Protein AF-0000000067969403 (afdb_homodimer)

Organism: Pisum sativum (NCBI:txid3888)

Secondary structure (DSSP, 8-state):
-------SSPPPHHHHHHHHHHHTSSSS--HHHHHHHHTT--HHHHHHHHHHHHHHHSS-HHHHHHHH--HHHHHHHHHHHS-HHHHHHHHHHHHHHSSS--HHHHHHHHHHS-HHHHHHHHHHHHHHHSS-HHHHHHHH--HHHHHHHHHHHH-----S----HHHHHHHHHHHHHHHHTT-TT-HHHHHHHHHS-HHHHHHHHHHHHHHHSS-HHHHS-TT---HHHHHHHHHHHHHH-HHHHHHHHHHHHEETTEE-HHHHHHHHHHHTTTTHHHHHHHHHHHSSS-HHHHHHHH--HHHHHHHHHHTT---/-------SSPPPHHHHHHHHHHHTSSSS--HHHHHHHHTT--HHHHHHHHHHHHHHHSS-HHHHHHHH--HHHHHHHHHHHS-HHHHHHHHHHHHHHSSS--HHHHHHHHHHS-HHHHHHHHHHHHHHHSS-HHHHHHHH--HHHHHHHHHHHH-----S----HHHHHHHHHHHHHHHHTT-TT-HHHHHHHHHS-HHHHHHHHHHHHHHHSS-HHHHS-TT---HHHHHHHHHHHHHH-HHHHHHHHHHHHEETTEE-HHHHHHHHHHHTTTTHHHHHHHHHHHSSS-HHHHHHHH--HHHHHHHHHHTT---

Solvent-accessible surface area (backbone atoms only — not comparable to full-atom values): 32786 Å² total; per-residue (Å²): 75,50,24,54,48,60,60,95,73,73,74,54,38,63,56,52,31,51,52,52,55,51,28,64,48,76,100,49,62,41,61,68,59,49,40,70,47,62,44,32,46,55,58,72,52,38,45,45,22,36,53,42,27,25,71,74,70,73,42,54,50,64,58,55,47,60,72,68,42,60,70,69,38,29,53,41,51,53,51,47,56,36,41,67,32,48,31,48,24,49,54,40,51,54,26,54,67,43,99,64,59,34,63,60,58,47,44,46,52,39,37,61,44,53,47,67,51,44,50,44,13,39,53,38,24,26,74,73,67,71,38,23,55,52,33,48,47,43,69,69,39,58,70,66,50,25,67,45,47,39,42,30,65,22,37,66,48,30,82,59,78,67,63,57,66,70,56,17,48,54,50,19,50,50,46,50,55,34,44,75,67,68,40,74,79,36,67,68,52,45,46,49,71,40,27,46,26,51,47,34,45,48,48,14,49,49,42,28,22,70,76,69,73,42,57,64,70,71,63,46,70,73,84,59,83,47,65,55,59,51,47,51,53,48,40,56,36,28,48,71,42,40,43,59,48,54,24,52,51,42,52,62,18,63,32,99,89,53,62,40,58,66,59,42,40,50,49,51,56,70,22,16,78,51,37,36,42,49,19,37,53,48,29,33,73,75,37,96,52,48,49,69,58,50,45,56,75,68,44,58,69,68,41,30,50,43,54,37,30,30,60,42,53,75,131,76,49,24,55,49,61,60,94,74,72,74,54,38,65,57,53,31,51,52,52,55,51,27,65,48,77,98,54,61,44,61,67,59,47,41,69,46,61,44,32,46,55,58,72,53,37,46,45,22,36,55,42,27,24,71,74,69,73,41,54,50,65,57,54,47,60,71,68,41,60,70,70,38,30,55,43,51,53,50,47,56,38,40,67,33,48,32,48,21,51,54,39,52,58,26,50,65,50,100,66,60,34,65,60,56,46,43,46,51,41,38,62,42,52,47,68,53,43,49,44,13,39,53,37,23,26,73,73,68,71,38,23,55,51,33,48,48,41,68,67,39,58,70,68,51,25,68,46,47,38,42,31,64,21,39,66,47,30,81,60,79,67,63,57,67,70,56,16,49,53,50,20,50,50,44,49,55,33,44,74,68,67,41,75,79,36,66,68,53,46,48,49,71,39,28,47,26,51,47,33,45,47,48,14,50,50,43,29,23,70,75,68,73,43,56,62,68,71,62,49,68,74,85,59,84,47,65,54,59,51,46,51,54,48,40,55,35,27,48,71,41,42,44,59,48,52,23,51,51,42,52,63,17,63,33,97,89,52,63,40,58,67,60,41,39,50,50,49,56,69,23,16,80,50,38,36,44,49,19,38,51,50,29,33,74,76,36,95,54,47,48,69,58,51,47,56,74,70,45,59,70,67,41,32,50,44,54,37,31,30,62,42,52,74,130

Nearest PDB structures (foldseek):
  3brx-assembly1_A  TM=9.870E-01  e=5.869E-34  Gossypium hirsutum
  2zhi-assembly1_A  TM=9.188E-01  e=4.858E-21  Rattus norvegicus
  1yj0-assembly1_A  TM=9.280E-01  e=1.042E-18  Gallus gallus
  1anw-assembly2_B  TM=9.059E-01  e=6.474E-19  Homo sapiens
  1sav-assembly1_A  TM=9.038E-01  e=1.239E-18  Homo sapiens

Foldseek 3Di:
DFQAAADPDQDDLLVLLVQCVVQQDDDAGVLVSLLVRLSRDDQVSLVNNQVNNCVVVVDGSLVSLCVRDDDLLSVLSSLLSDRLLLSLLVQLVVLLPDPNNPLQSLLLLLQQDQLVSLVSNQVSNCVVVVDGSLVSLCVRDDDLSNLQRSLSSVENEDADQDEDLVVLLVLLVVLVVCLVVVVCSDNSNSCCLRHHHLNHLVSNQVNNCVVVVDRVLVSLDPPDPDPSSVSSSLSSCSSHPVLLSLLVQLPVQLDPVHHPSVSLSVSLSNPNGPCVVVSQVSNVVVDVDTSLVSLVVRDDDSSNVSSNNSSNNDD/DFQAAADPDQDDLLVLLVQCVVQQDDDAGVLVSLLVRLSRDDQVSLVNNQVNNCVVVVDGSLVSLCVRDDDLLSVLSSLLSDRLLLSLLVQLVVLLDDPHNPLQSLLLLLQQDQLVSLVSNQVSNCVVPVDGSLVSLCVRDDDLSNLQRSLSSVESEDADQDEDLVVLLVLLVVLVVCLVVVVCSDNSNSCCLRHHHLNHLLSNQVNNCVVVVDRVLVSLDPPDPDPSSVSSSLSSCSSHPVLLSLLVQLDVQLDPVHHPSVSLSSSLSNPNGPCVVSSQVSNVVVDVDTSLVSLVVRDDDSSNVSSNNSSNNDD

pLDDT: mean 94.71, std 7.32, range [49.38, 98.75]

InterPro domains:
  IPR001464 Annexin [PR00196] (25-47)
  IPR001464 Annexin [PR00196] (65-81)
  IPR001464 Annexin [PR00196] (92-113)
  IPR001464 Annexin [PR00196] (254-274)
  IPR001464 Annexin [PR00196] (298-311)
  IPR009118 Annexin D, plant [PR01814] (119-133)
  IPR009118 Annexin D, plant [PR01814] (161-181)
  IPR009118 Annexin D, plant [PR01814] (226-244)
  IPR018252 Annexin repeat, conserved site [PS00223] (258-310)
  IPR018502 Annexin repeat [PF00191] (16-79)
  IPR018502 Annexin repeat [PF00191] (88-152)
  IPR018502 Annexin repeat [PF00191] (171-232)
  IPR018502 Annexin repeat [PF00191] (245-310)
  IPR018502 Annexin repeat [PS51897] (11-82)
  IPR018502 Annexin repeat [PS51897] (83-154)
  IPR018502 Annexin repeat [PS51897] (166-237)
  IPR018502 Annexin repeat [PS51897] (241-312)
  IPR018502 Annexin repeat [SM00335] (28-80)
  IPR018502 Annexin repeat [SM00335] (100-152)
  IPR018502 Annexin repeat [SM00335] (183-231)

Radius of gyration: 28.01 Å; Cα contacts (8 Å, |Δi|>4): 898; chains: 2; bounding box: 57×90×60 Å

Sequence (630 aa):
MATLKIPSHVPHPSEDSEQLRGAFQGWGTNEGLIISILAHRNASQRKAIRETYAQTHGEDLLKDLDKELSSDFEKAVLLWTLDPAERDAFLANQATKMLTSNNAIIMEIASTRSPLELLKAKSAYQSRFKKSLEEDVAYHTSGDIRKLLVPLVGTFRYEGDEVNMTLAKSEAKLLHDKIADKAYNHEDLIRIVTTRSKAQLNATLNHYNNAFGNVIDKDLETGSEDEYLKLLKAAIKCLTYPEKYFEELLRLAINKMGTDELALTRVVTTRAEVDLQRIAEEYQRRNSVPLDRAIDNDTSGDYQKILLALLGREDMATLKIPSHVPHPSEDSEQLRGAFQGWGTNEGLIISILAHRNASQRKAIRETYAQTHGEDLLKDLDKELSSDFEKAVLLWTLDPAERDAFLANQATKMLTSNNAIIMEIASTRSPLELLKAKSAYQSRFKKSLEEDVAYHTSGDIRKLLVPLVGTFRYEGDEVNMTLAKSEAKLLHDKIADKAYNHEDLIRIVTTRSKAQLNATLNHYNNAFGNVIDKDLETGSEDEYLKLLKAAIKCLTYPEKYFEELLRLAINKMGTDELALTRVVTTRAEVDLQRIAEEYQRRNSVPLDRAIDNDTSGDYQKILLALLGRED

Structure (mmCIF, N/CA/C/O backbone):
data_AF-0000000067969403-model_v1
#
loop_
_entity.id
_entity.type
_entity.pdbx_description
1 polymer Annexin
#
loop_
_atom_site.group_PDB
_atom_site.id
_atom_site.type_symbol
_atom_site.label_atom_id
_atom_site.label_alt_id
_atom_site.label_comp_id
_atom_site.label_asym_id
_atom_site.label_entity_id
_atom_site.label_seq_id
_atom_site.pdbx_PDB_ins_code
_atom_site.Cartn_x
_atom_site.Cartn_y
_atom_site.Cartn_z
_atom_site.occupancy
_atom_site.B_iso_or_equiv
_atom_site.auth_seq_id
_atom_site.auth_comp_id
_atom_site.auth_asym_id
_atom_site.auth_atom_id
_atom_site.pdbx_PDB_model_num
ATOM 1 N N . MET A 1 1 ? -8.445 -14.453 -20.469 1 87.69 1 MET A N 1
ATOM 2 C CA . MET A 1 1 ? -9.766 -15.008 -20.219 1 87.69 1 MET A CA 1
ATOM 3 C C . MET A 1 1 ? -9.672 -16.203 -19.266 1 87.69 1 MET A C 1
ATOM 5 O O . MET A 1 1 ? -8.68 -16.938 -19.281 1 87.69 1 MET A O 1
ATOM 9 N N . ALA A 1 2 ? -10.656 -16.359 -18.438 1 87.19 2 ALA A N 1
ATOM 10 C CA . ALA A 1 2 ? -10.734 -17.453 -17.469 1 87.19 2 ALA A CA 1
ATOM 11 C C . ALA A 1 2 ? -11.07 -18.766 -18.156 1 87.19 2 ALA A C 1
ATOM 13 O O . ALA A 1 2 ? -11.641 -18.781 -19.234 1 87.19 2 ALA A O 1
ATOM 14 N N . THR A 1 3 ? -10.625 -19.891 -17.531 1 92.62 3 THR A N 1
ATOM 15 C CA . THR A 1 3 ? -10.922 -21.219 -18.062 1 92.62 3 THR A CA 1
ATOM 16 C C . THR A 1 3 ? -12.047 -21.875 -17.25 1 92.62 3 THR A C 1
ATOM 18 O O . THR A 1 3 ? -12.664 -22.844 -17.703 1 92.62 3 THR A O 1
ATOM 21 N N . LEU A 1 4 ? -12.336 -21.406 -16.094 1 93.25 4 LEU A N 1
ATOM 22 C CA . LEU A 1 4 ? -13.273 -22.016 -15.164 1 93.25 4 LEU A CA 1
ATOM 23 C C . LEU A 1 4 ? -14.672 -22.094 -15.781 1 93.25 4 LEU A C 1
ATOM 25 O O . LEU A 1 4 ? -15.18 -21.094 -16.297 1 93.25 4 LEU A O 1
ATOM 29 N N . LYS A 1 5 ? -15.188 -23.297 -15.727 1 94.12 5 LYS A N 1
ATOM 30 C CA . LYS A 1 5 ? -16.547 -23.5 -16.219 1 94.12 5 LYS A CA 1
ATOM 31 C C . LYS A 1 5 ? -17.531 -23.625 -15.062 1 94.12 5 LYS A C 1
ATOM 33 O O . LYS A 1 5 ? -17.391 -24.5 -14.211 1 94.12 5 LYS A O 1
ATOM 38 N N . ILE A 1 6 ? -18.516 -22.766 -15.078 1 93.75 6 ILE A N 1
ATOM 39 C CA . ILE A 1 6 ? -19.562 -22.766 -14.062 1 93.75 6 ILE A CA 1
ATOM 40 C C . ILE A 1 6 ? -20.859 -23.297 -14.672 1 93.75 6 ILE A C 1
ATOM 42 O O . ILE A 1 6 ? -21.25 -22.891 -15.773 1 93.75 6 ILE A O 1
ATOM 46 N N . PRO A 1 7 ? -21.438 -24.156 -13.984 1 92.19 7 PRO A N 1
ATOM 47 C CA . PRO A 1 7 ? -22.703 -24.672 -14.531 1 92.19 7 PRO A CA 1
ATOM 48 C C . PRO A 1 7 ? -23.75 -23.562 -14.695 1 92.19 7 PRO A C 1
ATOM 50 O O . PRO A 1 7 ? -23.703 -22.562 -13.992 1 92.19 7 PRO A O 1
ATOM 53 N N . SER A 1 8 ? -24.641 -23.812 -15.617 1 92.06 8 SER A N 1
ATOM 54 C CA . SER A 1 8 ? -25.688 -22.828 -15.906 1 92.06 8 SER A CA 1
ATOM 55 C C . SER A 1 8 ? -26.547 -22.578 -14.68 1 92.06 8 SER A C 1
ATOM 57 O O . SER A 1 8 ? -26.969 -21.438 -14.43 1 92.06 8 SER A O 1
ATOM 59 N N . HIS A 1 9 ? -26.75 -23.672 -13.977 1 93.44 9 HIS A N 1
ATOM 60 C CA . HIS A 1 9 ? -27.5 -23.562 -12.719 1 93.44 9 HIS A CA 1
ATOM 61 C C . HIS A 1 9 ? -26.609 -23.891 -11.523 1 93.44 9 HIS A C 1
ATOM 63 O O . HIS A 1 9 ? -26.25 -25.062 -11.32 1 93.44 9 HIS A O 1
ATOM 69 N N . VAL A 1 10 ? -26.328 -22.938 -10.789 1 94.56 10 VAL A N 1
ATOM 70 C CA . VAL A 1 10 ? -25.484 -23.125 -9.609 1 94.56 10 VAL A CA 1
ATOM 71 C C . VAL A 1 10 ? -26.359 -23.438 -8.398 1 94.56 10 VAL A C 1
ATOM 73 O O . VAL A 1 10 ? -27.234 -22.641 -8.023 1 94.56 10 VAL A O 1
ATOM 76 N N . PRO A 1 11 ? -26.203 -24.594 -7.809 1 96.12 11 PRO A N 1
ATOM 77 C CA . PRO A 1 11 ? -26.969 -24.922 -6.605 1 96.12 11 PRO A CA 1
ATOM 78 C C . PRO A 1 11 ? -26.75 -23.906 -5.477 1 96.12 11 PRO A C 1
ATOM 80 O O . PRO A 1 11 ? -25.75 -23.203 -5.457 1 96.12 11 PRO A O 1
ATOM 83 N N . HIS A 1 12 ? -27.781 -23.859 -4.629 1 96.88 12 HIS A N 1
ATOM 84 C CA . HIS A 1 12 ? -27.641 -23.047 -3.434 1 96.88 12 HIS A CA 1
ATOM 85 C C . HIS A 1 12 ? -26.469 -23.516 -2.576 1 96.88 12 HIS A C 1
ATOM 87 O O . HIS A 1 12 ? -26.219 -24.719 -2.477 1 96.88 12 HIS A O 1
ATOM 93 N N . PRO A 1 13 ? -25.812 -22.609 -1.945 1 97.69 13 PRO A N 1
ATOM 94 C CA . PRO A 1 13 ? -24.656 -22.969 -1.122 1 97.69 13 PRO A CA 1
ATOM 95 C C . PRO A 1 13 ? -24.984 -24.016 -0.063 1 97.69 13 PRO A C 1
ATOM 97 O O . PRO A 1 13 ? -24.141 -24.844 0.291 1 97.69 13 PRO A O 1
ATOM 100 N N . SER A 1 14 ? -26.203 -23.984 0.428 1 97.62 14 SER A N 1
ATOM 101 C CA . SER A 1 14 ? -26.609 -24.969 1.422 1 97.62 14 SER A CA 1
ATOM 102 C C . SER A 1 14 ? -26.594 -26.375 0.843 1 97.62 14 SER A C 1
ATOM 104 O O . SER A 1 14 ? -26.203 -27.328 1.529 1 97.62 14 SER A O 1
ATOM 106 N N . GLU A 1 15 ? -27.047 -26.484 -0.362 1 97.56 15 GLU A N 1
ATOM 107 C CA . GLU A 1 15 ? -27.016 -27.781 -1.04 1 97.56 15 GLU A CA 1
ATOM 108 C C . GLU A 1 15 ? -25.578 -28.266 -1.258 1 97.56 15 GLU A C 1
ATOM 110 O O . GLU A 1 15 ? -25.266 -29.422 -0.987 1 97.56 15 GLU A O 1
ATOM 115 N N . ASP A 1 16 ? -24.75 -27.406 -1.77 1 97.81 16 ASP A N 1
ATOM 116 C CA . ASP A 1 16 ? -23.344 -27.734 -1.974 1 97.81 16 ASP A CA 1
ATOM 117 C C . ASP A 1 16 ? -22.672 -28.141 -0.662 1 97.81 16 ASP A C 1
ATOM 119 O O . ASP A 1 16 ? -21.922 -29.109 -0.621 1 97.81 16 ASP A O 1
ATOM 123 N N . SER A 1 17 ? -22.938 -27.359 0.369 1 97.31 17 SER A N 1
ATOM 124 C CA . SER A 1 17 ? -22.375 -27.641 1.687 1 97.31 17 SER A CA 1
ATOM 125 C C . SER A 1 17 ? -22.766 -29.047 2.168 1 97.31 17 SER A C 1
ATOM 127 O O . SER A 1 17 ? -21.922 -29.797 2.658 1 97.31 17 SER A O 1
ATOM 129 N N . GLU A 1 18 ? -24.016 -29.359 1.987 1 96.12 18 GLU A N 1
ATOM 130 C CA . GLU A 1 18 ? -24.516 -30.656 2.406 1 96.12 18 GLU A CA 1
ATOM 131 C C . GLU A 1 18 ? -23.875 -31.781 1.585 1 96.12 18 GLU A C 1
ATOM 133 O O . GLU A 1 18 ? -23.516 -32.844 2.129 1 96.12 18 GLU A O 1
ATOM 138 N N . GLN A 1 19 ? -23.797 -31.594 0.334 1 96.81 19 GLN A N 1
ATOM 139 C CA . GLN A 1 19 ? -23.203 -32.594 -0.541 1 96.81 19 GLN A CA 1
ATOM 140 C C . GLN A 1 19 ? -21.719 -32.812 -0.195 1 96.81 19 GLN A C 1
ATOM 142 O O . GLN A 1 19 ? -21.25 -33.938 -0.17 1 96.81 19 GLN A O 1
ATOM 147 N N . LEU A 1 20 ? -21 -31.766 0.058 1 97.5 20 LEU A N 1
ATOM 148 C CA . LEU A 1 20 ? -19.594 -31.875 0.432 1 97.5 20 LEU A CA 1
ATOM 149 C C . LEU A 1 20 ? -19.438 -32.594 1.761 1 97.5 20 LEU A C 1
ATOM 151 O O . LEU A 1 20 ? -18.562 -33.469 1.901 1 97.5 20 LEU A O 1
ATOM 155 N N . ARG A 1 21 ? -20.281 -32.281 2.727 1 95.75 21 ARG A N 1
ATOM 156 C CA . ARG A 1 21 ? -20.25 -33 4 1 95.75 21 ARG A CA 1
ATOM 157 C C . ARG A 1 21 ? -20.484 -34.5 3.799 1 95.75 21 ARG A C 1
ATOM 159 O O . ARG A 1 21 ? -19.844 -35.312 4.441 1 95.75 21 ARG A O 1
ATOM 166 N N . GLY A 1 22 ? -21.438 -34.719 2.975 1 94.75 22 GLY A N 1
ATOM 167 C CA . GLY A 1 22 ? -21.734 -36.125 2.654 1 94.75 22 GLY A CA 1
ATOM 168 C C . GLY A 1 22 ? -20.578 -36.844 1.987 1 94.75 22 GLY A C 1
ATOM 169 O O . GLY A 1 22 ? -20.422 -38.031 2.139 1 94.75 22 GLY A O 1
ATOM 170 N N . ALA A 1 23 ? -19.766 -36.062 1.239 1 94.81 23 ALA A N 1
ATOM 171 C CA . ALA A 1 23 ? -18.625 -36.656 0.512 1 94.81 23 ALA A CA 1
ATOM 172 C C . ALA A 1 23 ? -17.562 -37.156 1.474 1 94.81 23 ALA A C 1
ATOM 174 O O . ALA A 1 23 ? -16.703 -37.938 1.087 1 94.81 23 ALA A O 1
ATOM 175 N N . PHE A 1 24 ? -17.547 -36.719 2.732 1 91.81 24 PHE A N 1
ATOM 176 C CA . PHE A 1 24 ? -16.531 -37.062 3.723 1 91.81 24 PHE A CA 1
ATOM 177 C C . PHE A 1 24 ? -17.016 -38.219 4.594 1 91.81 24 PHE A C 1
ATOM 179 O O . PHE A 1 24 ? -16.266 -38.719 5.422 1 91.81 24 PHE A O 1
ATOM 186 N N . GLN A 1 25 ? -18.375 -38.469 4.395 1 85.94 25 GLN A N 1
ATOM 187 C CA . GLN A 1 25 ? -18.984 -39.469 5.27 1 85.94 25 GLN A CA 1
ATOM 188 C C . GLN A 1 25 ? -18.984 -40.844 4.613 1 85.94 25 GLN A C 1
ATOM 190 O O . GLN A 1 25 ? -19.062 -40.938 3.387 1 85.94 25 GLN A O 1
ATOM 195 N N . GLY A 1 26 ? -18.766 -41.938 5.445 1 80.12 26 GLY A N 1
ATOM 196 C CA . GLY A 1 26 ? -18.828 -43.281 4.949 1 80.12 26 GLY A CA 1
ATOM 197 C C . GLY A 1 26 ? -17.453 -43.938 4.852 1 80.12 26 GLY A C 1
ATOM 198 O O . GLY A 1 26 ? -16.516 -43.531 5.531 1 80.12 26 GLY A O 1
ATOM 199 N N . TRP A 1 27 ? -17.406 -45.062 3.947 1 79.94 27 TRP A N 1
ATOM 200 C CA . TRP A 1 27 ? -16.172 -45.812 3.779 1 79.94 27 TRP A CA 1
ATOM 201 C C . TRP A 1 27 ? -15.227 -45.125 2.803 1 79.94 27 TRP A C 1
ATOM 203 O O . TRP A 1 27 ? -15.195 -45.438 1.614 1 79.94 27 TRP A O 1
ATOM 213 N N . GLY A 1 28 ? -14.938 -43.906 2.965 1 86.06 28 GLY A N 1
ATOM 214 C CA . GLY A 1 28 ? -13.961 -43.219 2.154 1 86.06 28 GLY A CA 1
ATOM 215 C C . GLY A 1 28 ? -14.438 -41.844 1.699 1 86.06 28 GLY A C 1
ATOM 216 O O . GLY A 1 28 ? -15.617 -41.5 1.84 1 86.06 28 GLY A O 1
ATOM 217 N N . THR A 1 29 ? -13.594 -41.094 1.115 1 93.38 29 THR A N 1
ATOM 218 C CA . THR A 1 29 ? -13.906 -39.75 0.625 1 93.38 29 THR A CA 1
ATOM 219 C C . THR A 1 29 ? -14.297 -39.781 -0.851 1 93.38 29 THR A C 1
ATOM 221 O O . THR A 1 29 ? -13.656 -40.5 -1.646 1 93.38 29 THR A O 1
ATOM 224 N N . ASN A 1 30 ? -15.469 -39.25 -1.224 1 96.06 30 ASN A N 1
ATOM 225 C CA . ASN A 1 30 ? -15.898 -39.094 -2.611 1 96.06 30 ASN A CA 1
ATOM 226 C C . ASN A 1 30 ? -15.219 -37.938 -3.309 1 96.06 30 ASN A C 1
ATOM 228 O O . ASN A 1 30 ? -15.812 -36.875 -3.477 1 96.06 30 ASN A O 1
ATOM 232 N N . GLU A 1 31 ? -14.031 -38.188 -3.854 1 96.62 31 GLU A N 1
ATOM 233 C CA . GLU A 1 31 ? -13.211 -37.125 -4.465 1 96.62 31 GLU A CA 1
ATOM 234 C C . GLU A 1 31 ? -13.852 -36.594 -5.742 1 96.62 31 GLU A C 1
ATOM 236 O O . GLU A 1 31 ? -13.734 -35.406 -6.055 1 96.62 31 GLU A O 1
ATOM 241 N N . GLY A 1 32 ? -14.5 -37.469 -6.469 1 95.88 32 GLY A N 1
ATOM 242 C CA . GLY A 1 32 ? -15.18 -37.062 -7.684 1 95.88 32 GLY A CA 1
ATOM 243 C C . GLY A 1 32 ? -16.25 -36 -7.438 1 95.88 32 GLY A C 1
ATOM 244 O O . GLY A 1 32 ? -16.359 -35.031 -8.203 1 95.88 32 GLY A O 1
ATOM 245 N N . LEU A 1 33 ? -17 -36.188 -6.379 1 96.38 33 LEU A N 1
ATOM 246 C CA . LEU A 1 33 ? -18.047 -35.25 -6.027 1 96.38 33 LEU A CA 1
ATOM 247 C C . LEU A 1 33 ? -17.438 -33.906 -5.617 1 96.38 33 LEU A C 1
ATOM 249 O O . LEU A 1 33 ? -17.969 -32.844 -5.973 1 96.38 33 LEU A O 1
ATOM 253 N N . ILE A 1 34 ? -16.359 -33.938 -4.848 1 97.69 34 ILE A N 1
ATOM 254 C CA . ILE A 1 34 ? -15.672 -32.75 -4.422 1 97.69 34 ILE A CA 1
ATOM 255 C C . ILE A 1 34 ? -15.234 -31.938 -5.648 1 97.69 34 ILE A C 1
ATOM 257 O O . ILE A 1 34 ? -15.477 -30.734 -5.727 1 97.69 34 ILE A O 1
ATOM 261 N N . ILE A 1 35 ? -14.664 -32.625 -6.613 1 97.94 35 ILE A N 1
ATOM 262 C CA . ILE A 1 35 ? -14.188 -31.984 -7.832 1 97.94 35 ILE A CA 1
ATOM 263 C C . ILE A 1 35 ? -15.367 -31.422 -8.617 1 97.94 35 ILE A C 1
ATOM 265 O O . ILE A 1 35 ? -15.32 -30.266 -9.078 1 97.94 35 ILE A O 1
ATOM 269 N N . SER A 1 36 ? -16.484 -32.188 -8.742 1 96.62 36 SER A N 1
ATOM 270 C CA . SER A 1 36 ? -17.625 -31.797 -9.547 1 96.62 36 SER A CA 1
ATOM 271 C C . SER A 1 36 ? -18.297 -30.547 -8.984 1 96.62 36 SER A C 1
ATOM 273 O O . SER A 1 36 ? -18.969 -29.812 -9.711 1 96.62 36 SER A O 1
ATOM 275 N N . ILE A 1 37 ? -18.047 -30.25 -7.695 1 97.62 37 ILE A N 1
ATOM 276 C CA . ILE A 1 37 ? -18.625 -29.078 -7.066 1 97.62 37 ILE A CA 1
ATOM 277 C C . ILE A 1 37 ? -17.609 -27.938 -7.051 1 97.62 37 ILE A C 1
ATOM 279 O O . ILE A 1 37 ? -17.812 -26.906 -7.715 1 97.62 37 ILE A O 1
ATOM 283 N N . LEU A 1 38 ? -16.5 -28.156 -6.379 1 98.12 38 LEU A N 1
ATOM 284 C CA . LEU A 1 38 ? -15.586 -27.062 -6.074 1 98.12 38 LEU A CA 1
ATOM 285 C C . LEU A 1 38 ? -14.883 -26.562 -7.332 1 98.12 38 LEU A C 1
ATOM 287 O O . LEU A 1 38 ? -14.578 -25.375 -7.453 1 98.12 38 LEU A O 1
ATOM 291 N N . ALA A 1 39 ? -14.57 -27.422 -8.297 1 98 39 ALA A N 1
ATOM 292 C CA . ALA A 1 39 ? -13.844 -27.031 -9.5 1 98 39 ALA A CA 1
ATOM 293 C C . ALA A 1 39 ? -14.766 -26.328 -10.5 1 98 39 ALA A C 1
ATOM 295 O O . ALA A 1 39 ? -14.336 -25.938 -11.586 1 98 39 ALA A O 1
ATOM 296 N N . HIS A 1 40 ? -16.094 -26.141 -10.109 1 97.81 40 HIS A N 1
ATOM 297 C CA . HIS A 1 40 ? -17.047 -25.484 -10.992 1 97.81 40 HIS A CA 1
ATOM 298 C C . HIS A 1 40 ? -17.797 -24.375 -10.266 1 97.81 40 HIS A C 1
ATOM 300 O O . HIS A 1 40 ? -18.969 -24.125 -10.531 1 97.81 40 HIS A O 1
ATOM 306 N N . ARG A 1 41 ? -17.172 -23.812 -9.289 1 98 41 ARG A N 1
ATOM 307 C CA . ARG A 1 41 ? -17.656 -22.641 -8.547 1 98 41 ARG A CA 1
ATOM 308 C C . ARG A 1 41 ? -16.641 -21.516 -8.594 1 98 41 ARG A C 1
ATOM 310 O O . ARG A 1 41 ? -15.43 -21.75 -8.484 1 98 41 ARG A O 1
ATOM 317 N N . ASN A 1 42 ? -17.141 -20.312 -8.812 1 97.31 42 ASN A N 1
ATOM 318 C CA . ASN A 1 42 ? -16.234 -19.172 -8.781 1 97.31 42 ASN A CA 1
ATOM 319 C C . ASN A 1 42 ? -15.938 -18.734 -7.348 1 97.31 42 ASN A C 1
ATOM 321 O O . ASN A 1 42 ? -16.438 -19.344 -6.395 1 97.31 42 ASN A O 1
ATOM 325 N N . ALA A 1 43 ? -15.125 -17.75 -7.188 1 97.5 43 ALA A N 1
ATOM 326 C CA . ALA A 1 43 ? -14.609 -17.328 -5.887 1 97.5 43 ALA A CA 1
ATOM 327 C C . ALA A 1 43 ? -15.75 -16.969 -4.934 1 97.5 43 ALA A C 1
ATOM 329 O O . ALA A 1 43 ? -15.75 -17.406 -3.775 1 97.5 43 ALA A O 1
ATOM 330 N N . SER A 1 44 ? -16.703 -16.125 -5.371 1 97.12 44 SER A N 1
ATOM 331 C CA . SER A 1 44 ? -17.828 -15.711 -4.531 1 97.12 44 SER A CA 1
ATOM 332 C C . SER A 1 44 ? -18.672 -16.906 -4.098 1 97.12 44 SER A C 1
ATOM 334 O O . SER A 1 44 ? -19.141 -16.953 -2.961 1 97.12 44 SER A O 1
ATOM 336 N N . GLN A 1 45 ? -18.812 -17.828 -5.016 1 97.81 45 GLN A N 1
ATOM 337 C CA . GLN A 1 45 ? -19.609 -19.016 -4.738 1 97.81 45 GLN A CA 1
ATOM 338 C C . GLN A 1 45 ? -18.891 -19.922 -3.738 1 97.81 45 GLN A C 1
ATOM 340 O O . GLN A 1 45 ? -19.516 -20.438 -2.807 1 97.81 45 GLN A O 1
ATOM 345 N N . ARG A 1 46 ? -17.594 -20.203 -3.912 1 98.31 46 ARG A N 1
ATOM 346 C CA . ARG A 1 46 ? -16.828 -21.016 -2.967 1 98.31 46 ARG A CA 1
ATOM 347 C C . ARG A 1 46 ? -16.828 -20.391 -1.579 1 98.31 46 ARG A C 1
ATOM 349 O O . ARG A 1 46 ? -16.922 -21.094 -0.572 1 98.31 46 ARG A O 1
ATOM 356 N N . LYS A 1 47 ? -16.719 -19.047 -1.53 1 97.62 47 LYS A N 1
ATOM 357 C CA . LYS A 1 47 ? -16.797 -18.344 -0.256 1 97.62 47 LYS A CA 1
ATOM 358 C C . LYS A 1 47 ? -18.141 -18.578 0.431 1 97.62 47 LYS A C 1
ATOM 360 O O . LYS A 1 47 ? -18.188 -18.844 1.635 1 97.62 47 LYS A O 1
ATOM 365 N N . ALA A 1 48 ? -19.219 -18.469 -0.333 1 98.06 48 ALA A N 1
ATOM 366 C CA . ALA A 1 48 ? -20.547 -18.688 0.201 1 98.06 48 ALA A CA 1
ATOM 367 C C . ALA A 1 48 ? -20.703 -20.109 0.724 1 98.06 48 ALA A C 1
ATOM 369 O O . ALA A 1 48 ? -21.312 -20.344 1.769 1 98.06 48 ALA A O 1
ATOM 370 N N . ILE A 1 49 ? -20.141 -21.078 0.003 1 98.5 49 ILE A N 1
ATOM 371 C CA . ILE A 1 49 ? -20.188 -22.469 0.417 1 98.5 49 ILE A CA 1
ATOM 372 C C . ILE A 1 49 ? -19.469 -22.641 1.757 1 98.5 49 ILE A C 1
ATOM 374 O O . ILE A 1 49 ? -20 -23.281 2.672 1 98.5 49 ILE A O 1
ATOM 378 N N . ARG A 1 50 ? -18.328 -22.062 1.872 1 98.19 50 ARG A N 1
ATOM 379 C CA . ARG A 1 50 ? -17.547 -22.172 3.102 1 98.19 50 ARG A CA 1
ATOM 380 C C . ARG A 1 50 ? -18.281 -21.531 4.273 1 98.19 50 ARG A C 1
ATOM 382 O O . ARG A 1 50 ? -18.312 -22.094 5.371 1 98.19 50 ARG A O 1
ATOM 389 N N . GLU A 1 51 ? -18.812 -20.344 4.062 1 97.94 51 GLU A N 1
ATOM 390 C CA . GLU A 1 51 ? -19.547 -19.656 5.113 1 97.94 51 GLU A CA 1
ATOM 391 C C . GLU A 1 51 ? -20.75 -20.484 5.566 1 97.94 51 GLU A C 1
ATOM 393 O O . GLU A 1 51 ? -21 -20.625 6.766 1 97.94 51 GLU A O 1
ATOM 398 N N . THR A 1 52 ? -21.484 -20.984 4.617 1 98.25 52 THR A N 1
ATOM 399 C CA . THR A 1 52 ? -22.656 -21.812 4.918 1 98.25 52 THR A CA 1
ATOM 400 C C . THR A 1 52 ? -22.25 -23.094 5.648 1 98.25 52 THR A C 1
ATOM 402 O O . THR A 1 52 ? -22.906 -23.5 6.598 1 98.25 52 THR A O 1
ATOM 405 N N . TYR A 1 53 ? -21.203 -23.734 5.16 1 98.19 53 TYR A N 1
ATOM 406 C CA . TYR A 1 53 ? -20.672 -24.953 5.777 1 98.19 53 TYR A CA 1
ATOM 407 C C . TYR A 1 53 ? -20.328 -24.719 7.242 1 98.19 53 TYR A C 1
ATOM 409 O O . TYR A 1 53 ? -20.672 -25.516 8.109 1 98.19 53 TYR A O 1
ATOM 417 N N . ALA A 1 54 ? -19.641 -23.625 7.531 1 97.44 54 ALA A N 1
ATOM 418 C CA . ALA A 1 54 ? -19.25 -23.281 8.898 1 97.44 54 ALA A CA 1
ATOM 419 C C . ALA A 1 54 ? -20.469 -23.031 9.766 1 97.44 54 ALA A C 1
ATOM 421 O O . ALA A 1 54 ? -20.5 -23.438 10.93 1 97.44 54 ALA A O 1
ATOM 422 N N . GLN A 1 55 ? -21.406 -22.344 9.234 1 97.56 55 GLN A N 1
ATOM 423 C CA . GLN A 1 55 ? -22.625 -22.047 9.969 1 97.56 55 GLN A CA 1
ATOM 424 C C . GLN A 1 55 ? -23.406 -23.312 10.273 1 97.56 55 GLN A C 1
ATOM 426 O O . GLN A 1 55 ? -23.969 -23.453 11.367 1 97.56 55 GLN A O 1
ATOM 431 N N . THR A 1 56 ? -23.453 -24.219 9.359 1 96.94 56 THR A N 1
ATOM 432 C CA . THR A 1 56 ? -24.297 -25.406 9.461 1 96.94 56 THR A CA 1
ATOM 433 C C . THR A 1 56 ? -23.609 -26.484 10.281 1 96.94 56 THR A C 1
ATOM 435 O O . THR A 1 56 ? -24.25 -27.203 11.047 1 96.94 56 THR A O 1
ATOM 438 N N . HIS A 1 57 ? -22.328 -26.625 10.117 1 95 57 HIS A N 1
ATOM 439 C CA . HIS A 1 57 ? -21.641 -27.781 10.695 1 95 57 HIS A CA 1
ATOM 440 C C . HIS A 1 57 ? -20.688 -27.344 11.805 1 95 57 HIS A C 1
ATOM 442 O O . HIS A 1 57 ? -20.094 -28.188 12.484 1 95 57 HIS A O 1
ATOM 448 N N . GLY A 1 58 ? -20.453 -26.047 11.961 1 95.06 58 GLY A N 1
ATOM 449 C CA . GLY A 1 58 ? -19.656 -25.516 13.062 1 95.06 58 GLY A CA 1
ATOM 450 C C . GLY A 1 58 ? -18.172 -25.625 12.828 1 95.06 58 GLY A C 1
ATOM 451 O O . GLY A 1 58 ? -17.375 -25.516 13.773 1 95.06 58 GLY A O 1
ATOM 452 N N . GLU A 1 59 ? -17.812 -26.031 11.617 1 94.38 59 GLU A N 1
ATOM 453 C CA . GLU A 1 59 ? -16.406 -26.156 11.266 1 94.38 59 GLU A CA 1
ATOM 454 C C . GLU A 1 59 ? -16.125 -25.609 9.867 1 94.38 59 GLU A C 1
ATOM 456 O O . GLU A 1 59 ? -17.016 -25.625 9.008 1 94.38 59 GLU A O 1
ATOM 461 N N . ASP A 1 60 ? -14.883 -25.172 9.648 1 95.62 60 ASP A N 1
ATOM 462 C CA . ASP A 1 60 ? -14.492 -24.703 8.328 1 95.62 60 ASP A CA 1
ATOM 463 C C . ASP A 1 60 ? -14.352 -25.875 7.348 1 95.62 60 ASP A C 1
ATOM 465 O O . ASP A 1 60 ? -13.75 -26.891 7.684 1 95.62 60 ASP A O 1
ATOM 469 N N . LEU A 1 61 ? -14.922 -25.688 6.254 1 97.81 61 LEU A N 1
ATOM 470 C CA . LEU A 1 61 ? -14.828 -26.688 5.191 1 97.81 61 LEU A CA 1
ATOM 471 C C . LEU A 1 61 ? -13.375 -27.062 4.93 1 97.81 61 LEU A C 1
ATOM 473 O O . LEU A 1 61 ? -13.07 -28.234 4.684 1 97.81 61 LEU A O 1
ATOM 477 N N . LEU A 1 62 ? -12.414 -26.156 5.012 1 97.81 62 LEU A N 1
ATOM 478 C CA . LEU A 1 62 ? -11 -26.375 4.73 1 97.81 62 LEU A CA 1
ATOM 479 C C . LEU A 1 62 ? -10.414 -27.406 5.699 1 97.81 62 LEU A C 1
ATOM 481 O O . LEU A 1 62 ? -9.531 -28.172 5.328 1 97.81 62 LEU A O 1
ATOM 485 N N . LYS A 1 63 ? -10.852 -27.359 6.906 1 96.62 63 LYS A N 1
ATOM 486 C CA . LYS A 1 63 ? -10.352 -28.312 7.902 1 96.62 63 LYS A CA 1
ATOM 487 C C . LYS A 1 63 ? -10.727 -29.75 7.527 1 96.62 63 LYS A C 1
ATOM 489 O O . LYS A 1 63 ? -9.891 -30.656 7.594 1 96.62 63 LYS A O 1
ATOM 494 N N . ASP A 1 64 ? -11.984 -29.906 7.176 1 95.81 64 ASP A N 1
ATOM 495 C CA . ASP A 1 64 ? -12.438 -31.234 6.777 1 95.81 64 ASP A CA 1
ATOM 496 C C . ASP A 1 64 ? -11.742 -31.703 5.5 1 95.81 64 ASP A C 1
ATOM 498 O O . ASP A 1 64 ? -11.359 -32.875 5.375 1 95.81 64 ASP A O 1
ATOM 502 N N . LEU A 1 65 ? -11.594 -30.812 4.551 1 97.62 65 LEU A N 1
ATOM 503 C CA . LEU A 1 65 ? -10.867 -31.156 3.328 1 97.62 65 LEU A CA 1
ATOM 504 C C . LEU A 1 65 ? -9.438 -31.578 3.643 1 97.62 65 LEU A C 1
ATOM 506 O O . LEU A 1 65 ? -8.938 -32.562 3.076 1 97.62 65 LEU A O 1
ATOM 510 N N . ASP A 1 66 ? -8.805 -30.875 4.527 1 96.38 66 ASP A N 1
ATOM 511 C CA . ASP A 1 66 ? -7.434 -31.156 4.926 1 96.38 66 ASP A CA 1
ATOM 512 C C . ASP A 1 66 ? -7.328 -32.531 5.598 1 96.38 66 ASP A C 1
ATOM 514 O O . ASP A 1 66 ? -6.363 -33.25 5.379 1 96.38 66 ASP A O 1
ATOM 518 N N . LYS A 1 67 ? -8.289 -32.875 6.379 1 95.12 67 LYS A N 1
ATOM 519 C CA . LYS A 1 67 ? -8.32 -34.125 7.117 1 95.12 67 LYS A CA 1
ATOM 520 C C . LYS A 1 67 ? -8.602 -35.312 6.188 1 95.12 67 LYS A C 1
ATOM 522 O O . LYS A 1 67 ? -8.039 -36.406 6.363 1 95.12 67 LYS A O 1
ATOM 527 N N . GLU A 1 68 ? -9.461 -35.031 5.195 1 95.12 68 GLU A N 1
ATOM 528 C CA . GLU A 1 68 ? -10.039 -36.125 4.422 1 95.12 68 GLU A CA 1
ATOM 529 C C . GLU A 1 68 ? -9.234 -36.406 3.154 1 95.12 68 GLU A C 1
ATOM 531 O O . GLU A 1 68 ? -9.359 -37.469 2.539 1 95.12 68 GLU A O 1
ATOM 536 N N . LEU A 1 69 ? -8.492 -35.5 2.688 1 96.25 69 LEU A N 1
ATOM 537 C CA . LEU A 1 69 ? -7.742 -35.625 1.445 1 96.25 69 LEU A CA 1
ATOM 538 C C . LEU A 1 69 ? -6.246 -35.719 1.725 1 96.25 69 LEU A C 1
ATOM 540 O O . LEU A 1 69 ? -5.801 -35.469 2.848 1 96.25 69 LEU A O 1
ATOM 544 N N . SER A 1 70 ? -5.473 -36.188 0.669 1 93.88 70 SER A N 1
ATOM 545 C CA . SER A 1 70 ? -4.031 -36.312 0.867 1 93.88 70 SER A CA 1
ATOM 546 C C . SER A 1 70 ? -3.264 -35.969 -0.405 1 93.88 70 SER A C 1
ATOM 548 O O . SER A 1 70 ? -3.859 -35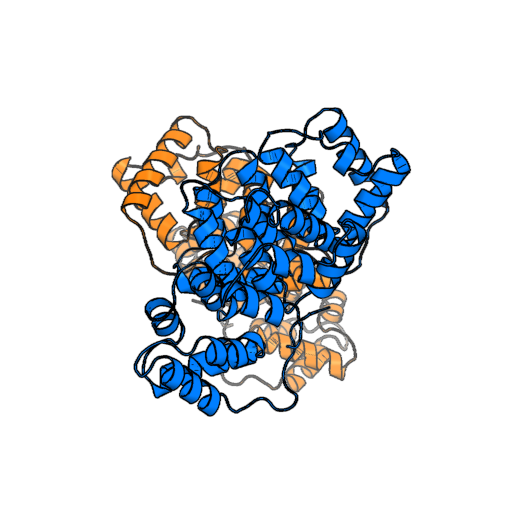.812 -1.473 1 93.88 70 SER A O 1
ATOM 550 N N . SER A 1 71 ? -1.987 -35.688 -0.216 1 94.44 71 SER A N 1
ATOM 551 C CA . SER A 1 71 ? -1.007 -35.562 -1.29 1 94.44 71 SER A CA 1
ATOM 552 C C . SER A 1 71 ? -1.283 -34.344 -2.148 1 94.44 71 SER A C 1
ATOM 554 O O . SER A 1 71 ? -1.692 -33.312 -1.633 1 94.44 71 SER A O 1
ATOM 556 N N . ASP A 1 72 ? -0.938 -34.406 -3.441 1 96.25 72 ASP A N 1
ATOM 557 C CA . ASP A 1 72 ? -1.021 -33.25 -4.336 1 96.25 72 ASP A CA 1
ATOM 558 C C . ASP A 1 72 ? -2.473 -32.844 -4.574 1 96.25 72 ASP A C 1
ATOM 560 O O . ASP A 1 72 ? -2.771 -31.672 -4.746 1 96.25 72 ASP A O 1
ATOM 564 N N . PHE A 1 73 ? -3.363 -33.875 -4.562 1 97.88 73 PHE A N 1
ATOM 565 C CA . PHE A 1 73 ? -4.781 -33.562 -4.73 1 97.88 73 PHE A CA 1
ATOM 566 C C . PHE A 1 73 ? -5.281 -32.688 -3.596 1 97.88 73 PHE A C 1
ATOM 568 O O . PHE A 1 73 ? -5.973 -31.688 -3.836 1 97.88 73 PHE A O 1
ATOM 575 N N . GLU A 1 74 ? -4.926 -32.969 -2.389 1 98.06 74 GLU A N 1
ATOM 576 C CA . GLU A 1 74 ? -5.289 -32.188 -1.213 1 98.06 74 GLU A CA 1
ATOM 577 C C . GLU A 1 74 ? -4.828 -30.75 -1.354 1 98.06 74 GLU A C 1
ATOM 579 O O . GLU A 1 74 ? -5.613 -29.812 -1.154 1 98.06 74 GLU A O 1
ATOM 584 N N . LYS A 1 75 ? -3.568 -30.547 -1.762 1 97.56 75 LYS A N 1
ATOM 585 C CA . LYS A 1 75 ? -2.994 -29.203 -1.896 1 97.56 75 LYS A CA 1
ATOM 586 C C . LYS A 1 75 ? -3.75 -28.391 -2.938 1 97.56 75 LYS A C 1
ATOM 588 O O . LYS A 1 75 ? -4.027 -27.203 -2.723 1 97.56 75 LYS A O 1
ATOM 593 N N . ALA A 1 76 ? -4.094 -29.016 -4.008 1 98.44 76 ALA A N 1
ATOM 594 C CA . ALA A 1 76 ? -4.812 -28.344 -5.082 1 98.44 76 ALA A CA 1
ATOM 595 C C . ALA A 1 76 ? -6.207 -27.906 -4.621 1 98.44 76 ALA A C 1
ATOM 597 O O . ALA A 1 76 ? -6.625 -26.781 -4.863 1 98.44 76 ALA A O 1
ATOM 598 N N . VAL A 1 77 ? -6.891 -28.812 -3.91 1 98.56 77 VAL A N 1
ATOM 599 C CA . VAL A 1 77 ? -8.25 -28.547 -3.465 1 98.56 77 VAL A CA 1
ATOM 600 C C . VAL A 1 77 ? -8.242 -27.438 -2.416 1 98.56 77 VAL A C 1
ATOM 602 O O . VAL A 1 77 ? -9.062 -26.516 -2.461 1 98.56 77 VAL A O 1
ATOM 605 N N . LEU A 1 78 ? -7.301 -27.531 -1.496 1 98.31 78 LEU A N 1
ATOM 606 C CA . LEU A 1 78 ? -7.215 -26.531 -0.436 1 98.31 78 LEU A CA 1
ATOM 607 C C . LEU A 1 78 ? -6.914 -25.141 -1.012 1 98.31 78 LEU A C 1
ATOM 609 O O . LEU A 1 78 ? -7.598 -24.172 -0.69 1 98.31 78 LEU A O 1
ATOM 613 N N . LEU A 1 79 ? -5.98 -25.016 -1.928 1 98.25 79 LEU A N 1
ATOM 614 C CA . LEU A 1 79 ? -5.625 -23.734 -2.539 1 98.25 79 LEU A CA 1
ATOM 615 C C . LEU A 1 79 ? -6.781 -23.188 -3.365 1 98.25 79 LEU A C 1
ATOM 617 O O . LEU A 1 79 ? -7.074 -22 -3.312 1 98.25 79 LEU A O 1
ATOM 621 N N . TRP A 1 80 ? -7.457 -24.062 -4.039 1 98.56 80 TRP A N 1
ATOM 622 C CA . TRP A 1 80 ? -8.539 -23.625 -4.914 1 98.56 80 TRP A CA 1
ATOM 623 C C . TRP A 1 80 ? -9.734 -23.141 -4.098 1 98.56 80 TRP A C 1
ATOM 625 O O . TRP A 1 80 ? -10.406 -22.172 -4.484 1 98.56 80 TRP A O 1
ATOM 635 N N . THR A 1 81 ? -10 -23.797 -2.99 1 98.5 81 THR A N 1
ATOM 636 C CA . THR A 1 81 ? -11.188 -23.5 -2.195 1 98.5 81 THR A CA 1
ATOM 637 C C . THR A 1 81 ? -11.047 -22.156 -1.496 1 98.5 81 THR A C 1
ATOM 639 O O . THR A 1 81 ? -12.047 -21.469 -1.242 1 98.5 81 THR A O 1
ATOM 642 N N . LEU A 1 82 ? -9.859 -21.703 -1.306 1 98.06 82 LEU A N 1
ATOM 643 C CA . LEU A 1 82 ? -9.609 -20.422 -0.669 1 98.06 82 LEU A CA 1
ATOM 644 C C . LEU A 1 82 ? -10.055 -19.266 -1.567 1 98.06 82 LEU A C 1
ATOM 646 O O . LEU A 1 82 ? -9.875 -19.312 -2.785 1 98.06 82 LEU A O 1
ATOM 650 N N . ASP A 1 83 ? -10.586 -18.25 -0.891 1 96.56 83 ASP A N 1
ATOM 651 C CA . ASP A 1 83 ? -10.781 -16.984 -1.59 1 96.56 83 ASP A CA 1
ATOM 652 C C . ASP A 1 83 ? -9.461 -16.469 -2.152 1 96.56 83 ASP A C 1
ATOM 654 O O . ASP A 1 83 ? -8.406 -16.625 -1.531 1 96.56 83 ASP A O 1
ATOM 658 N N . PRO A 1 84 ? -9.539 -15.82 -3.363 1 98.12 84 PRO A N 1
ATOM 659 C CA . PRO A 1 84 ? -8.297 -15.391 -4.012 1 98.12 84 PRO A CA 1
ATOM 660 C C . PRO A 1 84 ? -7.387 -14.586 -3.078 1 98.12 84 PRO A C 1
ATOM 662 O O . PRO A 1 84 ? -6.176 -14.805 -3.051 1 98.12 84 PRO A O 1
ATOM 665 N N . ALA A 1 85 ? -7.941 -13.648 -2.305 1 98.44 85 ALA A N 1
ATOM 666 C CA . ALA A 1 85 ? -7.145 -12.844 -1.387 1 98.44 85 ALA A CA 1
ATOM 667 C C . ALA A 1 85 ? -6.508 -13.703 -0.303 1 98.44 85 ALA A C 1
ATOM 669 O O . ALA A 1 85 ? -5.32 -13.562 0 1 98.44 85 ALA A O 1
ATOM 670 N N . GLU A 1 86 ? -7.301 -14.625 0.236 1 98.25 86 GLU A N 1
ATOM 671 C CA . GLU A 1 86 ? -6.805 -15.539 1.255 1 98.25 86 GLU A CA 1
ATOM 672 C C . GLU A 1 86 ? -5.754 -16.484 0.679 1 98.25 86 GLU A C 1
ATOM 674 O O . GLU A 1 86 ? -4.777 -16.828 1.353 1 98.25 86 GLU A O 1
ATOM 679 N N . ARG A 1 87 ? -6.016 -16.953 -0.505 1 98.38 87 ARG A N 1
ATOM 680 C CA . ARG A 1 87 ? -5.082 -17.844 -1.189 1 98.38 87 ARG A CA 1
ATOM 681 C C . ARG A 1 87 ? -3.73 -17.172 -1.394 1 98.38 87 ARG A C 1
ATOM 683 O O . ARG A 1 87 ? -2.688 -17.766 -1.105 1 98.38 87 ARG A O 1
ATOM 690 N N . ASP A 1 88 ? -3.725 -15.922 -1.896 1 98.38 88 ASP A N 1
ATOM 691 C CA . ASP A 1 88 ? -2.486 -15.172 -2.096 1 98.38 88 ASP A CA 1
ATOM 692 C C . ASP A 1 88 ? -1.767 -14.938 -0.771 1 98.38 88 ASP A C 1
ATOM 694 O O . ASP A 1 88 ? -0.54 -15.031 -0.697 1 98.38 88 ASP A O 1
ATOM 698 N N . ALA A 1 89 ? -2.553 -14.602 0.26 1 98.19 89 ALA A N 1
ATOM 699 C CA . ALA A 1 89 ? -1.962 -14.422 1.585 1 98.19 89 ALA A CA 1
ATOM 700 C C . ALA A 1 89 ? -1.284 -15.703 2.059 1 98.19 89 ALA A C 1
ATOM 702 O O . ALA A 1 89 ? -0.165 -15.672 2.574 1 98.19 89 ALA A O 1
ATOM 703 N N . PHE A 1 90 ? -1.966 -16.828 1.873 1 96.81 90 PHE A N 1
ATOM 704 C CA . PHE A 1 90 ? -1.438 -18.141 2.271 1 96.81 90 PHE A CA 1
ATOM 705 C C . PHE A 1 90 ? -0.158 -18.453 1.51 1 96.81 90 PHE A C 1
ATOM 707 O O . PHE A 1 90 ? 0.854 -18.812 2.111 1 96.81 90 PHE A O 1
ATOM 714 N N . LEU A 1 91 ? -0.202 -18.297 0.193 1 96.5 91 LEU A N 1
ATOM 715 C CA . LEU A 1 91 ? 0.955 -18.562 -0.653 1 96.5 91 LEU A CA 1
ATOM 716 C C . LEU A 1 91 ? 2.127 -17.672 -0.281 1 96.5 91 LEU A C 1
ATOM 718 O O . LEU A 1 91 ? 3.27 -18.125 -0.206 1 96.5 91 LEU A O 1
ATOM 722 N N . ALA A 1 92 ? 1.863 -16.391 -0.029 1 96.62 92 ALA A N 1
ATOM 723 C CA . ALA A 1 92 ? 2.908 -15.453 0.354 1 96.62 92 ALA A CA 1
ATOM 724 C C . ALA A 1 92 ? 3.537 -15.836 1.688 1 96.62 92 ALA A C 1
ATOM 726 O O . ALA A 1 92 ? 4.762 -15.781 1.845 1 96.62 92 ALA A O 1
ATOM 727 N N . ASN A 1 93 ? 2.695 -16.203 2.631 1 95.81 93 ASN A N 1
ATOM 728 C CA . ASN A 1 93 ? 3.213 -16.594 3.938 1 95.81 93 ASN A CA 1
ATOM 729 C C . ASN 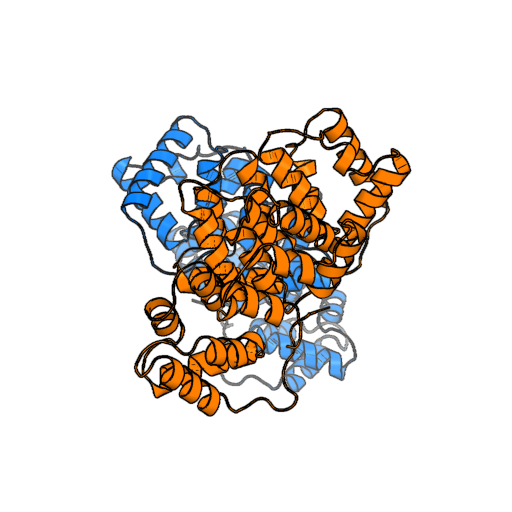A 1 93 ? 4.102 -17.828 3.842 1 95.81 93 ASN A C 1
ATOM 731 O O . ASN A 1 93 ? 5.184 -17.875 4.43 1 95.81 93 ASN A O 1
ATOM 735 N N . GLN A 1 94 ? 3.645 -18.812 3.076 1 93.31 94 GLN A N 1
ATOM 736 C CA . GLN A 1 94 ? 4.457 -20 2.865 1 93.31 94 GLN A CA 1
ATOM 737 C C . GLN A 1 94 ? 5.789 -19.656 2.215 1 93.31 94 GLN A C 1
ATOM 739 O O . GLN A 1 94 ? 6.82 -20.25 2.549 1 93.31 94 GLN A O 1
ATOM 744 N N . ALA A 1 95 ? 5.719 -18.703 1.327 1 94.06 95 ALA A N 1
ATOM 745 C CA . ALA A 1 95 ? 6.906 -18.312 0.577 1 94.06 95 ALA A CA 1
ATOM 746 C C . ALA A 1 95 ? 7.922 -17.625 1.484 1 94.06 95 ALA A C 1
ATOM 748 O O . ALA A 1 95 ? 9.125 -17.688 1.236 1 94.06 95 ALA A O 1
ATOM 749 N N . THR A 1 96 ? 7.453 -16.891 2.59 1 90.56 96 THR A N 1
ATOM 750 C CA . THR A 1 96 ? 8.367 -16.188 3.475 1 90.56 96 THR A CA 1
ATOM 751 C C . THR A 1 96 ? 9.047 -17.156 4.445 1 90.56 96 THR A C 1
ATOM 753 O O . THR A 1 96 ? 10.094 -16.844 5.012 1 90.56 96 THR A O 1
ATOM 756 N N . LYS A 1 97 ? 8.352 -18.188 5.02 1 77.38 97 LYS A N 1
ATOM 757 C CA . LYS A 1 97 ? 8.844 -19.078 6.062 1 77.38 97 LYS A CA 1
ATOM 758 C C . LYS A 1 97 ? 9.977 -19.953 5.539 1 77.38 97 LYS A C 1
ATOM 760 O O . LYS A 1 97 ? 10.828 -20.406 6.309 1 77.38 97 LYS A O 1
ATOM 765 N N . MET A 1 98 ? 9.68 -20.797 4.449 1 55.94 98 MET A N 1
ATOM 766 C CA . MET A 1 98 ? 10.375 -22.031 4.141 1 55.94 98 MET A CA 1
ATOM 767 C C . MET A 1 98 ? 11.875 -21.812 4.02 1 55.94 98 MET A C 1
ATOM 769 O O . MET A 1 98 ? 12.312 -20.703 3.703 1 55.94 98 MET A O 1
ATOM 773 N N . LEU A 1 99 ? 12.75 -22.703 4.57 1 49.81 99 LEU A N 1
ATOM 774 C CA . LEU A 1 99 ? 14.164 -22.953 4.281 1 49.81 99 LEU A CA 1
ATOM 775 C C . LEU A 1 99 ? 14.508 -22.516 2.861 1 49.81 99 LEU A C 1
ATOM 777 O O . LEU A 1 99 ? 15.648 -22.141 2.586 1 49.81 99 LEU A O 1
ATOM 781 N N . THR A 1 100 ? 13.5 -22.625 1.971 1 50.09 100 THR A N 1
ATOM 782 C CA . THR A 1 100 ? 13.734 -22.266 0.576 1 50.09 100 THR A CA 1
ATOM 783 C C . THR A 1 100 ? 12.906 -21.047 0.18 1 50.09 100 THR A C 1
ATOM 785 O O . THR A 1 100 ? 11.805 -21.188 -0.347 1 50.09 100 THR A O 1
ATOM 788 N N . SER A 1 101 ? 13.109 -19.953 0.911 1 58.97 101 SER A N 1
ATOM 789 C CA . SER A 1 101 ? 12.523 -18.703 0.479 1 58.97 101 SER A CA 1
ATOM 790 C C . SER A 1 101 ? 12.336 -18.672 -1.034 1 58.97 101 SER A C 1
ATOM 792 O O . SER A 1 101 ? 13.266 -18.953 -1.788 1 58.97 101 SER A O 1
ATOM 794 N N . ASN A 1 102 ? 10.953 -18.844 -1.363 1 86.19 102 ASN A N 1
ATOM 795 C CA . ASN A 1 102 ? 10.688 -18.672 -2.787 1 86.19 102 ASN A CA 1
ATOM 796 C C . ASN A 1 102 ? 10.258 -17.25 -3.107 1 86.19 102 ASN A C 1
ATOM 798 O O . ASN A 1 102 ? 9.07 -16.969 -3.262 1 86.19 102 ASN A O 1
ATOM 802 N N . ASN A 1 103 ? 11.266 -16.422 -3.16 1 93.88 103 ASN A N 1
ATOM 803 C CA . ASN A 1 103 ? 11.078 -15 -3.465 1 93.88 103 ASN A CA 1
ATOM 804 C C . ASN A 1 103 ? 10.312 -14.805 -4.77 1 93.88 103 ASN A C 1
ATOM 806 O O . ASN A 1 103 ? 9.648 -13.781 -4.953 1 93.88 103 ASN A O 1
ATOM 810 N N . ALA A 1 104 ? 10.305 -15.859 -5.551 1 94.75 104 ALA A N 1
ATOM 811 C CA . ALA A 1 104 ? 9.656 -15.766 -6.855 1 94.75 104 ALA A CA 1
ATOM 812 C C . ALA A 1 104 ? 8.141 -15.711 -6.703 1 94.75 104 ALA A C 1
ATOM 814 O O . ALA A 1 104 ? 7.457 -15.023 -7.473 1 94.75 104 ALA A O 1
ATOM 815 N N . ILE A 1 105 ? 7.633 -16.453 -5.711 1 95.94 105 ILE A N 1
ATOM 816 C CA . ILE A 1 105 ? 6.191 -16.469 -5.5 1 95.94 105 ILE A CA 1
ATOM 817 C C . ILE A 1 105 ? 5.715 -15.109 -5.008 1 95.94 105 ILE A C 1
ATOM 819 O O . ILE A 1 105 ? 4.676 -14.617 -5.441 1 95.94 105 ILE A O 1
ATOM 823 N N . ILE A 1 106 ? 6.5 -14.477 -4.098 1 96.88 106 ILE A N 1
ATOM 824 C CA . ILE A 1 106 ? 6.188 -13.141 -3.611 1 96.88 106 ILE A CA 1
ATOM 825 C C . ILE A 1 106 ? 6.215 -12.148 -4.773 1 96.88 106 ILE A C 1
ATOM 827 O O . ILE A 1 106 ? 5.297 -11.344 -4.934 1 96.88 106 ILE A O 1
ATOM 831 N N . MET A 1 107 ? 7.25 -12.305 -5.562 1 97.19 107 MET A N 1
ATOM 832 C CA . MET A 1 107 ? 7.391 -11.445 -6.734 1 97.19 107 MET A CA 1
ATOM 833 C C . MET A 1 107 ? 6.215 -11.625 -7.691 1 97.19 107 MET A C 1
ATOM 835 O O . MET A 1 107 ? 5.66 -10.648 -8.195 1 97.19 107 MET A O 1
ATOM 839 N N . GLU A 1 108 ? 5.797 -12.828 -7.891 1 97.19 108 GLU A N 1
ATOM 840 C CA . GLU A 1 108 ? 4.68 -13.164 -8.766 1 97.19 108 GLU A CA 1
ATOM 841 C C . GLU A 1 108 ? 3.385 -12.516 -8.289 1 97.19 108 GLU A C 1
ATOM 843 O O . GLU A 1 108 ? 2.684 -11.875 -9.078 1 97.19 108 GLU A O 1
ATOM 8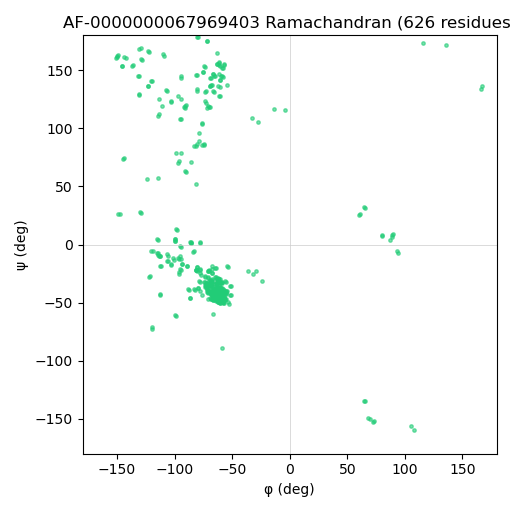48 N N . ILE A 1 109 ? 3.107 -12.672 -7.051 1 97.94 109 ILE A N 1
ATOM 849 C CA . ILE A 1 109 ? 1.892 -12.109 -6.469 1 97.94 109 ILE A CA 1
ATOM 850 C C . ILE A 1 109 ? 1.92 -10.594 -6.578 1 97.94 109 ILE A C 1
ATOM 852 O O . ILE A 1 109 ? 0.938 -9.977 -7 1 97.94 109 ILE A O 1
ATOM 856 N N . ALA A 1 110 ? 3.027 -9.977 -6.34 1 98.19 110 ALA A N 1
ATOM 857 C CA . ALA A 1 110 ? 3.17 -8.523 -6.301 1 98.19 110 ALA A CA 1
ATOM 858 C C . ALA A 1 110 ? 3.061 -7.926 -7.699 1 98.19 110 ALA A C 1
ATOM 860 O O . ALA A 1 110 ? 2.596 -6.793 -7.859 1 98.19 110 ALA A O 1
ATOM 861 N N . SER A 1 111 ? 3.42 -8.664 -8.719 1 98.25 111 SER A N 1
ATOM 862 C CA . SER A 1 111 ? 3.588 -8.062 -10.039 1 98.25 111 SER A CA 1
ATOM 863 C C . SER A 1 111 ? 2.443 -8.445 -10.969 1 98.25 111 SER A C 1
ATOM 865 O O . SER A 1 111 ? 2.242 -7.812 -12.008 1 98.25 111 SER A O 1
ATOM 867 N N . THR A 1 112 ? 1.649 -9.453 -10.578 1 98.06 112 THR A N 1
ATOM 868 C CA . THR A 1 112 ? 0.641 -9.914 -11.531 1 98.06 112 THR A CA 1
ATOM 869 C C . THR A 1 112 ? -0.762 -9.586 -11.031 1 98.06 112 THR A C 1
ATOM 871 O O . THR A 1 112 ? -1.725 -9.617 -11.797 1 98.06 112 THR A O 1
ATOM 874 N N . ARG A 1 113 ? -0.918 -9.32 -9.734 1 98.06 113 ARG A N 1
ATOM 875 C CA . ARG A 1 113 ? -2.207 -8.906 -9.195 1 98.06 113 ARG A CA 1
ATOM 876 C C . ARG A 1 113 ? -2.441 -7.414 -9.414 1 98.06 113 ARG A C 1
ATOM 878 O O . ARG A 1 113 ? -1.491 -6.629 -9.453 1 98.06 113 ARG A O 1
ATOM 885 N N . SER A 1 114 ? -3.732 -7.016 -9.641 1 97.44 114 SER A N 1
ATOM 886 C CA . SER A 1 114 ? -4.047 -5.594 -9.617 1 97.44 114 SER A CA 1
ATOM 887 C C . SER A 1 114 ? -3.752 -4.984 -8.25 1 97.44 114 SER A C 1
ATOM 889 O O . SER A 1 114 ? -3.707 -5.699 -7.246 1 97.44 114 SER A O 1
ATOM 891 N N . PRO A 1 115 ? -3.525 -3.682 -8.234 1 97.56 115 PRO A N 1
ATOM 892 C CA . PRO A 1 115 ? -3.25 -3.047 -6.941 1 97.56 115 PRO A CA 1
ATOM 893 C C . PRO A 1 115 ? -4.34 -3.32 -5.91 1 97.56 115 PRO A C 1
ATOM 895 O O . PRO A 1 115 ? -4.039 -3.527 -4.73 1 97.56 115 PRO A O 1
ATOM 898 N N . LEU A 1 116 ? -5.574 -3.312 -6.305 1 97.75 116 LEU A N 1
ATOM 899 C CA . LEU A 1 116 ? -6.672 -3.592 -5.383 1 97.75 116 LEU A CA 1
ATOM 900 C C . LEU A 1 116 ? -6.629 -5.043 -4.914 1 97.75 116 LEU A C 1
ATOM 902 O O . LEU A 1 116 ? -6.871 -5.324 -3.738 1 97.75 116 LEU A O 1
ATOM 906 N N . GLU A 1 117 ? -6.332 -5.98 -5.844 1 98.12 117 GLU A N 1
ATOM 907 C CA . GLU A 1 117 ? -6.195 -7.383 -5.469 1 98.12 117 GLU A CA 1
ATOM 908 C C . GLU A 1 117 ? -5.047 -7.582 -4.48 1 98.12 117 GLU A C 1
ATOM 910 O O . GLU A 1 117 ? -5.168 -8.359 -3.533 1 98.12 117 GLU A O 1
ATOM 915 N N . LEU A 1 118 ? -3.918 -6.949 -4.754 1 98.62 118 LEU A N 1
ATOM 916 C CA . LEU A 1 118 ? -2.773 -7.039 -3.854 1 98.62 118 LEU A CA 1
ATOM 917 C C . LEU A 1 118 ? -3.123 -6.496 -2.473 1 98.62 118 LEU A C 1
ATOM 919 O O . LEU A 1 118 ? -2.725 -7.07 -1.456 1 98.62 118 LEU A O 1
ATOM 923 N N . LEU A 1 119 ? -3.883 -5.422 -2.449 1 98.56 119 LEU A N 1
ATOM 924 C CA . LEU A 1 119 ? -4.316 -4.848 -1.181 1 98.56 119 LEU A CA 1
ATOM 925 C C . LEU A 1 119 ? -5.195 -5.832 -0.414 1 98.56 119 LEU A C 1
ATOM 927 O O . LEU A 1 119 ? -5.062 -5.973 0.804 1 98.56 119 LEU A O 1
ATOM 931 N N . LYS A 1 120 ? -6.129 -6.465 -1.115 1 98.5 120 LYS A N 1
ATOM 932 C CA . LYS A 1 120 ? -6.984 -7.461 -0.475 1 98.5 120 LYS A CA 1
ATOM 933 C C . LYS A 1 120 ? -6.156 -8.617 0.083 1 98.5 120 LYS A C 1
ATOM 935 O O . LYS A 1 120 ? -6.449 -9.133 1.163 1 98.5 120 LYS A O 1
ATOM 940 N N . ALA A 1 121 ? -5.148 -9.039 -0.673 1 98.69 121 ALA A N 1
ATOM 941 C CA . ALA A 1 121 ? -4.25 -10.086 -0.204 1 98.69 121 ALA A CA 1
ATOM 942 C C . ALA A 1 121 ? -3.508 -9.656 1.058 1 98.69 121 ALA A C 1
ATOM 944 O O . ALA A 1 121 ? -3.369 -10.438 2.002 1 98.69 121 ALA A O 1
ATOM 945 N N . LYS A 1 122 ? -3 -8.445 1.05 1 98.69 122 LYS A N 1
ATOM 946 C CA . LYS A 1 122 ? -2.291 -7.914 2.209 1 98.69 122 LYS A CA 1
ATOM 947 C C . LYS A 1 122 ? -3.211 -7.828 3.424 1 98.69 122 LYS A C 1
ATOM 949 O O . LYS A 1 122 ? -2.791 -8.117 4.547 1 98.69 122 LYS A O 1
ATOM 954 N N . SER A 1 123 ? -4.477 -7.371 3.219 1 98.56 123 SER A N 1
ATOM 955 C CA . SER A 1 123 ? -5.453 -7.328 4.297 1 98.56 123 SER A CA 1
ATOM 956 C C . SER A 1 123 ? -5.723 -8.719 4.855 1 98.56 123 SER A C 1
ATOM 958 O O . SER A 1 123 ? -5.797 -8.906 6.074 1 98.56 123 SER A O 1
ATOM 960 N N . ALA A 1 124 ? -5.902 -9.688 3.928 1 98.56 124 ALA A N 1
ATOM 961 C CA . ALA A 1 124 ? -6.105 -11.07 4.352 1 98.56 124 ALA A CA 1
ATOM 962 C C . ALA A 1 124 ? -4.902 -11.586 5.133 1 98.56 124 ALA A C 1
ATOM 964 O O . ALA A 1 124 ? -5.055 -12.344 6.094 1 98.56 124 ALA A O 1
ATOM 965 N N . TYR A 1 125 ? -3.715 -11.234 4.727 1 98.5 125 TYR A N 1
ATOM 966 C CA . TYR A 1 125 ? -2.475 -11.609 5.395 1 98.5 125 TYR A CA 1
ATOM 967 C C . TYR A 1 125 ? -2.467 -11.133 6.84 1 98.5 125 TYR A C 1
ATOM 969 O O . TYR A 1 125 ? -2.148 -11.898 7.754 1 98.5 125 TYR A O 1
ATOM 977 N N . GLN A 1 126 ? -2.818 -9.898 7.031 1 98.5 126 GLN A N 1
ATOM 978 C CA . GLN A 1 126 ? -2.836 -9.312 8.367 1 98.5 126 GLN A CA 1
ATOM 979 C C . GLN A 1 126 ? -3.883 -9.984 9.25 1 98.5 126 GLN A C 1
ATOM 981 O O . GLN A 1 126 ? -3.641 -10.227 10.438 1 98.5 126 GLN A O 1
ATOM 986 N N . SER A 1 127 ? -5.055 -10.203 8.656 1 97.69 127 SER A N 1
ATOM 987 C CA . SER A 1 127 ? -6.133 -10.844 9.406 1 97.69 127 SER A CA 1
ATOM 988 C C . SER A 1 127 ? -5.719 -12.234 9.883 1 97.69 127 SER A C 1
ATOM 990 O O . SER A 1 127 ? -6.027 -12.625 11.008 1 97.69 127 SER A O 1
ATOM 992 N N . ARG A 1 128 ? -4.988 -12.945 9.055 1 96.94 128 ARG A N 1
ATOM 993 C CA . ARG A 1 128 ? -4.684 -14.344 9.328 1 96.94 128 ARG A CA 1
ATOM 994 C C . ARG A 1 128 ? -3.416 -14.477 10.172 1 96.94 128 ARG A C 1
ATOM 996 O O . ARG A 1 128 ? -3.348 -15.305 11.078 1 96.94 128 ARG A O 1
ATOM 1003 N N . PHE A 1 129 ? -2.447 -13.656 9.898 1 96.88 129 PHE A N 1
ATOM 1004 C CA . PHE A 1 129 ? -1.132 -13.922 10.469 1 96.88 129 PHE A CA 1
ATOM 1005 C C . PHE A 1 129 ? -0.737 -12.82 11.453 1 96.88 129 PHE A C 1
ATOM 1007 O O . PHE A 1 129 ? 0.317 -12.898 12.086 1 96.88 129 PHE A O 1
ATOM 1014 N N . LYS A 1 130 ? -1.484 -11.742 11.57 1 97.5 130 LYS A N 1
ATOM 1015 C CA . LYS A 1 130 ? -1.339 -10.664 12.547 1 97.5 130 LYS A CA 1
ATOM 1016 C C . LYS A 1 130 ? -0.023 -9.914 12.344 1 97.5 130 LYS A C 1
ATOM 1018 O O . LYS A 1 130 ? 0.649 -9.562 13.32 1 97.5 130 LYS A O 1
ATOM 1023 N N . LYS A 1 131 ? 0.442 -9.828 11.047 1 96.44 131 LYS A N 1
ATOM 1024 C CA . LYS A 1 131 ? 1.59 -9.07 10.547 1 96.44 131 LYS A CA 1
ATOM 1025 C C . LYS A 1 131 ? 1.332 -8.539 9.141 1 96.44 131 LYS A C 1
ATOM 1027 O O . LYS A 1 131 ? 0.515 -9.094 8.406 1 96.44 131 LYS A O 1
ATOM 1032 N N . SER A 1 132 ? 1.995 -7.453 8.812 1 98.06 132 SER A N 1
ATOM 1033 C CA . SER A 1 132 ? 1.904 -7.039 7.418 1 98.06 132 SER A CA 1
ATOM 1034 C C . SER A 1 132 ? 2.768 -7.922 6.523 1 98.06 132 SER A C 1
ATOM 1036 O O . SER A 1 132 ? 3.779 -8.469 6.969 1 98.06 132 SER A O 1
ATOM 1038 N N . LEU A 1 133 ? 2.352 -8.117 5.293 1 98 133 LEU A N 1
ATOM 1039 C CA . LEU A 1 133 ? 3.143 -8.844 4.309 1 98 133 LEU A CA 1
ATOM 1040 C C . LEU A 1 133 ? 4.512 -8.195 4.121 1 98 133 LEU A C 1
ATOM 1042 O O . LEU A 1 133 ? 5.531 -8.891 4.07 1 98 133 LEU A O 1
ATOM 1046 N N . GLU A 1 134 ? 4.562 -6.797 4.07 1 98.19 134 GLU A N 1
ATOM 1047 C CA . GLU A 1 134 ? 5.801 -6.047 3.881 1 98.19 134 GLU A CA 1
ATOM 1048 C C . GLU A 1 134 ? 6.801 -6.34 4.996 1 98.19 134 GLU A C 1
ATOM 1050 O O . GLU A 1 134 ? 8 -6.477 4.742 1 98.19 134 GLU A O 1
ATOM 1055 N N . GLU A 1 135 ? 6.289 -6.453 6.219 1 96.94 135 GLU A N 1
ATOM 1056 C CA . GLU A 1 135 ? 7.199 -6.684 7.34 1 96.94 135 GLU A CA 1
ATOM 1057 C C . GLU A 1 135 ? 7.855 -8.055 7.242 1 96.94 135 GLU A C 1
ATOM 1059 O O . GLU A 1 135 ? 9.055 -8.195 7.488 1 96.94 135 GLU A O 1
ATOM 1064 N N . ASP A 1 136 ? 7.09 -9.109 6.863 1 95.94 136 ASP A N 1
ATOM 1065 C CA . ASP A 1 136 ? 7.656 -10.445 6.719 1 95.94 136 ASP A CA 1
ATOM 1066 C C . ASP A 1 136 ? 8.609 -10.508 5.531 1 95.94 136 ASP A C 1
ATOM 1068 O O . ASP A 1 136 ? 9.688 -11.102 5.621 1 95.94 136 ASP A O 1
ATOM 1072 N N . VAL A 1 137 ? 8.242 -9.906 4.414 1 96.56 137 VAL A N 1
ATOM 1073 C CA . VAL A 1 137 ? 9.133 -9.883 3.258 1 96.56 137 VAL A CA 1
ATOM 1074 C C . VAL A 1 137 ? 10.438 -9.188 3.623 1 96.56 137 VAL A C 1
ATOM 1076 O O . VAL A 1 137 ? 11.523 -9.703 3.348 1 96.56 137 VAL A O 1
ATOM 1079 N N . ALA A 1 138 ? 10.344 -8.055 4.27 1 96 138 ALA A N 1
ATOM 1080 C CA . ALA A 1 138 ? 11.531 -7.281 4.648 1 96 138 ALA A CA 1
ATOM 1081 C C . ALA A 1 138 ? 12.391 -8.055 5.641 1 96 138 ALA A C 1
ATOM 1083 O O . ALA A 1 138 ? 13.625 -8.023 5.555 1 96 138 ALA A O 1
ATOM 1084 N N . TYR A 1 139 ? 11.75 -8.695 6.551 1 94.62 139 TYR A N 1
ATOM 1085 C CA . TYR A 1 139 ? 12.461 -9.43 7.594 1 94.62 139 TYR A CA 1
ATOM 1086 C C . TYR A 1 139 ? 13.211 -10.617 7.012 1 94.62 139 TYR A C 1
ATOM 1088 O O . TYR A 1 139 ? 14.352 -10.883 7.391 1 94.62 139 TYR A O 1
ATOM 1096 N N . HIS A 1 140 ? 12.625 -11.328 6.055 1 93.44 140 HIS A N 1
ATOM 1097 C CA . HIS A 1 140 ? 13.164 -12.594 5.578 1 93.44 140 HIS A CA 1
ATOM 1098 C C . HIS A 1 140 ? 14.039 -12.391 4.344 1 93.44 140 HIS A C 1
ATOM 1100 O O . HIS A 1 140 ? 14.539 -13.359 3.77 1 93.44 140 HIS A O 1
ATOM 1106 N N . THR A 1 141 ? 14.164 -11.211 3.875 1 93.75 141 THR A N 1
ATOM 1107 C CA . THR A 1 141 ? 15.047 -10.914 2.752 1 93.75 141 THR A CA 1
ATOM 1108 C C . THR A 1 141 ? 16.078 -9.859 3.139 1 93.75 141 THR A C 1
ATOM 1110 O O . THR A 1 141 ? 15.984 -9.258 4.207 1 93.75 141 THR A O 1
ATOM 1113 N N . SER A 1 142 ? 17.172 -9.68 2.291 1 93.12 142 SER A N 1
ATOM 1114 C CA . SER A 1 142 ? 18.219 -8.695 2.523 1 93.12 142 SER A CA 1
ATOM 1115 C C . SER A 1 142 ? 18.828 -8.211 1.208 1 93.12 142 SER A C 1
ATOM 1117 O O . SER A 1 142 ? 18.562 -8.789 0.15 1 93.12 142 SER A O 1
ATOM 1119 N N . GLY A 1 143 ? 19.484 -7.094 1.27 1 93.94 143 GLY A N 1
ATOM 1120 C CA . GLY A 1 143 ? 20.219 -6.598 0.115 1 93.94 143 GLY A CA 1
ATOM 1121 C C . GLY A 1 143 ? 19.328 -6.25 -1.058 1 93.94 143 GLY A C 1
ATOM 1122 O O . GLY A 1 143 ? 18.281 -5.609 -0.882 1 93.94 143 GLY A O 1
ATOM 1123 N N . ASP A 1 144 ? 19.781 -6.703 -2.199 1 94.94 144 ASP A N 1
ATOM 1124 C CA . ASP A 1 144 ? 19.125 -6.32 -3.441 1 94.94 144 ASP A CA 1
ATOM 1125 C C . ASP A 1 144 ? 17.734 -6.957 -3.545 1 94.94 144 ASP A C 1
ATOM 1127 O O . ASP A 1 144 ? 16.812 -6.363 -4.109 1 94.94 144 ASP A O 1
ATOM 1131 N N . ILE A 1 145 ? 17.609 -8.172 -3 1 95.81 145 ILE A N 1
ATOM 1132 C CA . ILE A 1 145 ? 16.328 -8.867 -3.045 1 95.81 145 ILE A CA 1
ATOM 1133 C C . ILE A 1 145 ? 15.289 -8.078 -2.256 1 95.81 145 ILE A C 1
ATOM 1135 O O . ILE A 1 145 ? 14.172 -7.871 -2.732 1 95.81 145 ILE A O 1
ATOM 1139 N N . ARG A 1 146 ? 15.656 -7.602 -1.076 1 95.5 146 ARG A N 1
ATOM 1140 C CA . ARG A 1 146 ? 14.758 -6.793 -0.256 1 95.5 146 ARG A CA 1
ATOM 1141 C C . ARG A 1 146 ? 14.422 -5.477 -0.948 1 95.5 146 ARG A C 1
ATOM 1143 O O . ARG A 1 146 ? 13.258 -5.066 -0.977 1 95.5 146 ARG A O 1
ATOM 1150 N N . LYS A 1 147 ? 15.43 -4.832 -1.571 1 96.44 147 LYS A N 1
ATOM 1151 C CA . LYS A 1 147 ? 15.266 -3.551 -2.254 1 96.44 147 LYS A CA 1
ATOM 1152 C C . LYS A 1 147 ? 14.266 -3.668 -3.402 1 96.44 147 LYS A C 1
ATOM 1154 O O . LYS A 1 147 ? 13.578 -2.699 -3.736 1 96.44 147 LYS A O 1
ATOM 1159 N N . LEU A 1 148 ? 14.234 -4.867 -3.936 1 97.44 148 LEU A N 1
ATOM 1160 C CA . LEU A 1 148 ? 13.328 -5.109 -5.055 1 97.44 148 LEU A CA 1
ATOM 1161 C C . LEU A 1 148 ? 11.945 -5.508 -4.559 1 97.44 148 LEU A C 1
ATOM 1163 O O . LEU A 1 148 ? 10.938 -4.93 -4.98 1 97.44 148 LEU A O 1
ATOM 1167 N N . LEU A 1 149 ? 11.875 -6.43 -3.586 1 97.25 149 LEU A N 1
ATOM 1168 C CA . LEU A 1 149 ? 10.617 -7.086 -3.244 1 97.25 149 LEU A CA 1
ATOM 1169 C C . LEU A 1 149 ? 9.75 -6.188 -2.367 1 97.25 149 LEU A C 1
ATOM 1171 O O . LEU A 1 149 ? 8.523 -6.176 -2.5 1 97.25 149 LEU A O 1
ATOM 1175 N N . VAL A 1 150 ? 10.312 -5.426 -1.458 1 97.81 150 VAL A N 1
ATOM 1176 C CA . VAL A 1 150 ? 9.516 -4.629 -0.529 1 97.81 150 VAL A CA 1
ATOM 1177 C C . VAL A 1 150 ? 8.742 -3.555 -1.296 1 97.81 150 VAL A C 1
ATOM 1179 O O . VAL A 1 150 ? 7.527 -3.434 -1.15 1 97.81 150 VAL A O 1
ATOM 1182 N N . PRO A 1 151 ? 9.414 -2.818 -2.244 1 97.94 151 PRO A N 1
ATOM 1183 C CA . PRO A 1 151 ? 8.609 -1.865 -3.01 1 97.94 151 PRO A CA 1
ATOM 1184 C C . PRO A 1 151 ? 7.613 -2.551 -3.943 1 97.94 151 PRO A C 1
ATOM 1186 O O . PRO A 1 151 ? 6.523 -2.025 -4.184 1 97.94 151 PRO A O 1
ATOM 1189 N N . LEU A 1 152 ? 7.934 -3.711 -4.457 1 98.25 152 LEU A N 1
ATOM 1190 C CA . LEU A 1 152 ? 7.008 -4.418 -5.332 1 98.25 152 LEU A CA 1
ATOM 1191 C C . LEU A 1 152 ? 5.723 -4.773 -4.594 1 98.25 152 LEU A C 1
ATOM 1193 O O . LEU A 1 152 ? 4.625 -4.602 -5.129 1 98.25 152 LEU A O 1
ATOM 1197 N N . VAL A 1 153 ? 5.871 -5.203 -3.35 1 98.06 153 VAL A N 1
ATOM 1198 C CA . VAL A 1 153 ? 4.707 -5.617 -2.572 1 98.06 153 VAL A CA 1
ATOM 1199 C C . VAL A 1 153 ? 4.008 -4.391 -1.992 1 98.06 153 VAL A C 1
ATOM 1201 O O . VAL A 1 153 ? 2.805 -4.426 -1.721 1 98.06 153 VAL A O 1
ATOM 1204 N N . GLY A 1 154 ? 4.734 -3.283 -1.869 1 97.88 154 GLY A N 1
ATOM 1205 C CA . GLY A 1 154 ? 4.211 -2.145 -1.13 1 97.88 154 GLY A CA 1
ATOM 1206 C C . GLY A 1 154 ? 3.566 -1.102 -2.021 1 97.88 154 GLY A C 1
ATOM 1207 O O . GLY A 1 154 ? 2.701 -0.346 -1.574 1 97.88 154 GLY A O 1
ATOM 1208 N N . THR A 1 155 ? 3.92 -1.019 -3.297 1 97.62 155 THR A N 1
ATOM 1209 C CA . THR A 1 155 ? 3.479 0.045 -4.195 1 97.62 155 THR A CA 1
ATOM 1210 C C . THR A 1 155 ? 2.016 -0.15 -4.586 1 97.62 155 THR A C 1
ATOM 1212 O O . THR A 1 155 ? 1.616 -1.244 -4.984 1 97.62 155 THR A O 1
ATOM 1215 N N . PHE A 1 156 ? 1.16 0.868 -4.336 1 98.5 156 PHE A N 1
ATOM 1216 C CA . PHE A 1 156 ? -0.181 0.924 -4.906 1 98.5 156 PHE A CA 1
ATOM 1217 C C . PHE A 1 156 ? -0.144 1.495 -6.32 1 98.5 156 PHE A C 1
ATOM 1219 O O . PHE A 1 156 ? -0.406 2.682 -6.52 1 98.5 156 PHE A O 1
ATOM 1226 N N . ARG A 1 157 ? 0.11 0.674 -7.238 1 98.25 157 ARG A N 1
ATOM 1227 C CA . ARG A 1 157 ? 0.496 1.031 -8.602 1 98.25 157 ARG A CA 1
ATOM 1228 C C . ARG A 1 157 ? -0.658 1.702 -9.336 1 98.25 157 ARG A C 1
ATOM 1230 O O . ARG A 1 157 ? -1.808 1.273 -9.227 1 98.25 157 ARG A O 1
ATOM 1237 N N . TYR A 1 158 ? -0.328 2.73 -10.039 1 98.44 158 TYR A N 1
ATOM 1238 C CA . TYR A 1 158 ? -1.312 3.371 -10.906 1 98.44 158 TYR A CA 1
ATOM 1239 C C . TYR A 1 158 ? -1.662 2.475 -12.086 1 98.44 158 TYR A C 1
ATOM 1241 O O . TYR A 1 158 ? -0.775 1.892 -12.719 1 98.44 158 TYR A O 1
ATOM 1249 N N . GLU A 1 159 ? -2.951 2.379 -12.422 1 97.56 159 GLU A N 1
ATOM 1250 C CA . GLU A 1 159 ? -3.369 1.437 -13.453 1 97.56 159 GLU A CA 1
ATOM 1251 C C . GLU A 1 159 ? -3.934 2.164 -14.672 1 97.56 159 GLU A C 1
ATOM 1253 O O . GLU A 1 159 ? -4.465 1.534 -15.586 1 97.56 159 GLU A O 1
ATOM 1258 N N . GLY A 1 160 ? -3.885 3.475 -14.68 1 97.12 160 GLY A N 1
ATOM 1259 C CA . GLY A 1 160 ? -4.402 4.223 -15.812 1 97.12 160 GLY A CA 1
ATOM 1260 C C . GLY A 1 160 ? -3.531 4.105 -17.047 1 97.12 160 GLY A C 1
ATOM 1261 O O . GLY A 1 160 ? -2.441 3.535 -17 1 97.12 160 GLY A O 1
ATOM 1262 N N . ASP A 1 161 ? -3.943 4.664 -18.172 1 96.94 161 ASP A N 1
ATOM 1263 C CA . ASP A 1 161 ? -3.297 4.477 -19.469 1 96.94 161 ASP A CA 1
ATOM 1264 C C . ASP A 1 161 ? -2.4 5.664 -19.812 1 96.94 161 ASP A C 1
ATOM 1266 O O . ASP A 1 161 ? -1.791 5.695 -20.875 1 96.94 161 ASP A O 1
ATOM 1270 N N . GLU A 1 162 ? -2.293 6.598 -18.828 1 97.5 162 GLU A N 1
ATOM 1271 C CA . GLU A 1 162 ? -1.481 7.777 -19.125 1 97.5 162 GLU A CA 1
ATOM 1272 C C . GLU A 1 162 ? -0.01 7.406 -19.297 1 97.5 162 GLU A C 1
ATOM 1274 O O . GLU A 1 162 ? 0.531 6.629 -18.5 1 97.5 162 GLU A O 1
ATOM 1279 N N . VAL A 1 163 ? 0.582 7.902 -20.391 1 97.88 163 VAL A N 1
ATOM 1280 C CA . VAL A 1 163 ? 1.991 7.648 -20.672 1 97.88 163 VAL A CA 1
ATOM 1281 C C . VAL A 1 163 ? 2.695 8.961 -21 1 97.88 163 VAL A C 1
ATOM 1283 O O . VAL A 1 163 ? 2.172 9.789 -21.75 1 97.88 163 VAL A O 1
ATOM 1286 N N . ASN A 1 164 ? 3.764 9.219 -20.359 1 98 164 ASN A N 1
ATOM 1287 C CA . ASN A 1 164 ? 4.676 10.305 -20.719 1 98 164 ASN A CA 1
ATOM 1288 C C . ASN A 1 164 ? 5.805 9.812 -21.609 1 98 164 ASN A C 1
ATOM 1290 O O . ASN A 1 164 ? 6.75 9.18 -21.141 1 98 164 ASN A O 1
ATOM 1294 N N . MET A 1 165 ? 5.777 10.172 -22.922 1 97.88 165 MET A N 1
ATOM 1295 C CA . MET A 1 165 ? 6.707 9.641 -23.906 1 97.88 165 MET A CA 1
ATOM 1296 C C . MET A 1 165 ? 8.102 10.211 -23.719 1 97.88 165 MET A C 1
ATOM 1298 O O . MET A 1 165 ? 9.102 9.523 -23.969 1 97.88 165 MET A O 1
ATOM 1302 N N . THR A 1 166 ? 8.172 11.469 -23.266 1 98.25 166 THR A N 1
ATOM 1303 C CA . THR A 1 166 ? 9.477 12.047 -22.953 1 98.25 166 THR A CA 1
ATOM 1304 C C . THR A 1 166 ? 10.148 11.289 -21.828 1 98.25 166 THR A C 1
ATOM 1306 O O . THR A 1 166 ? 11.344 10.984 -21.891 1 98.25 166 THR A O 1
ATOM 1309 N N . LEU A 1 167 ? 9.32 11.008 -20.875 1 97.81 167 LEU A N 1
ATOM 1310 C CA . LEU A 1 167 ? 9.828 10.219 -19.75 1 97.81 167 LEU A CA 1
ATOM 1311 C C . LEU A 1 167 ? 10.219 8.82 -20.203 1 97.81 167 LEU A C 1
ATOM 1313 O O . LEU A 1 167 ? 11.234 8.281 -19.766 1 97.81 167 LEU A O 1
ATOM 1317 N N . ALA A 1 168 ? 9.422 8.164 -21.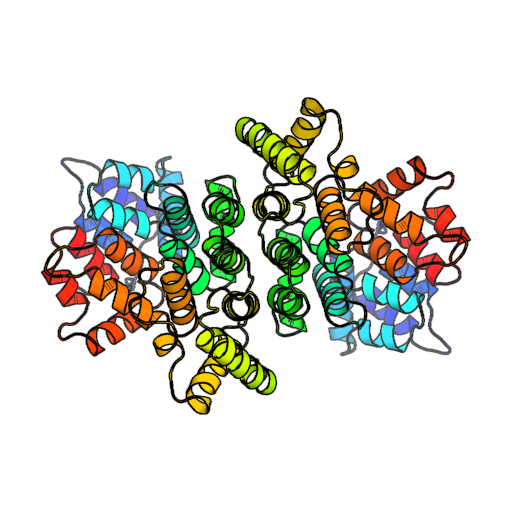062 1 98.5 168 ALA A N 1
ATOM 1318 C CA . ALA A 1 168 ? 9.719 6.832 -21.578 1 98.5 168 ALA A CA 1
ATOM 1319 C C . ALA A 1 168 ? 11.078 6.801 -22.266 1 98.5 168 ALA A C 1
ATOM 1321 O O . ALA A 1 168 ? 11.867 5.871 -22.047 1 98.5 168 ALA A O 1
ATOM 1322 N N . LYS A 1 169 ? 11.391 7.824 -23.031 1 98.25 169 LYS A N 1
ATOM 1323 C CA . LYS A 1 169 ? 12.656 7.91 -23.75 1 98.25 169 LYS A CA 1
ATOM 1324 C C . LYS A 1 169 ? 13.828 8.055 -22.781 1 98.25 169 LYS A C 1
ATOM 1326 O O . LYS A 1 169 ? 14.828 7.344 -22.891 1 98.25 169 LYS A O 1
ATOM 1331 N N . SER A 1 170 ? 13.641 8.984 -21.844 1 98.38 170 SER A N 1
ATOM 1332 C CA . SER A 1 170 ? 14.711 9.25 -20.891 1 98.38 170 SER A CA 1
ATOM 1333 C C . SER A 1 170 ? 14.977 8.031 -20.016 1 98.38 170 SER A C 1
ATOM 1335 O O . SER A 1 170 ? 16.141 7.695 -19.734 1 98.38 170 SER A O 1
ATOM 1337 N N . GLU A 1 171 ? 13.914 7.34 -19.562 1 98.38 171 GLU A N 1
ATOM 1338 C CA . GLU A 1 171 ? 14.086 6.18 -18.703 1 98.38 171 GLU A CA 1
ATOM 1339 C C . GLU A 1 171 ? 14.609 4.98 -19.484 1 98.38 171 GLU A C 1
ATOM 1341 O O . GLU A 1 171 ? 15.359 4.16 -18.953 1 98.38 171 GLU A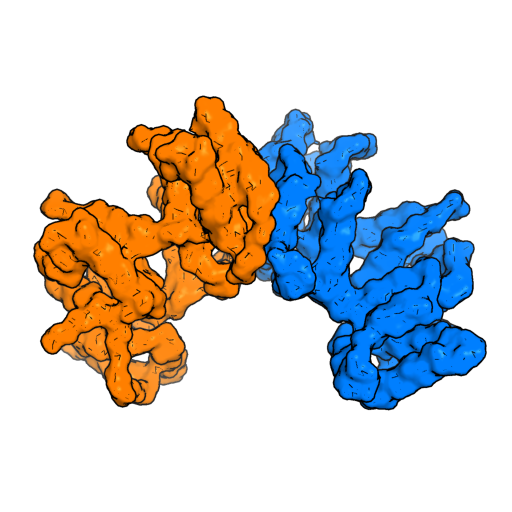 O 1
ATOM 1346 N N . ALA A 1 172 ? 14.234 4.852 -20.766 1 98.56 172 ALA A N 1
ATOM 1347 C CA . ALA A 1 172 ? 14.82 3.812 -21.609 1 98.56 172 ALA A CA 1
ATOM 1348 C C . ALA A 1 172 ? 16.344 3.967 -21.688 1 98.56 172 ALA A C 1
ATOM 1350 O O . ALA A 1 172 ? 17.078 2.988 -21.562 1 98.56 172 ALA A O 1
ATOM 1351 N N . LYS A 1 173 ? 16.766 5.199 -21.922 1 98.38 173 LYS A N 1
ATOM 1352 C CA . LYS A 1 173 ? 18.188 5.48 -21.984 1 98.38 173 LYS A CA 1
ATOM 1353 C C . LYS A 1 173 ? 18.875 5.168 -20.656 1 98.38 173 LYS A C 1
ATOM 1355 O O . LYS A 1 173 ? 19.953 4.559 -20.641 1 98.38 173 LYS A O 1
ATOM 1360 N N . LEU A 1 174 ? 18.25 5.57 -19.594 1 98.38 174 LEU A N 1
ATOM 1361 C CA . LEU A 1 174 ? 18.781 5.316 -18.25 1 98.38 174 LEU A CA 1
ATOM 1362 C C . LEU A 1 174 ? 18.938 3.818 -18.016 1 98.38 174 LEU A C 1
ATOM 1364 O O . LEU A 1 174 ? 19.969 3.367 -17.531 1 98.38 174 LEU A O 1
ATOM 1368 N N . LEU A 1 175 ? 17.891 3.061 -18.328 1 98.38 175 LEU A N 1
ATOM 1369 C CA . LEU A 1 175 ? 17.938 1.611 -18.172 1 98.38 175 LEU A CA 1
ATOM 1370 C C . LEU A 1 175 ? 19.062 1.004 -19 1 98.38 175 LEU A C 1
ATOM 1372 O O . LEU A 1 175 ? 19.828 0.174 -18.5 1 98.38 175 LEU A O 1
ATOM 1376 N N . HIS A 1 176 ? 19.188 1.428 -20.219 1 97.94 176 HIS A N 1
ATOM 1377 C CA . HIS A 1 176 ? 20.219 0.9 -21.094 1 97.94 176 HIS A CA 1
ATOM 1378 C C . HIS A 1 176 ? 21.609 1.158 -20.547 1 97.94 176 HIS A C 1
ATOM 1380 O O . HIS A 1 176 ? 22.453 0.258 -20.516 1 97.94 176 HIS A O 1
ATOM 1386 N N . ASP A 1 177 ? 21.844 2.363 -20.078 1 97.94 177 ASP A N 1
ATOM 1387 C CA . ASP A 1 177 ? 23.141 2.73 -19.531 1 97.94 177 ASP A CA 1
ATOM 1388 C C . ASP A 1 177 ? 23.484 1.864 -18.312 1 97.94 177 ASP A C 1
ATOM 1390 O O . ASP A 1 177 ? 24.609 1.362 -18.203 1 97.94 177 ASP A O 1
ATOM 1394 N N . LYS A 1 178 ? 22.516 1.683 -17.406 1 97.44 178 LYS A N 1
ATOM 1395 C CA . LYS A 1 178 ? 22.766 0.901 -16.203 1 97.44 178 LYS A CA 1
ATOM 1396 C C . LYS A 1 178 ? 23 -0.57 -16.547 1 97.44 178 LYS A C 1
ATOM 1398 O O . LYS A 1 178 ? 23.859 -1.218 -15.953 1 97.44 178 LYS A O 1
ATOM 1403 N N . ILE A 1 179 ? 22.266 -1.084 -17.469 1 96.62 179 ILE A N 1
ATOM 1404 C CA . ILE A 1 179 ? 22.359 -2.486 -17.844 1 96.62 179 ILE A CA 1
ATOM 1405 C C . ILE A 1 179 ? 23.688 -2.729 -18.562 1 96.62 179 ILE A C 1
ATOM 1407 O O . ILE A 1 179 ? 24.359 -3.738 -18.328 1 96.62 179 ILE A O 1
ATOM 1411 N N . ALA A 1 180 ? 24.109 -1.786 -19.422 1 94.69 180 ALA A N 1
ATOM 1412 C CA . ALA A 1 180 ? 25.391 -1.883 -20.109 1 94.69 180 ALA A CA 1
ATOM 1413 C C . ALA A 1 180 ? 26.547 -1.918 -19.109 1 94.69 180 ALA A C 1
ATOM 1415 O O . ALA A 1 180 ? 27.547 -2.607 -19.328 1 94.69 180 ALA A O 1
ATOM 1416 N N . ASP A 1 181 ? 26.391 -1.258 -18.047 1 95.75 181 ASP A N 1
ATOM 1417 C CA . ASP A 1 181 ? 27.406 -1.202 -17 1 95.75 181 ASP A CA 1
ATOM 1418 C C . ASP A 1 181 ? 27.266 -2.379 -16.031 1 95.75 181 ASP A C 1
ATOM 1420 O O . ASP A 1 181 ? 27.953 -2.443 -15.016 1 95.75 181 ASP A O 1
ATOM 1424 N N . LYS A 1 182 ? 26.344 -3.258 -16.25 1 94.5 182 LYS A N 1
ATOM 1425 C CA . LYS A 1 182 ? 26.031 -4.418 -15.414 1 94.5 182 LYS A CA 1
ATOM 1426 C C . LYS A 1 182 ? 25.609 -3.99 -14.016 1 94.5 182 LYS A C 1
ATOM 1428 O O . LYS A 1 182 ? 25.891 -4.684 -13.031 1 94.5 182 LYS A O 1
ATOM 1433 N N . ALA A 1 183 ? 25.062 -2.725 -13.914 1 96 183 ALA A N 1
ATOM 1434 C CA . ALA A 1 183 ? 24.531 -2.199 -12.656 1 96 183 ALA A CA 1
ATOM 1435 C C . ALA A 1 183 ? 23.047 -2.516 -12.516 1 96 183 ALA A C 1
ATOM 1437 O O . ALA A 1 183 ? 22.234 -1.612 -12.328 1 96 183 ALA A O 1
ATOM 1438 N N . TYR A 1 184 ? 22.734 -3.824 -12.461 1 95.94 184 TYR A N 1
ATOM 1439 C CA . TYR A 1 184 ? 21.359 -4.309 -12.484 1 95.94 184 TYR A CA 1
ATOM 1440 C C . TYR A 1 184 ? 20.625 -3.922 -11.211 1 95.94 184 TYR A C 1
ATOM 1442 O O . TYR A 1 184 ? 19.391 -3.898 -11.18 1 95.94 184 TYR A O 1
ATOM 1450 N N . ASN A 1 185 ? 21.406 -3.705 -10.148 1 95.75 185 ASN A N 1
ATOM 1451 C CA . ASN A 1 185 ? 20.812 -3.4 -8.844 1 95.75 185 ASN A CA 1
ATOM 1452 C C . ASN A 1 185 ? 20.812 -1.9 -8.57 1 95.75 185 ASN A C 1
ATOM 1454 O O . ASN A 1 185 ? 20.625 -1.476 -7.43 1 95.75 185 ASN A O 1
ATOM 1458 N N . HIS A 1 186 ? 21.078 -1.082 -9.625 1 96.75 186 HIS A N 1
ATOM 1459 C CA . HIS A 1 186 ? 21.047 0.363 -9.43 1 96.75 186 HIS A CA 1
ATOM 1460 C C . HIS A 1 186 ? 19.672 0.828 -8.977 1 96.75 186 HIS A C 1
ATOM 1462 O O . HIS A 1 186 ? 18.641 0.355 -9.492 1 96.75 186 HIS A O 1
ATOM 1468 N N . GLU A 1 187 ? 19.594 1.786 -8.086 1 96.44 187 GLU A N 1
ATOM 1469 C CA . GLU A 1 187 ? 18.359 2.221 -7.453 1 96.44 187 GLU A CA 1
ATOM 1470 C C . GLU A 1 187 ? 17.375 2.777 -8.484 1 96.44 187 GLU A C 1
ATOM 1472 O O . GLU A 1 187 ? 16.156 2.629 -8.328 1 96.44 187 GLU A O 1
ATOM 1477 N N . ASP A 1 188 ? 17.875 3.402 -9.523 1 97.19 188 ASP A N 1
ATOM 1478 C CA . ASP A 1 188 ? 17 3.975 -10.531 1 97.19 188 ASP A CA 1
ATOM 1479 C C . ASP A 1 188 ? 16.328 2.881 -11.359 1 97.19 188 ASP A C 1
ATOM 1481 O O . ASP A 1 188 ? 15.172 3.025 -11.773 1 97.19 188 ASP A O 1
ATOM 1485 N N . LEU A 1 189 ? 17.125 1.836 -11.672 1 97.75 189 LEU A N 1
ATOM 1486 C CA . LEU A 1 189 ? 16.516 0.703 -12.367 1 97.75 189 LEU A CA 1
ATOM 1487 C C . LEU A 1 189 ? 15.438 0.055 -11.523 1 97.75 189 LEU A C 1
ATOM 1489 O O . LEU A 1 189 ? 14.32 -0.177 -12 1 97.75 189 LEU A O 1
ATOM 1493 N N . ILE A 1 190 ? 15.711 -0.126 -10.242 1 97.88 190 ILE A N 1
ATOM 1494 C CA . ILE A 1 190 ? 14.781 -0.766 -9.312 1 97.88 190 ILE A CA 1
ATOM 1495 C C . ILE A 1 190 ? 13.539 0.104 -9.148 1 97.88 190 ILE A C 1
ATOM 1497 O O . ILE A 1 190 ? 12.414 -0.396 -9.203 1 97.88 190 ILE A O 1
ATOM 1501 N N . ARG A 1 191 ? 13.688 1.459 -8.961 1 97.62 191 ARG A N 1
ATOM 1502 C CA . ARG A 1 191 ? 12.531 2.312 -8.742 1 97.62 191 ARG A CA 1
ATOM 1503 C C . ARG A 1 191 ? 11.617 2.322 -9.961 1 97.62 191 ARG A C 1
ATOM 1505 O O . ARG A 1 191 ? 10.391 2.383 -9.82 1 97.62 191 ARG A O 1
ATOM 1512 N N . ILE A 1 192 ? 12.195 2.309 -11.188 1 98.5 192 ILE A N 1
ATOM 1513 C CA . ILE A 1 192 ? 11.398 2.326 -12.406 1 98.5 192 ILE A CA 1
ATOM 1514 C C . ILE A 1 192 ? 10.539 1.062 -12.484 1 98.5 192 ILE A C 1
ATOM 1516 O O . ILE A 1 192 ? 9.328 1.14 -12.672 1 98.5 192 ILE A O 1
ATOM 1520 N N . VAL A 1 193 ? 11.148 -0.081 -12.242 1 98.38 193 VAL A N 1
ATOM 1521 C CA . VAL A 1 193 ? 10.477 -1.368 -12.375 1 98.38 193 VAL A CA 1
ATOM 1522 C C . VAL A 1 193 ? 9.422 -1.512 -11.273 1 98.38 193 VAL A C 1
ATOM 1524 O O . VAL A 1 193 ? 8.312 -2 -11.531 1 98.38 193 VAL A O 1
ATOM 1527 N N . THR A 1 194 ? 9.641 -1.009 -10.094 1 98.5 194 THR A N 1
ATOM 1528 C CA . THR A 1 194 ? 8.797 -1.341 -8.953 1 98.5 194 THR A CA 1
ATOM 1529 C C . THR A 1 194 ? 7.676 -0.316 -8.797 1 98.5 194 THR A C 1
ATOM 1531 O O . THR A 1 194 ? 6.66 -0.594 -8.156 1 98.5 194 THR A O 1
ATOM 1534 N N . THR A 1 195 ? 7.785 0.888 -9.445 1 98.44 195 THR A N 1
ATOM 1535 C CA . THR A 1 195 ? 6.809 1.91 -9.086 1 98.44 195 THR A CA 1
ATOM 1536 C C . THR A 1 195 ? 6.031 2.375 -10.312 1 98.44 195 THR A C 1
ATOM 1538 O O . THR A 1 195 ? 4.887 2.822 -10.195 1 98.44 195 THR A O 1
ATOM 1541 N N . ARG A 1 196 ? 6.582 2.32 -11.516 1 98.56 196 ARG A N 1
ATOM 1542 C CA . ARG A 1 196 ? 5.922 2.842 -12.711 1 98.56 196 ARG A CA 1
ATOM 1543 C C . ARG A 1 196 ? 4.656 2.053 -13.023 1 98.56 196 ARG A C 1
ATOM 1545 O O . ARG A 1 196 ? 4.59 0.848 -12.773 1 98.56 196 ARG A O 1
ATOM 1552 N N . SER A 1 197 ? 3.637 2.807 -13.555 1 98.12 197 SER A N 1
ATOM 1553 C CA . SER A 1 197 ? 2.465 2.107 -14.078 1 98.12 197 SER A CA 1
ATOM 1554 C C . SER A 1 197 ? 2.852 1.13 -15.18 1 98.12 197 SER A C 1
ATOM 1556 O O . SER A 1 197 ? 3.863 1.318 -15.859 1 98.12 197 SER A O 1
ATOM 1558 N N . LYS A 1 198 ? 2.074 0.074 -15.328 1 97.94 198 LYS A N 1
ATOM 1559 C CA . LYS A 1 198 ? 2.352 -0.898 -16.391 1 97.94 198 LYS A CA 1
ATOM 1560 C C . LYS A 1 198 ? 2.385 -0.228 -17.75 1 97.94 198 LYS A C 1
ATOM 1562 O O . LYS A 1 198 ? 3.236 -0.547 -18.594 1 97.94 198 LYS A O 1
ATOM 1567 N N . ALA A 1 199 ? 1.479 0.738 -18.031 1 98.25 199 ALA A N 1
ATOM 1568 C CA . ALA A 1 199 ? 1.442 1.467 -19.297 1 98.25 199 ALA A CA 1
ATOM 1569 C C . ALA A 1 199 ? 2.742 2.232 -19.516 1 98.25 199 ALA A C 1
ATOM 1571 O O . ALA A 1 199 ? 3.326 2.166 -20.609 1 98.25 199 ALA A O 1
ATOM 1572 N N . GLN A 1 200 ? 3.199 2.971 -18.484 1 98.62 200 GLN A N 1
ATOM 1573 C CA . GLN A 1 200 ? 4.43 3.748 -18.594 1 98.62 200 GLN A CA 1
ATOM 1574 C C . GLN A 1 200 ? 5.641 2.84 -18.781 1 98.62 200 GLN A C 1
ATOM 1576 O O . GLN A 1 200 ? 6.52 3.131 -19.594 1 98.62 200 GLN A O 1
ATOM 1581 N N . LEU A 1 201 ? 5.707 1.729 -18.047 1 98.5 201 LEU A N 1
ATOM 1582 C CA . LEU A 1 201 ? 6.816 0.786 -18.156 1 98.5 201 LEU A CA 1
ATOM 1583 C C . LEU A 1 201 ? 6.879 0.173 -19.547 1 98.5 201 LEU A C 1
ATOM 1585 O O . LEU A 1 201 ? 7.957 0.061 -20.141 1 98.5 201 LEU A O 1
ATOM 1589 N N . ASN A 1 202 ? 5.723 -0.221 -20.078 1 98.19 202 ASN A N 1
ATOM 1590 C CA . ASN A 1 202 ? 5.66 -0.773 -21.422 1 98.19 202 ASN A CA 1
ATOM 1591 C C . ASN A 1 202 ? 6.176 0.221 -22.469 1 98.19 202 ASN A C 1
ATOM 1593 O O . ASN A 1 202 ? 6.91 -0.155 -23.375 1 98.19 202 ASN A O 1
ATOM 1597 N N . ALA A 1 203 ? 5.785 1.463 -22.312 1 98.56 203 ALA A N 1
ATOM 1598 C CA . ALA A 1 203 ? 6.273 2.496 -23.219 1 98.56 203 ALA A CA 1
ATOM 1599 C C . ALA A 1 203 ? 7.789 2.635 -23.141 1 98.56 203 ALA A C 1
ATOM 1601 O O . ALA A 1 203 ? 8.469 2.754 -24.156 1 98.56 203 ALA A O 1
ATOM 1602 N N . THR A 1 204 ? 8.281 2.615 -21.906 1 98.75 204 THR A N 1
ATOM 1603 C CA . THR A 1 204 ? 9.711 2.717 -21.672 1 98.75 204 THR A CA 1
ATOM 1604 C C . THR A 1 204 ? 10.453 1.547 -22.312 1 98.75 204 THR A C 1
ATOM 1606 O O . THR A 1 204 ? 11.445 1.744 -23 1 98.75 204 THR A O 1
ATOM 1609 N N . LEU A 1 205 ? 9.953 0.342 -22.156 1 98.19 205 LEU A N 1
ATOM 1610 C CA . LEU A 1 205 ? 10.617 -0.86 -22.656 1 98.19 205 LEU A CA 1
ATOM 1611 C C . LEU A 1 205 ? 10.508 -0.95 -24.172 1 98.19 205 LEU A C 1
ATOM 1613 O O . LEU A 1 205 ? 11.422 -1.45 -24.828 1 98.19 205 LEU A O 1
ATOM 1617 N N . ASN A 1 206 ? 9.414 -0.503 -24.703 1 97.75 206 ASN A N 1
ATOM 1618 C CA . ASN A 1 206 ? 9.289 -0.428 -26.156 1 97.75 206 ASN A CA 1
ATOM 1619 C C . ASN A 1 206 ? 10.312 0.53 -26.75 1 97.75 206 ASN A C 1
ATOM 1621 O O . ASN A 1 206 ? 10.938 0.217 -27.766 1 97.75 206 ASN A O 1
ATOM 1625 N N . HIS A 1 207 ? 10.445 1.685 -26.141 1 98 207 HIS A N 1
ATOM 1626 C CA . HIS A 1 207 ? 11.461 2.623 -26.609 1 98 207 HIS A CA 1
ATOM 1627 C C . HIS A 1 207 ? 12.859 2.035 -26.469 1 98 207 HIS A C 1
ATOM 1629 O O . HIS A 1 207 ? 13.719 2.244 -27.328 1 98 207 HIS A O 1
ATOM 1635 N N . TYR A 1 208 ? 13.07 1.35 -25.359 1 98.31 208 TYR A N 1
ATOM 1636 C CA . TYR A 1 208 ? 14.328 0.654 -25.141 1 98.31 208 TYR A CA 1
ATOM 1637 C C . TYR A 1 208 ? 14.656 -0.262 -26.328 1 98.31 208 TYR A C 1
ATOM 1639 O O . TYR A 1 208 ? 15.75 -0.195 -26.891 1 98.31 208 TYR A O 1
ATOM 1647 N N . ASN A 1 209 ? 13.703 -1.073 -26.703 1 96.75 209 ASN A N 1
ATOM 1648 C CA . ASN A 1 209 ? 13.859 -2.012 -27.812 1 96.75 209 ASN A CA 1
ATOM 1649 C C . ASN A 1 209 ? 14.109 -1.286 -29.125 1 96.75 209 ASN A C 1
ATOM 1651 O O . ASN A 1 209 ? 15 -1.664 -29.891 1 96.75 209 ASN A O 1
ATOM 1655 N N . ASN A 1 210 ? 13.406 -0.274 -29.406 1 97.44 210 ASN A N 1
ATOM 1656 C CA . ASN A 1 210 ? 13.5 0.47 -30.672 1 97.44 210 ASN A CA 1
ATOM 1657 C C . ASN A 1 210 ? 14.82 1.226 -30.766 1 97.44 210 ASN A C 1
ATOM 1659 O O . ASN A 1 210 ? 15.438 1.255 -31.828 1 97.44 210 ASN A O 1
ATOM 1663 N N . ALA A 1 211 ? 15.188 1.804 -29.688 1 97.38 211 ALA A N 1
ATOM 1664 C CA . ALA A 1 211 ? 16.359 2.682 -29.703 1 97.38 211 ALA A CA 1
ATOM 1665 C C . ALA A 1 211 ? 17.656 1.872 -29.688 1 97.38 211 ALA A C 1
ATOM 1667 O O . ALA A 1 211 ? 18.656 2.281 -30.266 1 97.38 211 ALA A O 1
ATOM 1668 N N . PHE A 1 212 ? 17.562 0.721 -29.016 1 96.69 212 PHE A N 1
ATOM 1669 C CA . PHE A 1 212 ? 18.844 0.051 -28.781 1 96.69 212 PHE A CA 1
ATOM 1670 C C . PHE A 1 212 ? 18.859 -1.329 -29.438 1 96.69 212 PHE A C 1
ATOM 1672 O O . PHE A 1 212 ? 19.859 -2.049 -29.344 1 96.69 212 PHE A O 1
ATOM 1679 N N . GLY A 1 213 ? 17.781 -1.787 -30 1 93.5 213 GLY A N 1
ATOM 1680 C CA . GLY A 1 213 ? 17.75 -2.912 -30.922 1 93.5 213 GLY A CA 1
ATOM 1681 C C . GLY A 1 213 ? 17.453 -4.234 -30.234 1 93.5 213 GLY A C 1
ATOM 1682 O O . GLY A 1 213 ? 17.312 -5.266 -30.891 1 93.5 213 GLY A O 1
ATOM 1683 N N . ASN A 1 214 ? 17.422 -4.195 -28.891 1 91.94 214 ASN A N 1
ATOM 1684 C CA . ASN A 1 214 ? 17.141 -5.426 -28.156 1 91.94 214 ASN A CA 1
ATOM 1685 C C . ASN A 1 214 ? 16.062 -5.215 -27.094 1 91.94 214 ASN A C 1
ATOM 1687 O O . ASN A 1 214 ? 16 -4.148 -26.484 1 91.94 214 ASN A O 1
ATOM 1691 N N . VAL A 1 215 ? 15.266 -6.328 -26.953 1 92.75 215 VAL A N 1
ATOM 1692 C CA . VAL A 1 215 ? 14.383 -6.32 -25.781 1 92.75 215 VAL A CA 1
ATOM 1693 C C . VAL A 1 215 ? 15.211 -6.387 -24.5 1 92.75 215 VAL A C 1
ATOM 1695 O O . VAL A 1 215 ? 16.297 -6.977 -24.484 1 92.75 215 VAL A O 1
ATOM 1698 N N . ILE A 1 216 ? 14.773 -5.785 -23.469 1 94.44 216 ILE A N 1
ATOM 1699 C CA . ILE A 1 216 ? 15.539 -5.602 -22.25 1 94.44 216 ILE A CA 1
ATOM 1700 C C . ILE A 1 216 ? 15.922 -6.961 -21.672 1 94.44 216 ILE A C 1
ATOM 1702 O O . ILE A 1 216 ? 17 -7.113 -21.094 1 94.44 216 ILE A O 1
ATOM 1706 N N . ASP A 1 217 ? 15.094 -7.953 -21.844 1 89.25 217 ASP A N 1
ATOM 1707 C CA . ASP A 1 217 ? 15.328 -9.289 -21.312 1 89.25 217 ASP A CA 1
ATOM 1708 C C . ASP A 1 217 ? 16.625 -9.875 -21.844 1 89.25 217 ASP A C 1
ATOM 1710 O O . ASP A 1 217 ? 17.344 -10.57 -21.125 1 89.25 217 ASP A O 1
ATOM 1714 N N . LYS A 1 218 ? 16.953 -9.633 -23.047 1 90.06 218 LYS A N 1
ATOM 1715 C CA . LYS A 1 218 ? 18.156 -10.148 -23.688 1 90.06 218 LYS A CA 1
ATOM 1716 C C . LYS A 1 218 ? 19.406 -9.477 -23.109 1 90.06 218 LYS A C 1
ATOM 1718 O O . LYS A 1 218 ? 20.469 -10.094 -23.031 1 90.06 218 LYS A O 1
ATOM 1723 N N . ASP A 1 219 ? 19.188 -8.203 -22.766 1 92.81 219 ASP A N 1
ATOM 1724 C CA . ASP A 1 219 ? 20.328 -7.453 -22.266 1 92.81 219 ASP A CA 1
ATOM 1725 C C . ASP A 1 219 ? 20.562 -7.75 -20.781 1 92.81 219 ASP A C 1
ATOM 1727 O O . ASP A 1 219 ? 21.672 -7.531 -20.266 1 92.81 219 ASP A O 1
ATOM 1731 N N . LEU A 1 220 ? 19.469 -8.227 -20.125 1 91.81 220 LEU A N 1
ATOM 1732 C CA . LEU A 1 220 ? 19.656 -8.672 -18.75 1 91.81 220 LEU A CA 1
ATOM 1733 C C . LEU A 1 220 ? 20.281 -10.055 -18.703 1 91.81 220 LEU A C 1
ATOM 1735 O O . LEU A 1 220 ? 19.797 -10.984 -19.359 1 91.81 220 LEU A O 1
ATOM 1739 N N . GLU A 1 221 ? 21.625 -10.016 -18.547 1 76 221 GLU A N 1
ATOM 1740 C CA . GLU A 1 221 ? 22.469 -11.211 -18.625 1 76 221 GLU A CA 1
ATOM 1741 C C . GLU A 1 221 ? 21.625 -12.477 -18.562 1 76 221 GLU A C 1
ATOM 1743 O O . GLU A 1 221 ? 21 -12.773 -17.547 1 76 221 GLU A O 1
ATOM 1748 N N . THR A 1 222 ? 21.719 -13.148 -19.656 1 67.44 222 THR A N 1
ATOM 1749 C CA . THR A 1 222 ? 21.016 -14.422 -19.781 1 67.44 222 THR A CA 1
ATOM 1750 C C . THR A 1 222 ? 21.797 -15.539 -19.094 1 67.44 222 THR A C 1
ATOM 1752 O O . THR A 1 222 ? 23.031 -15.594 -19.188 1 67.44 222 THR A O 1
ATOM 1755 N N . GLY A 1 223 ? 21.016 -16.297 -18.344 1 68.94 223 GLY A N 1
ATOM 1756 C CA . GLY A 1 223 ? 21.609 -17.484 -17.766 1 68.94 223 GLY A CA 1
ATOM 1757 C C . GLY A 1 223 ? 22.297 -17.234 -16.422 1 68.94 223 GLY A C 1
ATOM 1758 O O . GLY A 1 223 ? 23.062 -18.062 -15.945 1 68.94 223 GLY A O 1
ATOM 1759 N N . SER A 1 224 ? 22.188 -16.047 -15.953 1 75.69 224 SER A N 1
ATOM 1760 C CA . SER A 1 224 ? 22.781 -15.742 -14.656 1 75.69 224 SER A CA 1
ATOM 1761 C C . SER A 1 224 ? 22.172 -16.594 -13.547 1 75.69 224 SER A C 1
ATOM 1763 O O . SER A 1 224 ? 20.969 -16.859 -13.562 1 75.69 224 SER A O 1
ATOM 1765 N N . GLU A 1 225 ? 22.984 -17.109 -12.703 1 84.75 225 GLU A N 1
ATOM 1766 C CA . GLU A 1 225 ? 22.516 -17.859 -11.539 1 84.75 225 GLU A CA 1
ATOM 1767 C C . GLU A 1 225 ? 22.219 -16.922 -10.375 1 84.75 225 GLU A C 1
ATOM 1769 O O . GLU A 1 225 ? 21.781 -17.375 -9.312 1 84.75 225 GLU A O 1
ATOM 1774 N N . ASP A 1 226 ? 22.406 -15.68 -10.648 1 90.94 226 ASP A N 1
ATOM 1775 C CA . ASP A 1 226 ? 22.141 -14.68 -9.617 1 90.94 226 ASP A CA 1
ATOM 1776 C C . ASP A 1 226 ? 20.641 -14.586 -9.336 1 90.94 226 ASP A C 1
ATOM 1778 O O . ASP A 1 226 ? 19.844 -14.297 -10.242 1 90.94 226 ASP A O 1
ATOM 1782 N N . GLU A 1 227 ? 20.25 -14.883 -8.109 1 90.75 227 GLU A N 1
ATOM 1783 C CA . GLU A 1 227 ? 18.859 -14.906 -7.707 1 90.75 227 GLU A CA 1
ATOM 1784 C C . GLU A 1 227 ? 18.188 -13.562 -7.941 1 90.75 227 GLU A C 1
ATOM 1786 O O . GLU A 1 227 ? 17.031 -13.5 -8.375 1 90.75 227 GLU A O 1
ATOM 1791 N N . TYR A 1 228 ? 18.938 -12.523 -7.617 1 95.06 228 TYR A N 1
ATOM 1792 C CA . TYR A 1 228 ? 18.391 -11.188 -7.805 1 95.06 228 TYR A CA 1
ATOM 1793 C C . TYR A 1 228 ? 18.062 -10.938 -9.273 1 95.06 228 TYR A C 1
ATOM 1795 O O . TYR A 1 228 ? 16.969 -10.453 -9.594 1 95.06 228 TYR A O 1
ATOM 1803 N N . LEU A 1 229 ? 18.984 -11.203 -10.117 1 94.75 229 LEU A N 1
ATOM 1804 C CA . LEU A 1 229 ? 18.781 -10.961 -11.539 1 94.75 229 LEU A CA 1
ATOM 1805 C C . LEU A 1 229 ? 17.609 -11.766 -12.078 1 94.75 229 LEU A C 1
ATOM 1807 O O . LEU A 1 229 ? 16.828 -11.266 -12.891 1 94.75 229 LEU A O 1
ATOM 1811 N N . LYS A 1 230 ? 17.484 -12.984 -11.617 1 93.31 230 LYS A N 1
ATOM 1812 C CA . LYS A 1 230 ? 16.344 -13.82 -12.008 1 93.31 230 LYS A CA 1
ATOM 1813 C C . LYS A 1 230 ? 15.031 -13.188 -11.578 1 93.31 230 LYS A C 1
ATOM 1815 O O . LYS A 1 230 ? 14.062 -13.172 -12.344 1 93.31 230 LYS A O 1
ATOM 1820 N N . LEU A 1 231 ? 15.016 -12.656 -10.359 1 95.19 231 LEU A N 1
ATOM 1821 C CA . LEU A 1 231 ? 13.82 -12.008 -9.836 1 95.19 231 LEU A CA 1
ATOM 1822 C C . LEU A 1 231 ? 13.5 -10.734 -10.617 1 95.19 231 LEU A C 1
ATOM 1824 O O . LEU A 1 231 ? 12.336 -10.453 -10.906 1 95.19 231 LEU A O 1
ATOM 1828 N N . LEU A 1 232 ? 14.562 -9.977 -10.914 1 96.88 232 LEU A N 1
ATOM 1829 C CA . LEU A 1 232 ? 14.383 -8.742 -11.672 1 96.88 232 LEU A CA 1
ATOM 1830 C C . LEU A 1 232 ? 13.781 -9.023 -13.039 1 96.88 232 LEU A C 1
ATOM 1832 O O . LEU A 1 232 ? 12.812 -8.367 -13.445 1 96.88 232 LEU A O 1
ATOM 1836 N N . LYS A 1 233 ? 14.297 -9.992 -13.734 1 95.81 233 LYS A N 1
ATOM 1837 C CA . LYS A 1 233 ? 13.781 -10.383 -15.047 1 95.81 233 LYS A CA 1
ATOM 1838 C C . LYS A 1 233 ? 12.336 -10.859 -14.953 1 95.81 233 LYS A C 1
ATOM 1840 O O . LYS A 1 233 ? 11.5 -10.492 -15.781 1 95.81 233 LYS A O 1
ATOM 1845 N N . ALA A 1 234 ? 12.094 -11.648 -13.945 1 95.75 234 ALA A N 1
ATOM 1846 C CA . ALA A 1 234 ? 10.75 -12.164 -13.734 1 95.75 234 ALA A CA 1
ATOM 1847 C C . ALA A 1 234 ? 9.766 -11.031 -13.453 1 95.75 234 ALA A C 1
ATOM 1849 O O . ALA A 1 234 ? 8.641 -11.039 -13.953 1 95.75 234 ALA A O 1
ATOM 1850 N N . ALA A 1 235 ? 10.172 -10.07 -12.641 1 97.94 235 ALA A N 1
ATOM 1851 C CA . ALA A 1 235 ? 9.312 -8.93 -12.328 1 97.94 235 ALA A CA 1
ATOM 1852 C C . ALA A 1 235 ? 8.953 -8.148 -13.586 1 97.94 235 ALA A C 1
ATOM 1854 O O . ALA A 1 235 ? 7.785 -7.812 -13.805 1 97.94 235 ALA A O 1
ATOM 1855 N N . ILE A 1 236 ? 9.953 -7.859 -14.383 1 97.94 236 ILE A N 1
ATOM 1856 C CA . ILE A 1 236 ? 9.719 -7.121 -15.617 1 97.94 236 ILE A CA 1
ATOM 1857 C C . ILE A 1 236 ? 8.758 -7.902 -16.516 1 97.94 236 ILE A C 1
ATOM 1859 O O . ILE A 1 236 ? 7.801 -7.336 -17.047 1 97.94 236 ILE A O 1
ATOM 1863 N N . LYS A 1 237 ? 8.977 -9.203 -16.641 1 96.5 237 LYS A N 1
ATOM 1864 C CA . LYS A 1 237 ? 8.125 -10.055 -17.469 1 96.5 237 LYS A CA 1
ATOM 1865 C C . LYS A 1 237 ? 6.695 -10.086 -16.938 1 96.5 237 LYS A C 1
ATOM 1867 O O . LYS A 1 237 ? 5.734 -9.938 -17.688 1 96.5 237 LYS A O 1
ATOM 1872 N N . CYS A 1 238 ? 6.508 -10.25 -15.633 1 97.81 238 CYS A N 1
ATOM 1873 C CA . CYS A 1 238 ? 5.191 -10.328 -15.008 1 97.81 238 CYS A CA 1
ATOM 1874 C C . CYS A 1 238 ? 4.438 -9.008 -15.164 1 97.81 238 CYS A C 1
ATOM 1876 O O . CYS A 1 238 ? 3.215 -9.008 -15.297 1 97.81 238 CYS A O 1
ATOM 1878 N N . LEU A 1 239 ? 5.133 -7.867 -15.148 1 97.94 239 LEU A N 1
ATOM 1879 C CA . LEU A 1 239 ? 4.504 -6.555 -15.242 1 97.94 239 LEU A CA 1
ATOM 1880 C C . LEU A 1 239 ? 4.105 -6.242 -16.688 1 97.94 239 LEU A C 1
ATOM 1882 O O . LEU A 1 239 ? 3.229 -5.41 -16.922 1 97.94 239 LEU A O 1
ATOM 1886 N N . THR A 1 240 ? 4.715 -6.91 -17.641 1 95.5 240 THR A N 1
ATOM 1887 C CA . THR A 1 240 ? 4.492 -6.547 -19.031 1 95.5 240 THR A CA 1
ATOM 1888 C C . THR A 1 240 ? 3.748 -7.656 -19.766 1 95.5 240 THR A C 1
ATOM 1890 O O . THR A 1 240 ? 2.801 -7.387 -20.516 1 95.5 240 THR A O 1
ATOM 1893 N N . TYR A 1 241 ? 4.188 -8.867 -19.5 1 94.75 241 TYR A N 1
ATOM 1894 C CA . TYR A 1 241 ? 3.594 -10.008 -20.188 1 94.75 241 TYR A CA 1
ATOM 1895 C C . TYR A 1 241 ? 3.518 -11.219 -19.266 1 94.75 241 TYR A C 1
ATOM 1897 O O . TYR A 1 241 ? 4.176 -12.234 -19.516 1 94.75 241 TYR A O 1
ATOM 1905 N N . PRO A 1 242 ? 2.559 -11.188 -18.297 1 97 242 PRO A N 1
ATOM 1906 C CA . PRO A 1 242 ? 2.5 -12.242 -17.281 1 97 242 PRO A CA 1
ATOM 1907 C C . PRO A 1 242 ? 2.166 -13.609 -17.891 1 97 242 PRO A C 1
ATOM 1909 O O . PRO A 1 242 ? 2.607 -14.641 -17.359 1 97 242 PRO A O 1
ATOM 1912 N N . GLU A 1 243 ? 1.438 -13.68 -19.016 1 96.56 243 GLU A N 1
ATOM 1913 C CA . GLU A 1 243 ? 1.083 -14.953 -19.641 1 96.56 243 GLU A CA 1
ATOM 1914 C C . GLU A 1 243 ? 2.328 -15.719 -20.062 1 96.56 243 GLU A C 1
ATOM 1916 O O . GLU A 1 243 ? 2.387 -16.953 -19.922 1 96.56 243 GLU A O 1
ATOM 1921 N N . LYS A 1 244 ? 3.281 -14.969 -20.562 1 95.56 244 LYS A N 1
ATOM 1922 C CA . LYS A 1 244 ? 4.531 -15.594 -20.969 1 95.56 244 LYS A CA 1
ATOM 1923 C C . LYS A 1 244 ? 5.301 -16.141 -19.766 1 95.56 244 LYS A C 1
ATOM 1925 O O . LYS A 1 244 ? 5.934 -17.188 -19.859 1 95.56 244 LYS A O 1
ATOM 1930 N N . TYR A 1 245 ? 5.277 -15.461 -18.703 1 96.5 245 TYR A N 1
ATOM 1931 C CA . TYR A 1 245 ? 5.934 -15.914 -17.484 1 96.5 245 TYR A CA 1
ATOM 1932 C C . TYR A 1 245 ? 5.328 -17.219 -16.984 1 96.5 245 TYR A C 1
ATOM 1934 O O . TYR A 1 245 ? 6.051 -18.188 -16.703 1 96.5 245 TYR A O 1
ATOM 1942 N N . PHE A 1 246 ? 4.004 -17.266 -16.891 1 97.75 246 PHE A N 1
ATOM 1943 C CA . PHE A 1 246 ? 3.32 -18.438 -16.344 1 97.75 246 PHE A CA 1
ATOM 1944 C C . PHE A 1 246 ? 3.43 -19.609 -17.312 1 97.75 246 PHE A C 1
ATOM 1946 O O . PHE A 1 246 ? 3.5 -20.766 -16.875 1 97.75 246 PHE A O 1
ATOM 1953 N N . GLU A 1 247 ? 3.412 -19.266 -18.625 1 96.75 247 GLU A N 1
ATOM 1954 C CA . GLU A 1 247 ? 3.65 -20.328 -19.609 1 96.75 247 GLU A CA 1
ATOM 1955 C C . GLU A 1 247 ? 5 -21 -19.375 1 96.75 247 GLU A C 1
ATOM 1957 O O . GLU A 1 247 ? 5.09 -22.219 -19.344 1 96.75 247 GLU A O 1
ATOM 1962 N N . GLU A 1 248 ? 6.039 -20.219 -19.234 1 95 248 GLU A N 1
ATOM 1963 C CA . GLU A 1 248 ? 7.379 -20.75 -19 1 95 248 GLU A CA 1
ATOM 1964 C C . GLU A 1 248 ? 7.441 -21.562 -17.703 1 95 248 GLU A C 1
ATOM 1966 O O . GLU A 1 248 ? 8.086 -22.609 -17.641 1 95 248 GLU A O 1
ATOM 1971 N N . LEU A 1 249 ? 6.789 -21.062 -16.703 1 95.19 249 LEU A N 1
ATOM 1972 C CA . LEU A 1 249 ? 6.754 -21.75 -15.414 1 95.19 249 LEU A CA 1
ATOM 1973 C C . LEU A 1 249 ? 6.082 -23.109 -15.539 1 95.19 249 LEU A C 1
ATOM 1975 O O . LEU A 1 249 ? 6.562 -24.094 -14.977 1 95.19 249 LEU A O 1
ATOM 1979 N N . LEU A 1 250 ? 4.98 -23.156 -16.281 1 96.5 250 LEU A N 1
ATOM 1980 C CA . LEU A 1 250 ? 4.266 -24.406 -16.5 1 96.5 250 LEU A CA 1
ATOM 1981 C C . LEU A 1 250 ? 5.105 -25.391 -17.312 1 96.5 250 LEU A C 1
ATOM 1983 O O . LEU A 1 250 ? 5.148 -26.578 -17.031 1 96.5 250 LEU A O 1
ATOM 1987 N N . ARG A 1 251 ? 5.758 -24.859 -18.312 1 94.69 251 ARG A N 1
ATOM 1988 C CA . ARG A 1 251 ? 6.605 -25.688 -19.156 1 94.69 251 ARG A CA 1
ATOM 1989 C C . ARG A 1 251 ? 7.727 -26.328 -18.344 1 94.69 251 ARG A C 1
ATOM 1991 O O . ARG A 1 251 ? 8.023 -27.516 -18.516 1 94.69 251 ARG A O 1
ATOM 1998 N N . LEU A 1 252 ? 8.281 -25.547 -17.453 1 92.81 252 LEU A N 1
ATOM 1999 C CA . LEU A 1 252 ? 9.352 -26.047 -16.609 1 92.81 252 LEU A CA 1
ATOM 2000 C C . LEU A 1 252 ? 8.812 -27.016 -15.57 1 92.81 252 LEU A C 1
ATOM 2002 O O . LEU A 1 252 ? 9.492 -27.969 -15.18 1 92.81 252 LEU A O 1
ATOM 2006 N N . ALA A 1 253 ? 7.57 -26.766 -15.094 1 94.25 253 ALA A N 1
ATOM 2007 C CA . ALA A 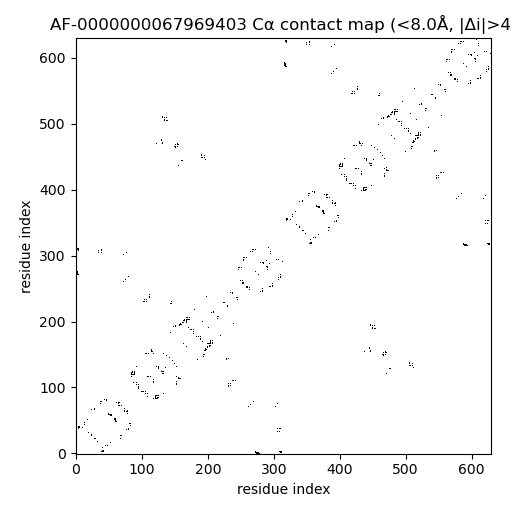1 253 ? 6.957 -27.594 -14.055 1 94.25 253 ALA A CA 1
ATOM 2008 C C . ALA A 1 253 ? 6.543 -28.953 -14.609 1 94.25 253 ALA A C 1
ATOM 2010 O O . ALA A 1 253 ? 6.598 -29.953 -13.898 1 94.25 253 ALA A O 1
ATOM 2011 N N . ILE A 1 254 ? 6.098 -28.922 -15.883 1 93.31 254 ILE A N 1
ATOM 2012 C CA . ILE A 1 254 ? 5.656 -30.125 -16.547 1 93.31 254 ILE A CA 1
ATOM 2013 C C . ILE A 1 254 ? 6.793 -30.688 -17.406 1 93.31 254 ILE A C 1
ATOM 2015 O O . ILE A 1 254 ? 6.902 -30.375 -18.594 1 93.31 254 ILE A O 1
ATOM 2019 N N . ASN A 1 255 ? 7.812 -31.203 -16.641 1 77.5 255 ASN A N 1
ATOM 2020 C CA . ASN A 1 255 ? 8.961 -31.656 -17.406 1 77.5 255 ASN A CA 1
ATOM 2021 C C . ASN A 1 255 ? 9.094 -33.188 -17.359 1 77.5 255 ASN A C 1
ATOM 2023 O O . ASN A 1 255 ? 8.609 -33.812 -16.422 1 77.5 255 ASN A O 1
ATOM 2027 N N . LYS A 1 256 ? 9.062 -34.031 -18.281 1 67.12 256 LYS A N 1
ATOM 2028 C CA . LYS A 1 256 ? 9.125 -35.469 -18.5 1 67.12 256 LYS A CA 1
ATOM 2029 C C . LYS A 1 256 ? 9.961 -36.156 -17.406 1 67.12 256 LYS A C 1
ATOM 2031 O O . LYS A 1 256 ? 9.664 -37.281 -17.016 1 67.12 256 LYS A O 1
ATOM 2036 N N . MET A 1 257 ? 10.891 -35.344 -16.734 1 68.19 257 MET A N 1
ATOM 2037 C CA . MET A 1 257 ? 11.766 -36 -15.766 1 68.19 257 MET A CA 1
ATOM 2038 C C . MET A 1 257 ? 11.203 -35.875 -14.359 1 68.19 257 MET A C 1
ATOM 2040 O O . MET A 1 257 ? 11.539 -36.656 -13.477 1 68.19 257 MET A O 1
ATOM 2044 N N . GLY A 1 258 ? 10.195 -35.031 -14.125 1 78.69 258 GLY A N 1
ATOM 2045 C CA . GLY A 1 258 ? 9.555 -34.812 -12.844 1 78.69 258 GLY A CA 1
ATOM 2046 C C . GLY A 1 258 ? 8.68 -33.562 -12.812 1 78.69 258 GLY A C 1
ATOM 2047 O O . GLY A 1 258 ? 9 -32.562 -13.445 1 78.69 258 GLY A O 1
ATOM 2048 N N . THR A 1 259 ? 7.504 -33.781 -12.266 1 85 259 THR A N 1
ATOM 2049 C CA . THR A 1 259 ? 6.543 -32.688 -12.203 1 85 259 THR A CA 1
ATOM 2050 C C . THR A 1 259 ? 6.711 -31.906 -10.914 1 85 259 THR A C 1
ATOM 2052 O O . THR A 1 259 ? 6.824 -32.5 -9.828 1 85 259 THR A O 1
ATOM 2055 N N . ASP A 1 260 ? 7.004 -30.609 -11.117 1 92.75 260 ASP A N 1
ATOM 2056 C CA . ASP A 1 260 ? 6.871 -29.703 -9.977 1 92.75 260 ASP A CA 1
ATOM 2057 C C . ASP A 1 260 ? 5.402 -29.422 -9.672 1 92.75 260 ASP A C 1
ATOM 2059 O O . ASP A 1 260 ? 4.852 -28.422 -10.125 1 92.75 260 ASP A O 1
ATOM 2063 N N . GLU A 1 261 ? 4.82 -30.344 -8.859 1 94.62 261 GLU A N 1
ATOM 2064 C CA . GLU A 1 261 ? 3.387 -30.297 -8.594 1 94.62 261 GLU A CA 1
ATOM 2065 C C . GLU A 1 261 ? 3.006 -29.016 -7.855 1 94.62 261 GLU A C 1
ATOM 2067 O O . GLU A 1 261 ? 1.911 -28.484 -8.047 1 94.62 261 GLU A O 1
ATOM 2072 N N . LEU A 1 262 ? 3.936 -28.516 -7.082 1 93.5 262 LEU A N 1
ATOM 2073 C CA . LEU A 1 262 ? 3.643 -27.297 -6.324 1 93.5 262 LEU A CA 1
ATOM 2074 C C . LEU A 1 262 ? 3.488 -26.109 -7.25 1 93.5 262 LEU A C 1
ATOM 2076 O O . LEU A 1 262 ? 2.533 -25.328 -7.125 1 93.5 262 LEU A O 1
ATOM 2080 N N . ALA A 1 263 ? 4.398 -25.953 -8.18 1 95 263 ALA A N 1
ATOM 2081 C CA . ALA A 1 263 ? 4.324 -24.859 -9.141 1 95 263 ALA A CA 1
ATOM 2082 C C . ALA A 1 263 ? 3.111 -25.016 -10.055 1 95 263 ALA A C 1
ATOM 2084 O O . ALA A 1 263 ? 2.398 -24.031 -10.32 1 95 263 ALA A O 1
ATOM 2085 N N . LEU A 1 264 ? 2.922 -26.234 -10.523 1 96.94 264 LEU A N 1
ATOM 2086 C CA . LEU A 1 264 ? 1.785 -26.516 -11.398 1 96.94 264 LEU A CA 1
ATOM 2087 C C . LEU A 1 264 ? 0.47 -26.188 -10.703 1 96.94 264 LEU A C 1
ATOM 2089 O O . LEU A 1 264 ? -0.366 -25.469 -11.25 1 96.94 264 LEU A O 1
ATOM 2093 N N . THR A 1 265 ? 0.323 -26.641 -9.461 1 97.62 265 THR A N 1
ATOM 2094 C CA . THR A 1 265 ? -0.878 -26.406 -8.664 1 97.62 265 THR A CA 1
ATOM 2095 C C . THR A 1 265 ? -1.082 -24.906 -8.43 1 97.62 265 THR A C 1
ATOM 2097 O O . THR A 1 265 ? -2.188 -24.391 -8.609 1 97.62 265 THR A O 1
ATOM 2100 N N . ARG A 1 266 ? -0.024 -24.234 -8.094 1 97.12 266 ARG A N 1
ATOM 2101 C CA . ARG A 1 266 ? -0.097 -22.797 -7.797 1 97.12 266 ARG A CA 1
ATOM 2102 C C . ARG A 1 266 ? -0.577 -22.016 -9.016 1 97.12 266 ARG A C 1
ATOM 2104 O O . ARG A 1 266 ? -1.508 -21.219 -8.914 1 97.12 266 ARG A O 1
ATOM 2111 N N . VAL A 1 267 ? 0.003 -22.281 -10.148 1 97.62 267 VAL A N 1
ATOM 2112 C CA . VAL A 1 267 ? -0.338 -21.516 -11.344 1 97.62 267 VAL A CA 1
ATOM 2113 C C . VAL A 1 267 ? -1.781 -21.812 -11.75 1 97.62 267 VAL A C 1
ATOM 2115 O O . VAL A 1 267 ? -2.568 -20.891 -11.977 1 97.62 267 VAL A O 1
ATOM 2118 N N . VAL A 1 268 ? -2.18 -23.047 -11.789 1 98.06 268 VAL A N 1
ATOM 2119 C CA . VAL A 1 268 ? -3.514 -23.406 -12.25 1 98.06 268 VAL A CA 1
ATOM 2120 C C . VAL A 1 268 ? -4.566 -22.844 -11.305 1 98.06 268 VAL A C 1
ATOM 2122 O O . VAL A 1 268 ? -5.535 -22.219 -11.742 1 98.06 268 VAL A O 1
ATOM 2125 N N . THR A 1 269 ? -4.352 -22.969 -10 1 98.19 269 THR A N 1
ATOM 2126 C CA . THR A 1 269 ? -5.367 -22.562 -9.031 1 98.19 269 THR A CA 1
ATOM 2127 C C . THR A 1 269 ? -5.453 -21.047 -8.945 1 98.19 269 THR A C 1
ATOM 2129 O O . THR A 1 269 ? -6.512 -20.484 -8.641 1 98.19 269 THR A O 1
ATOM 2132 N N . THR A 1 270 ? -4.336 -20.328 -9.234 1 98 270 THR A N 1
ATOM 2133 C CA . THR A 1 270 ? -4.344 -18.875 -9.102 1 98 270 THR A CA 1
ATOM 2134 C C . THR A 1 270 ? -4.797 -18.219 -10.406 1 98 270 THR A C 1
ATOM 2136 O O . THR A 1 270 ? -5.27 -17.078 -10.398 1 98 270 THR A O 1
ATOM 2139 N N . ARG A 1 271 ? -4.738 -18.953 -11.523 1 98.12 271 ARG A N 1
ATOM 2140 C CA . ARG A 1 271 ? -4.949 -18.297 -12.812 1 98.12 271 ARG A CA 1
ATOM 2141 C C . ARG A 1 271 ? -6.23 -18.797 -13.477 1 98.12 271 ARG A C 1
ATOM 2143 O O . ARG A 1 271 ? -6.719 -18.188 -14.43 1 98.12 271 ARG A O 1
ATOM 2150 N N . ALA A 1 272 ? -6.875 -19.844 -12.945 1 97.94 272 ALA A N 1
ATOM 2151 C CA . ALA A 1 272 ? -8.039 -20.484 -13.562 1 97.94 272 ALA A CA 1
ATOM 2152 C C . ALA A 1 272 ? -9.172 -19.484 -13.75 1 97.94 272 ALA A C 1
ATOM 2154 O O . ALA A 1 272 ? -9.914 -19.562 -14.734 1 97.94 272 ALA A O 1
ATOM 2155 N N . GLU A 1 273 ? -9.367 -18.5 -12.891 1 96.81 273 GLU A N 1
ATOM 2156 C CA . GLU A 1 273 ? -10.461 -17.531 -12.961 1 96.81 273 GLU A CA 1
ATOM 2157 C C . GLU A 1 273 ? -10 -16.219 -13.578 1 96.81 273 GLU A C 1
ATOM 2159 O O . GLU A 1 273 ? -10.758 -15.242 -13.617 1 96.81 273 GLU A O 1
ATOM 2164 N N . VAL A 1 274 ? -8.812 -16.141 -14 1 96.5 274 VAL A N 1
ATOM 2165 C CA . VAL A 1 274 ? -8.242 -14.859 -14.398 1 96.5 274 VAL A CA 1
ATOM 2166 C C . VAL A 1 274 ? -7.828 -14.906 -15.867 1 96.5 274 VAL A C 1
ATOM 2168 O O . VAL A 1 274 ? -8.578 -14.461 -16.734 1 96.5 274 VAL A O 1
ATOM 2171 N N . ASP A 1 275 ? -6.715 -15.688 -16.156 1 97 275 ASP A N 1
ATOM 2172 C CA . ASP A 1 275 ? -6.223 -15.617 -17.531 1 97 275 ASP A CA 1
ATOM 2173 C C . ASP A 1 275 ? -5.594 -16.953 -17.953 1 97 275 ASP A C 1
ATOM 2175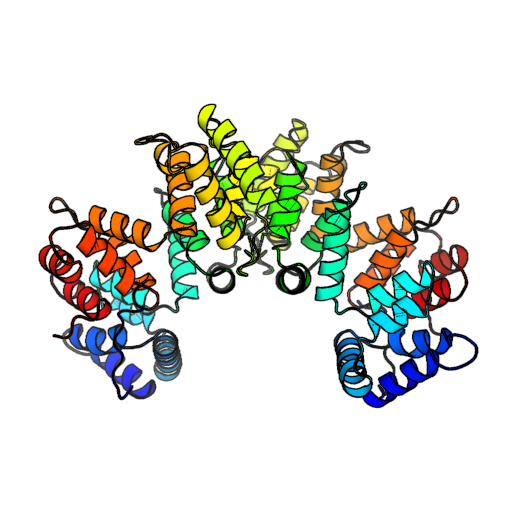 O O . ASP A 1 275 ? -4.676 -16.969 -18.781 1 97 275 ASP A O 1
ATOM 2179 N N . LEU A 1 276 ? -6.027 -18.062 -17.344 1 97.75 276 LEU A N 1
ATOM 2180 C CA . LEU A 1 276 ? -5.441 -19.359 -17.641 1 97.75 276 LEU A CA 1
ATOM 2181 C C . LEU A 1 276 ? -5.66 -19.734 -19.109 1 97.75 276 LEU A C 1
ATOM 2183 O O . LEU A 1 276 ? -4.832 -20.422 -19.703 1 97.75 276 LEU A O 1
ATOM 2187 N N . GLN A 1 277 ? -6.727 -19.25 -19.703 1 97.06 277 GLN A N 1
ATOM 2188 C CA . GLN A 1 277 ? -6.949 -19.516 -21.125 1 97.06 277 GLN A CA 1
ATOM 2189 C C . GLN A 1 277 ? -5.848 -18.891 -21.984 1 97.06 277 GLN A C 1
ATOM 2191 O O . GLN A 1 277 ? -5.328 -19.531 -22.906 1 97.06 277 GLN A O 1
ATOM 2196 N N . ARG A 1 278 ? -5.504 -17.656 -21.672 1 97.38 278 ARG A N 1
ATOM 2197 C CA . ARG A 1 278 ? -4.441 -16.969 -22.406 1 97.38 278 ARG A CA 1
ATOM 2198 C C . ARG A 1 278 ? -3.094 -17.641 -22.172 1 97.38 278 ARG A C 1
ATOM 2200 O O . ARG A 1 278 ? -2.266 -17.719 -23.078 1 97.38 278 ARG A O 1
ATOM 2207 N N . ILE A 1 279 ? -2.857 -18.078 -20.938 1 98.12 279 ILE A N 1
ATOM 2208 C CA . ILE A 1 279 ? -1.633 -18.797 -20.594 1 98.12 279 ILE A CA 1
ATOM 2209 C C . ILE A 1 279 ? -1.559 -20.094 -21.406 1 98.12 279 ILE A C 1
ATOM 2211 O O . ILE A 1 279 ? -0.506 -20.438 -21.953 1 98.12 279 ILE A O 1
ATOM 2215 N N . ALA A 1 280 ? -2.666 -20.828 -21.5 1 97.31 280 ALA A N 1
ATOM 2216 C CA . ALA A 1 280 ? -2.729 -22.062 -22.266 1 97.31 280 ALA A CA 1
ATOM 2217 C C . ALA A 1 280 ? -2.449 -21.812 -23.75 1 97.31 280 ALA A C 1
ATOM 2219 O O . ALA A 1 280 ? -1.794 -22.625 -24.406 1 97.31 280 ALA A O 1
ATOM 2220 N N . GLU A 1 281 ? -2.979 -20.734 -24.234 1 97 281 GLU A N 1
ATOM 2221 C CA . GLU A 1 281 ? -2.715 -20.359 -25.609 1 97 281 GLU A CA 1
ATOM 2222 C C . GLU A 1 281 ? -1.229 -20.094 -25.844 1 97 281 GLU A C 1
ATOM 2224 O O . GLU A 1 281 ? -0.66 -20.531 -26.844 1 97 281 GLU A O 1
ATOM 2229 N N . GLU A 1 282 ? -0.611 -19.328 -24.922 1 96.5 282 GLU A N 1
ATOM 2230 C CA . GLU A 1 282 ? 0.828 -19.094 -25.016 1 96.5 282 GLU A CA 1
ATOM 2231 C C . GLU A 1 282 ? 1.607 -20.406 -24.922 1 96.5 282 GLU A C 1
ATOM 2233 O O . GLU A 1 282 ? 2.619 -20.578 -25.594 1 96.5 282 GLU A O 1
ATOM 2238 N N . TYR A 1 283 ? 1.16 -21.312 -24.062 1 97 283 TYR A N 1
ATOM 2239 C CA . TYR A 1 283 ? 1.794 -22.625 -23.906 1 97 283 TYR A CA 1
ATOM 2240 C C . TYR A 1 283 ? 1.758 -23.406 -25.219 1 97 283 TYR A C 1
ATOM 2242 O O . TYR A 1 283 ? 2.764 -23.984 -25.625 1 97 283 TYR A O 1
ATOM 2250 N N . GLN A 1 284 ? 0.671 -23.438 -25.844 1 95.31 284 GLN A N 1
ATOM 2251 C CA . GLN A 1 284 ? 0.502 -24.141 -27.109 1 95.31 284 GLN A CA 1
ATOM 2252 C C . GLN A 1 284 ? 1.396 -23.547 -28.203 1 95.31 284 GLN A C 1
ATOM 2254 O O . GLN A 1 284 ? 1.921 -24.281 -29.047 1 95.31 284 GLN A O 1
ATOM 2259 N N . ARG A 1 285 ? 1.556 -22.281 -28.188 1 95.81 285 ARG A N 1
ATOM 2260 C CA . ARG A 1 285 ? 2.402 -21.594 -29.156 1 95.81 285 ARG A CA 1
ATOM 2261 C C . ARG A 1 285 ? 3.859 -22.016 -29 1 95.81 285 ARG A C 1
ATOM 2263 O O . ARG A 1 285 ? 4.594 -22.109 -30 1 95.81 285 ARG A O 1
ATOM 2270 N N . ARG A 1 286 ? 4.238 -22.266 -27.859 1 94 286 ARG A N 1
ATOM 2271 C CA . ARG A 1 286 ? 5.652 -22.484 -27.578 1 94 286 ARG A CA 1
ATOM 2272 C C . ARG A 1 286 ? 5.969 -23.969 -27.453 1 94 286 ARG A C 1
ATOM 2274 O O . ARG A 1 286 ? 7.137 -24.359 -27.391 1 94 286 ARG A O 1
ATOM 2281 N N . ASN A 1 287 ? 4.926 -24.719 -27.375 1 90.69 287 ASN A N 1
ATOM 2282 C CA . ASN A 1 287 ? 5.113 -26.156 -27.172 1 90.69 287 ASN A CA 1
ATOM 2283 C C . ASN A 1 287 ? 4.324 -26.969 -28.188 1 90.69 287 ASN A C 1
ATOM 2285 O O . ASN A 1 287 ? 3.352 -26.484 -28.766 1 90.69 287 ASN A O 1
ATOM 2289 N N . SER A 1 288 ? 4.707 -28.188 -28.375 1 90.31 288 SER A N 1
ATOM 2290 C CA . SER A 1 288 ? 4.109 -29.047 -29.391 1 90.31 288 SER A CA 1
ATOM 2291 C C . SER A 1 288 ? 2.793 -29.641 -28.922 1 90.31 288 SER A C 1
ATOM 2293 O O . SER A 1 288 ? 1.992 -30.125 -29.719 1 90.31 288 SER A O 1
ATOM 2295 N N . VAL A 1 289 ? 2.611 -29.641 -27.688 1 92.94 289 VAL A N 1
ATOM 2296 C CA . VAL A 1 289 ? 1.406 -30.25 -27.125 1 92.94 289 VAL A CA 1
ATOM 2297 C C . VAL A 1 289 ? 0.617 -29.188 -26.344 1 92.94 289 VAL A C 1
ATOM 2299 O O . VAL A 1 289 ? 1.202 -28.344 -25.672 1 92.94 289 VAL A O 1
ATOM 2302 N N . PRO A 1 290 ? -0.746 -29.25 -26.484 1 95.38 290 PRO A N 1
ATOM 2303 C CA . PRO A 1 290 ? -1.549 -28.328 -25.672 1 95.38 290 PRO A CA 1
ATOM 2304 C C . PRO A 1 290 ? -1.396 -28.562 -24.172 1 95.38 290 PRO A C 1
ATOM 2306 O O . PRO A 1 290 ? -1.07 -29.672 -23.75 1 95.38 290 PRO A O 1
ATOM 2309 N N . LEU A 1 291 ? -1.661 -27.484 -23.406 1 96.38 291 LEU A N 1
ATOM 2310 C CA . LEU A 1 291 ? -1.432 -27.516 -21.953 1 96.38 291 LEU A CA 1
ATOM 2311 C C . LEU A 1 291 ? -2.244 -28.625 -21.297 1 96.38 291 LEU A C 1
ATOM 2313 O O . LEU A 1 291 ? -1.741 -29.328 -20.422 1 96.38 291 LEU A O 1
ATOM 2317 N N . ASP A 1 292 ? -3.574 -28.797 -21.672 1 95.69 292 ASP A N 1
ATOM 2318 C CA . ASP A 1 292 ? -4.422 -29.812 -21.062 1 95.69 292 ASP A CA 1
ATOM 2319 C C . ASP A 1 292 ? -3.875 -31.219 -21.312 1 95.69 292 ASP A C 1
ATOM 2321 O O . ASP A 1 292 ? -3.895 -32.062 -20.422 1 95.69 292 ASP A O 1
ATOM 2325 N N . ARG A 1 293 ? -3.311 -31.531 -22.484 1 95.12 293 ARG A N 1
ATOM 2326 C CA . ARG A 1 293 ? -2.713 -32.812 -22.812 1 95.12 293 ARG A CA 1
ATOM 2327 C C . ARG A 1 293 ? -1.396 -33.031 -22.062 1 95.12 293 ARG A C 1
ATOM 2329 O O . ARG A 1 293 ? -1.077 -34.125 -21.641 1 95.12 293 ARG A O 1
ATOM 2336 N N . ALA A 1 294 ? -0.631 -31.922 -22.016 1 94.88 294 ALA A N 1
ATOM 2337 C CA . ALA A 1 294 ? 0.619 -32 -21.266 1 94.88 294 ALA A CA 1
ATOM 2338 C C . ALA A 1 294 ? 0.365 -32.375 -19.812 1 94.88 294 ALA A C 1
ATOM 2340 O O . ALA A 1 294 ? 1.062 -33.25 -19.25 1 94.88 294 ALA A O 1
ATOM 2341 N N . ILE A 1 295 ? -0.631 -31.781 -19.188 1 95.88 295 ILE A N 1
ATOM 2342 C CA . ILE A 1 295 ? -0.988 -32.094 -17.812 1 95.88 295 ILE A CA 1
ATOM 2343 C C . ILE A 1 295 ? -1.521 -33.5 -17.703 1 95.88 295 ILE A C 1
ATOM 2345 O O . ILE A 1 295 ? -1.162 -34.25 -16.781 1 95.88 295 ILE A O 1
ATOM 2349 N N . ASP A 1 296 ? -2.328 -33.844 -18.656 1 94.06 296 ASP A N 1
ATOM 2350 C CA . ASP A 1 296 ? -2.895 -35.188 -18.734 1 94.06 296 ASP A CA 1
ATOM 2351 C C . ASP A 1 296 ? -1.796 -36.25 -18.734 1 94.06 296 ASP A C 1
ATOM 2353 O O . ASP A 1 296 ? -1.89 -37.25 -18.031 1 94.06 296 ASP A O 1
ATOM 2357 N N . ASN A 1 297 ? -0.729 -36.062 -19.422 1 93.25 297 ASN A N 1
ATOM 2358 C CA . ASN A 1 297 ? 0.371 -37 -19.594 1 93.25 297 ASN A CA 1
ATOM 2359 C C . ASN A 1 297 ? 1.273 -37.031 -18.375 1 93.25 297 ASN A C 1
ATOM 2361 O O . ASN A 1 297 ? 1.911 -38.062 -18.094 1 93.25 297 ASN A O 1
ATOM 2365 N N . ASP A 1 298 ? 1.279 -35.906 -17.594 1 94.19 298 ASP A N 1
ATOM 2366 C CA . ASP A 1 298 ? 2.303 -35.75 -16.562 1 94.19 298 ASP A CA 1
ATOM 2367 C C . ASP A 1 298 ? 1.71 -35.969 -15.172 1 94.19 298 ASP A C 1
ATOM 2369 O O . ASP A 1 298 ? 2.432 -35.938 -14.18 1 94.19 298 ASP A O 1
ATOM 2373 N N . THR A 1 299 ? 0.443 -36.062 -15.055 1 94.62 299 THR A N 1
ATOM 2374 C CA . THR A 1 299 ? -0.225 -36.219 -13.766 1 94.62 299 THR A CA 1
ATOM 2375 C C . THR A 1 299 ? -1.225 -37.375 -13.82 1 94.62 299 THR A C 1
ATOM 2377 O O . THR A 1 299 ? -1.493 -37.938 -14.891 1 94.62 299 THR A O 1
ATOM 2380 N N . SER A 1 300 ? -1.75 -37.812 -12.641 1 94.56 300 SER A N 1
ATOM 2381 C CA . SER A 1 300 ? -2.672 -38.938 -12.586 1 94.56 300 SER A CA 1
ATOM 2382 C C . SER A 1 300 ? -3.656 -38.781 -11.43 1 94.56 300 SER A C 1
ATOM 2384 O O . SER A 1 300 ? -3.5 -37.906 -10.586 1 94.56 300 SER A O 1
ATOM 2386 N N . GLY A 1 301 ? -4.75 -39.562 -11.508 1 96.19 301 GLY A N 1
ATOM 2387 C CA . GLY A 1 301 ? -5.691 -39.656 -10.398 1 96.19 301 GLY A CA 1
ATOM 2388 C C . GLY A 1 301 ? -6.539 -38.406 -10.219 1 96.19 301 GLY A C 1
ATOM 2389 O O . GLY A 1 301 ? -6.891 -37.75 -11.195 1 96.19 301 GLY A O 1
ATOM 2390 N N . ASP A 1 302 ? -6.965 -38.188 -9.008 1 96.94 302 ASP A N 1
ATOM 2391 C CA . ASP A 1 302 ? -7.848 -37.094 -8.688 1 96.94 302 ASP A CA 1
ATOM 2392 C C . ASP A 1 302 ? -7.133 -35.75 -8.875 1 96.94 302 ASP A C 1
ATOM 2394 O O . ASP A 1 302 ? -7.754 -34.75 -9.25 1 96.94 302 ASP A O 1
ATOM 2398 N N . TYR A 1 303 ? -5.801 -35.781 -8.664 1 97.62 303 TYR A N 1
ATOM 2399 C CA . TYR A 1 303 ? -5.004 -34.594 -8.906 1 97.62 303 TYR A CA 1
ATOM 2400 C C . TYR A 1 303 ? -5.109 -34.156 -10.367 1 97.62 303 TYR A C 1
ATOM 2402 O O . TYR A 1 303 ? -5.375 -32.969 -10.656 1 97.62 303 TYR A O 1
ATOM 2410 N N . GLN A 1 304 ? -4.949 -35.125 -11.266 1 97.06 304 GLN A N 1
ATOM 2411 C CA . GLN A 1 304 ? -5.109 -34.875 -12.695 1 97.06 304 GLN A CA 1
ATOM 2412 C C . GLN A 1 304 ? -6.504 -34.344 -13.008 1 97.06 304 GLN A C 1
ATOM 2414 O O . GLN A 1 304 ? -6.656 -33.375 -13.75 1 97.06 304 GLN A O 1
ATOM 2419 N N . LYS A 1 305 ? -7.516 -34.938 -12.445 1 97.62 305 LYS A N 1
ATOM 2420 C CA . LYS A 1 305 ? -8.906 -34.594 -12.742 1 97.62 305 LYS A CA 1
ATOM 2421 C C . LYS A 1 305 ? -9.234 -33.156 -12.352 1 97.62 305 LYS A C 1
ATOM 2423 O O . LYS A 1 305 ? -9.906 -32.438 -13.094 1 97.62 305 LYS A O 1
ATOM 2428 N N . ILE A 1 306 ? -8.773 -32.719 -11.172 1 98.19 306 ILE A N 1
ATOM 2429 C CA . ILE A 1 306 ? -9.141 -31.391 -10.734 1 98.19 306 ILE A CA 1
ATOM 2430 C C . ILE A 1 306 ? -8.406 -30.359 -11.578 1 98.19 306 ILE A C 1
ATOM 2432 O O . ILE A 1 306 ? -8.969 -29.297 -11.906 1 98.19 306 ILE A O 1
ATOM 2436 N N . LEU A 1 307 ? -7.141 -30.625 -11.914 1 98.19 307 LEU A N 1
ATOM 2437 C CA . LEU A 1 307 ? -6.402 -29.688 -12.758 1 98.19 307 LEU A CA 1
ATOM 2438 C C . LEU A 1 307 ? -7.078 -29.531 -14.117 1 98.19 307 LEU A C 1
ATOM 2440 O O . LEU A 1 307 ? -7.234 -28.406 -14.602 1 98.19 307 LEU A O 1
ATOM 2444 N N . LEU A 1 308 ? -7.461 -30.641 -14.695 1 97.88 308 LEU A N 1
ATOM 2445 C CA . LEU A 1 308 ? -8.094 -30.594 -16 1 97.88 308 LEU A CA 1
ATOM 2446 C C . LEU A 1 308 ? -9.461 -29.922 -15.93 1 97.88 308 LEU A C 1
ATOM 2448 O O . LEU A 1 308 ? -9.852 -29.203 -16.859 1 97.88 308 LEU A O 1
ATOM 2452 N N . ALA A 1 309 ? -10.188 -30.141 -14.82 1 97.62 309 ALA A N 1
ATOM 2453 C CA . ALA A 1 309 ? -11.453 -29.438 -14.617 1 97.62 309 ALA A CA 1
ATOM 2454 C C . ALA A 1 309 ? -11.25 -27.938 -14.57 1 97.62 309 ALA A C 1
ATOM 2456 O O . ALA A 1 309 ? -12 -27.172 -15.18 1 97.62 309 ALA A O 1
ATOM 2457 N N . LEU A 1 310 ? -10.227 -27.484 -13.891 1 98 310 LEU A N 1
ATOM 2458 C CA . LEU A 1 310 ? -9.93 -26.062 -13.742 1 98 310 LEU A CA 1
ATOM 2459 C C . LEU A 1 310 ? -9.453 -25.469 -15.062 1 98 310 LEU A C 1
ATOM 2461 O O . LEU A 1 310 ? -9.555 -24.266 -15.281 1 98 310 LEU A O 1
ATOM 2465 N N . LEU A 1 311 ? -8.945 -26.344 -15.906 1 97.38 311 LEU A N 1
ATOM 2466 C CA . LEU A 1 311 ? -8.523 -25.922 -17.234 1 97.38 311 LEU A CA 1
ATOM 2467 C C . LEU A 1 311 ? -9.711 -25.875 -18.188 1 97.38 311 LEU A C 1
ATOM 2469 O O . LEU A 1 311 ? -9.57 -25.453 -19.344 1 97.38 311 LEU A O 1
ATOM 2473 N N . GLY A 1 312 ? -10.859 -26.312 -17.719 1 94.5 312 GLY A N 1
ATOM 2474 C CA . GLY A 1 312 ? -12.078 -26.234 -18.516 1 94.5 312 GLY A CA 1
ATOM 2475 C C . GLY A 1 312 ? -12.305 -27.453 -19.391 1 94.5 312 GLY A C 1
ATOM 2476 O O . GLY A 1 312 ? -13.117 -27.406 -20.328 1 94.5 312 GLY A O 1
ATOM 2477 N N . ARG A 1 313 ? -11.484 -28.422 -19.156 1 89.19 313 ARG A N 1
ATOM 2478 C CA . ARG A 1 313 ? -11.68 -29.625 -19.953 1 89.19 313 ARG A CA 1
ATOM 2479 C C . ARG A 1 313 ? -12.867 -30.438 -19.453 1 89.19 313 ARG A C 1
ATOM 2481 O O . ARG A 1 313 ? -13 -30.672 -18.25 1 89.19 313 ARG A O 1
ATOM 2488 N N . GLU A 1 314 ? -14.016 -30.391 -20.141 1 66.44 314 GLU A N 1
ATOM 2489 C CA . GLU A 1 314 ? -15.211 -31.156 -19.797 1 66.44 314 GLU A CA 1
ATOM 2490 C C . GLU A 1 314 ? -15.008 -32.656 -20.078 1 66.44 314 GLU A C 1
ATOM 2492 O O . GLU A 1 314 ? -14.289 -33 -21 1 66.44 314 GLU A O 1
ATOM 2497 N N . ASP A 1 315 ? -15.109 -33.5 -18.969 1 54.25 315 ASP A N 1
ATOM 2498 C CA . ASP A 1 315 ? -15.148 -34.938 -19.25 1 54.25 315 ASP A CA 1
ATOM 2499 C C . ASP A 1 315 ? -16.141 -35.25 -20.375 1 54.25 315 ASP A C 1
ATOM 2501 O O . ASP A 1 315 ? -17.141 -34.531 -20.547 1 54.25 315 ASP A O 1
ATOM 2505 N N . MET B 1 1 ? -7.848 13.461 20.703 1 87.56 1 MET B N 1
ATOM 2506 C CA . MET B 1 1 ? -9.219 13.938 20.531 1 87.56 1 MET B CA 1
ATOM 2507 C C . MET B 1 1 ? -9.266 15.133 19.594 1 87.56 1 MET B C 1
ATOM 2509 O O . MET B 1 1 ? -8.328 15.93 19.547 1 87.56 1 MET B O 1
ATOM 2513 N N . ALA B 1 2 ? -10.305 15.25 18.844 1 86.81 2 ALA B N 1
ATOM 2514 C CA . ALA B 1 2 ? -10.516 16.328 17.875 1 86.81 2 ALA B CA 1
ATOM 2515 C C . ALA B 1 2 ? -10.883 17.625 18.594 1 86.81 2 ALA B C 1
ATOM 2517 O O . ALA B 1 2 ? -11.359 17.609 19.719 1 86.81 2 ALA B O 1
ATOM 2518 N N . THR B 1 3 ? -10.57 18.781 17.938 1 92.81 3 THR B N 1
ATOM 2519 C CA . THR B 1 3 ? -10.922 20.094 18.484 1 92.81 3 THR B CA 1
ATOM 2520 C C . THR B 1 3 ? -12.141 20.672 17.766 1 92.81 3 THR B C 1
ATOM 2522 O O . THR B 1 3 ? -12.781 21.594 18.25 1 92.81 3 THR B O 1
ATOM 2525 N N . LEU B 1 4 ? -12.484 20.156 16.641 1 93.31 4 LEU B N 1
ATOM 2526 C CA . LEU B 1 4 ? -13.531 20.703 15.773 1 93.31 4 LEU B CA 1
ATOM 2527 C C . LEU B 1 4 ? -14.875 20.703 16.484 1 93.31 4 LEU B C 1
ATOM 2529 O O . LEU B 1 4 ? -15.289 19.672 17.047 1 93.31 4 LEU B O 1
ATOM 2533 N N . LYS B 1 5 ? -15.469 21.875 16.469 1 94 5 LYS B N 1
ATOM 2534 C CA . LYS B 1 5 ? -16.797 22 17.062 1 94 5 LYS B CA 1
ATOM 2535 C C . LYS B 1 5 ? -17.875 22.047 15.984 1 94 5 LYS B C 1
ATOM 2537 O O . LYS B 1 5 ? -17.859 22.938 15.125 1 94 5 LYS B O 1
ATOM 2542 N N . ILE B 1 6 ? -18.781 21.141 16.062 1 93.75 6 ILE B N 1
ATOM 2543 C CA . ILE B 1 6 ? -19.906 21.062 15.125 1 93.75 6 ILE B CA 1
ATOM 2544 C C . ILE B 1 6 ? -21.188 21.516 15.828 1 93.75 6 ILE B C 1
ATOM 2546 O O . ILE B 1 6 ? -21.469 21.078 16.953 1 93.75 6 ILE B O 1
ATOM 2550 N N . PRO B 1 7 ? -21.875 22.344 15.188 1 92.19 7 PRO B N 1
ATOM 2551 C CA . PRO B 1 7 ? -23.125 22.766 15.82 1 92.19 7 PRO B CA 1
ATOM 2552 C C . PRO B 1 7 ? -24.094 21.594 16.062 1 92.19 7 PRO B C 1
ATOM 2554 O O . PRO B 1 7 ? -24.031 20.594 15.344 1 92.19 7 PRO B O 1
ATOM 2557 N N . SER B 1 8 ? -24.922 21.781 17.047 1 92.12 8 SER B N 1
ATOM 2558 C CA . SER B 1 8 ? -25.891 20.734 17.406 1 92.12 8 SER B CA 1
ATOM 2559 C C . SER B 1 8 ? -26.812 20.422 16.234 1 92.12 8 SER B C 1
ATOM 2561 O O . SER B 1 8 ? -27.172 19.266 16.016 1 92.12 8 SER B O 1
ATOM 2563 N N . HIS B 1 9 ? -27.156 21.5 15.562 1 93.44 9 HIS B N 1
ATOM 2564 C CA . HIS B 1 9 ? -27.969 21.328 14.359 1 93.44 9 HIS B CA 1
ATOM 2565 C C . HIS B 1 9 ? -27.188 21.734 13.109 1 93.44 9 HIS B C 1
ATOM 2567 O O . HIS B 1 9 ? -26.922 22.922 12.883 1 93.44 9 HIS B O 1
ATOM 2573 N N . VAL B 1 10 ? -26.906 20.781 12.344 1 94.56 10 VAL B N 1
ATOM 2574 C CA . VAL B 1 10 ? -26.156 21.031 11.109 1 94.56 10 VAL B CA 1
ATOM 2575 C C . VAL B 1 10 ? -27.125 21.281 9.961 1 94.56 10 VAL B C 1
ATOM 2577 O O . VAL B 1 10 ? -27.969 20.438 9.656 1 94.56 10 VAL B O 1
ATOM 2580 N N . PRO B 1 11 ? -27.078 22.453 9.367 1 96.12 11 PRO B N 1
ATOM 2581 C CA . PRO B 1 11 ? -27.953 22.734 8.219 1 96.12 11 PRO B CA 1
ATOM 2582 C C . PRO B 1 11 ? -27.75 21.734 7.078 1 96.12 11 PRO B C 1
ATOM 2584 O O . PRO B 1 11 ? -26.703 21.094 6.988 1 96.12 11 PRO B O 1
ATOM 2587 N N . HIS B 1 12 ? -28.812 21.625 6.312 1 96.88 12 HIS B N 1
ATOM 2588 C CA . HIS B 1 12 ? -28.703 20.797 5.109 1 96.88 12 HIS B CA 1
ATOM 2589 C C . HIS B 1 12 ? -27.641 21.344 4.168 1 96.88 12 HIS B C 1
ATOM 2591 O O . HIS B 1 12 ? -27.469 22.562 4.051 1 96.88 12 HIS B O 1
ATOM 2597 N N . PRO B 1 13 ? -27 20.469 3.496 1 97.62 13 PRO B N 1
ATOM 2598 C CA . PRO B 1 13 ? -25.922 20.906 2.588 1 97.62 13 PRO B CA 1
ATOM 2599 C C . PRO B 1 13 ? -26.406 21.922 1.56 1 97.62 13 PRO B C 1
ATOM 2601 O O . PRO B 1 13 ? -25.641 22.797 1.145 1 97.62 13 PRO B O 1
ATOM 2604 N N . SER B 1 14 ? -27.641 21.812 1.166 1 97.56 14 SER B N 1
ATOM 2605 C CA . SER B 1 14 ? -28.188 22.766 0.209 1 97.56 14 SER B CA 1
ATOM 2606 C C . SER B 1 14 ? -28.219 24.172 0.788 1 97.56 14 SER B C 1
ATOM 2608 O O . SER B 1 14 ? -27.938 25.156 0.078 1 97.56 14 SER B O 1
ATOM 2610 N N . GLU B 1 15 ? -28.578 24.266 2.016 1 97.5 15 GLU B N 1
ATOM 2611 C CA . GLU B 1 15 ? -28.594 25.562 2.695 1 97.5 15 GLU B CA 1
ATOM 2612 C C . GLU B 1 15 ? -27.188 26.141 2.811 1 97.5 15 GLU B C 1
ATOM 2614 O O . GLU B 1 15 ? -26.953 27.312 2.525 1 97.5 15 GLU B O 1
ATOM 2619 N N . ASP B 1 16 ? -26.25 25.328 3.254 1 97.75 16 ASP B N 1
ATOM 2620 C CA . ASP B 1 16 ? -24.859 25.75 3.357 1 97.75 16 ASP B CA 1
ATOM 2621 C C . ASP B 1 16 ? -24.312 26.188 2.002 1 97.75 16 ASP B C 1
ATOM 2623 O O . ASP B 1 16 ? -23.609 27.203 1.91 1 97.75 16 ASP B O 1
ATOM 2627 N N . SER B 1 17 ? -24.609 25.406 0.987 1 97.31 17 SER B N 1
ATOM 2628 C CA . SER B 1 17 ? -24.156 25.719 -0.366 1 97.31 17 SER B CA 1
ATOM 2629 C C . SER B 1 17 ? -24.672 27.078 -0.814 1 97.31 17 SER B C 1
ATOM 2631 O O . SER B 1 17 ? -23.906 27.891 -1.368 1 97.31 17 SER B O 1
ATOM 2633 N N . GLU B 1 18 ? -25.906 27.312 -0.534 1 96.06 18 GLU B N 1
ATOM 2634 C CA . GLU B 1 18 ? -26.516 28.594 -0.913 1 96.06 18 GLU B CA 1
ATOM 2635 C C . GLU B 1 18 ? -25.891 29.75 -0.14 1 96.06 18 GLU B C 1
ATOM 2637 O O . GLU B 1 18 ? -25.641 30.812 -0.707 1 96.06 18 GLU B O 1
ATOM 2642 N N . GLN B 1 19 ? -25.719 29.578 1.1 1 96.75 19 GLN B N 1
ATOM 2643 C CA . GLN B 1 19 ? -25.109 30.609 1.929 1 96.75 19 GLN B CA 1
ATOM 2644 C C . GLN B 1 19 ? -23.688 30.922 1.477 1 96.75 19 GLN B C 1
ATOM 2646 O O . GLN B 1 19 ? -23.281 32.094 1.42 1 96.75 19 GLN B O 1
ATOM 2651 N N . LEU B 1 20 ? -22.922 29.922 1.171 1 97.44 20 LEU B N 1
ATOM 2652 C CA . LEU B 1 20 ? -21.547 30.109 0.696 1 97.44 20 LEU B CA 1
ATOM 2653 C C . LEU B 1 20 ? -21.531 30.859 -0.639 1 97.44 20 LEU B C 1
ATOM 2655 O O . LEU B 1 20 ? -20.734 31.766 -0.84 1 97.44 20 LEU B O 1
ATOM 2659 N N . ARG B 1 21 ? -22.438 30.484 -1.54 1 95.69 21 ARG B N 1
ATOM 2660 C CA . ARG B 1 21 ? -22.531 31.188 -2.811 1 95.69 21 ARG B CA 1
ATOM 2661 C C . ARG B 1 21 ? -22.859 32.656 -2.592 1 95.69 21 ARG B C 1
ATOM 2663 O O . ARG B 1 21 ? -22.312 33.531 -3.279 1 95.69 21 ARG B O 1
ATOM 2670 N N . GLY B 1 22 ? -23.766 32.844 -1.693 1 94.69 22 GLY B N 1
ATOM 2671 C CA . GLY B 1 22 ? -24.125 34.219 -1.35 1 94.69 22 GLY B CA 1
ATOM 2672 C C . GLY B 1 22 ? -22.969 35 -0.766 1 94.69 22 GLY B C 1
ATOM 2673 O O . GLY B 1 22 ? -22.891 36.219 -0.924 1 94.69 22 GLY B O 1
ATOM 2674 N N . ALA B 1 23 ? -22.047 34.312 -0.089 1 94.62 23 ALA B N 1
ATOM 2675 C CA . ALA B 1 23 ? -20.906 34.938 0.554 1 94.62 23 ALA B CA 1
ATOM 2676 C C . ALA B 1 23 ? -19.938 35.531 -0.483 1 94.62 23 ALA B C 1
ATOM 2678 O O . ALA B 1 23 ? -19.109 36.375 -0.162 1 94.62 23 ALA B O 1
ATOM 2679 N N . PHE B 1 24 ? -19.984 35.062 -1.75 1 91.62 24 PHE B N 1
ATOM 2680 C CA . PHE B 1 24 ? -19.078 35.5 -2.809 1 91.62 24 PHE B CA 1
ATOM 2681 C C . PHE B 1 24 ? -19.688 36.594 -3.643 1 91.62 24 PHE B C 1
ATOM 2683 O O . PHE B 1 24 ? -19.031 37.156 -4.52 1 91.62 24 PHE B O 1
ATOM 2690 N N . GLN B 1 25 ? -21.047 36.75 -3.334 1 85.62 25 GLN B N 1
ATOM 2691 C CA . GLN B 1 25 ? -21.781 37.719 -4.156 1 85.62 25 GLN B CA 1
ATOM 2692 C C . GLN B 1 25 ? -21.828 39.094 -3.502 1 85.62 25 GLN B C 1
ATOM 2694 O O . GLN B 1 25 ? -21.812 39.188 -2.273 1 85.62 25 GLN B O 1
ATOM 2699 N N . GLY B 1 26 ? -21.781 40.188 -4.348 1 79.69 26 GLY B N 1
ATOM 2700 C CA . GLY B 1 26 ? -21.891 41.531 -3.844 1 79.69 26 GLY B CA 1
ATOM 2701 C C . GLY B 1 26 ? -20.562 42.281 -3.826 1 79.69 26 GLY B C 1
ATOM 2702 O O . GLY B 1 26 ? -19.641 41.938 -4.566 1 79.69 26 GLY B O 1
ATOM 2703 N N . TRP B 1 27 ? -20.547 43.312 -2.885 1 80.81 27 TRP B N 1
ATOM 2704 C CA . TRP B 1 27 ? -19.344 44.125 -2.754 1 80.81 27 TRP B CA 1
ATOM 2705 C C . TRP B 1 27 ? -18.344 43.469 -1.807 1 80.81 27 TRP B C 1
ATOM 2707 O O . TRP B 1 27 ? -18.375 43.719 -0.598 1 80.81 27 TRP B O 1
ATOM 2717 N N . GLY B 1 28 ? -17.75 42.438 -2.189 1 85.88 28 GLY B N 1
ATOM 2718 C CA . GLY B 1 28 ? -16.672 41.812 -1.435 1 85.88 28 GLY B CA 1
ATOM 2719 C C . GLY B 1 28 ? -17.047 40.406 -0.946 1 85.88 28 GLY B C 1
ATOM 2720 O O . GLY B 1 28 ? -18.203 40.031 -1.023 1 85.88 28 GLY B O 1
ATOM 2721 N N . THR B 1 29 ? -16.188 39.688 -0.391 1 93.06 29 THR B N 1
ATOM 2722 C CA . THR B 1 29 ? -16.391 38.344 0.117 1 93.06 29 THR B CA 1
ATOM 2723 C C . THR B 1 29 ? -16.672 38.375 1.616 1 93.06 29 THR B C 1
ATOM 2725 O O . THR B 1 29 ? -16.031 39.094 2.367 1 93.06 29 THR B O 1
ATOM 2728 N N . ASN B 1 30 ? -17.781 37.719 2.064 1 95.94 30 ASN B N 1
ATOM 2729 C CA . ASN B 1 30 ? -18.109 37.594 3.479 1 95.94 30 ASN B CA 1
ATOM 2730 C C . ASN B 1 30 ? -17.312 36.469 4.121 1 95.94 30 ASN B C 1
ATOM 2732 O O . ASN B 1 30 ? -17.828 35.375 4.332 1 95.94 30 ASN B O 1
ATOM 2736 N N . GLU B 1 31 ? -16.109 36.781 4.582 1 96.56 31 GLU B N 1
ATOM 2737 C CA . GLU B 1 31 ? -15.18 35.781 5.129 1 96.56 31 GLU B CA 1
ATOM 2738 C C . GLU B 1 31 ? -15.695 35.219 6.449 1 96.56 31 GLU B C 1
ATOM 2740 O O . GLU B 1 31 ? -15.484 34.031 6.754 1 96.56 31 GLU B O 1
ATOM 2745 N N . GLY B 1 32 ? -16.344 36.062 7.215 1 95.88 32 GLY B N 1
ATOM 2746 C CA . GLY B 1 32 ? -16.906 35.594 8.477 1 95.88 32 GLY B CA 1
ATOM 2747 C C . GLY B 1 32 ? -17.906 34.469 8.305 1 95.88 32 GLY B C 1
ATOM 2748 O O . GLY B 1 32 ? -17.922 33.5 9.078 1 95.88 32 GLY B O 1
ATOM 2749 N N . LEU B 1 33 ? -18.766 34.594 7.312 1 96.25 33 LEU B N 1
ATOM 2750 C CA . LEU B 1 33 ? -19.766 33.594 7.031 1 96.25 33 LEU B CA 1
ATOM 2751 C C . LEU B 1 33 ? -19.109 32.281 6.578 1 96.25 33 LEU B C 1
ATOM 2753 O O . LEU B 1 33 ? -19.547 31.203 6.965 1 96.25 33 LEU B O 1
ATOM 2757 N N . ILE B 1 34 ? -18.109 32.406 5.73 1 97.62 34 ILE B N 1
ATOM 2758 C CA . ILE B 1 34 ? -17.375 31.234 5.254 1 97.62 34 ILE B CA 1
ATOM 2759 C C . ILE B 1 34 ? -16.797 30.469 6.445 1 97.62 34 ILE B C 1
ATOM 2761 O O . ILE B 1 34 ? -16.953 29.25 6.539 1 97.62 34 ILE B O 1
ATOM 2765 N N . ILE B 1 35 ? -16.188 31.188 7.367 1 97.94 35 ILE B N 1
ATOM 2766 C CA . ILE B 1 35 ? -15.586 30.594 8.555 1 97.94 35 ILE B CA 1
ATOM 2767 C C . ILE B 1 35 ? -16.672 29.953 9.414 1 97.94 35 ILE B C 1
ATOM 2769 O O . ILE B 1 35 ? -16.516 28.812 9.867 1 97.94 35 ILE B O 1
ATOM 2773 N N . SER B 1 36 ? -17.812 30.656 9.625 1 96.62 36 SER B N 1
ATOM 2774 C CA . SER B 1 36 ? -18.875 30.188 10.508 1 96.62 36 SER B CA 1
ATOM 2775 C C . SER B 1 36 ? -19.5 28.891 9.992 1 96.62 36 SER B C 1
ATOM 2777 O O . SER B 1 36 ? -20.078 28.125 10.758 1 96.62 36 SER B O 1
ATOM 2779 N N . ILE B 1 37 ? -19.312 28.609 8.68 1 97.62 37 ILE B N 1
ATOM 2780 C CA . ILE B 1 37 ? -19.875 27.391 8.094 1 97.62 37 ILE B CA 1
ATOM 2781 C C . ILE B 1 37 ? -18.797 26.328 8 1 97.62 37 ILE B C 1
ATOM 2783 O O . ILE B 1 37 ? -18.875 25.297 8.68 1 97.62 37 ILE B O 1
ATOM 2787 N N . LEU B 1 38 ? -17.75 26.609 7.262 1 98.06 38 LEU B N 1
ATOM 2788 C CA . LEU B 1 38 ? -16.797 25.578 6.887 1 98.06 38 LEU B CA 1
ATOM 2789 C C . LEU B 1 38 ? -15.969 25.125 8.094 1 98.06 38 LEU B C 1
ATOM 2791 O O . LEU B 1 38 ? -15.578 23.969 8.18 1 98.06 38 LEU B O 1
ATOM 2795 N N . ALA B 1 39 ? -15.648 26.016 9.039 1 97.94 39 ALA B N 1
ATOM 2796 C CA . ALA B 1 39 ? -14.812 25.672 10.18 1 97.94 39 ALA B CA 1
ATOM 2797 C C . ALA B 1 39 ? -15.617 24.906 11.242 1 97.94 39 ALA B C 1
ATOM 2799 O O . ALA B 1 39 ? -15.086 24.562 12.297 1 97.94 39 ALA B O 1
ATOM 2800 N N . HIS B 1 40 ? -16.953 24.641 10.938 1 97.81 40 HIS B N 1
ATOM 2801 C CA . HIS B 1 40 ? -17.812 23.938 11.891 1 97.81 40 HIS B CA 1
ATOM 2802 C C . HIS B 1 40 ? -18.531 22.766 11.219 1 97.81 40 HIS B C 1
ATOM 2804 O O . HIS B 1 40 ? -19.672 22.453 11.578 1 97.81 40 HIS B O 1
ATOM 2810 N N . ARG B 1 41 ? -17.953 22.234 10.203 1 98 41 ARG B N 1
ATOM 2811 C CA . ARG B 1 41 ? -18.406 21.047 9.492 1 98 41 ARG B CA 1
ATOM 2812 C C . ARG B 1 41 ? -17.328 19.969 9.461 1 98 41 ARG B C 1
ATOM 2814 O O . ARG B 1 41 ? -16.141 20.281 9.266 1 98 41 ARG B O 1
ATOM 2821 N N . ASN B 1 42 ? -17.734 18.75 9.711 1 97.31 42 ASN B N 1
ATOM 2822 C CA . ASN B 1 42 ? -16.766 17.672 9.609 1 97.31 42 ASN B CA 1
ATOM 2823 C C . ASN B 1 42 ? -16.531 17.25 8.156 1 97.31 42 ASN B C 1
ATOM 2825 O O . ASN B 1 42 ? -17.141 17.828 7.242 1 97.31 42 ASN B O 1
ATOM 2829 N N . ALA B 1 43 ? -15.672 16.312 7.934 1 97.44 43 ALA B N 1
ATOM 2830 C CA . ALA B 1 43 ? -15.227 15.93 6.598 1 97.44 43 ALA B CA 1
ATOM 2831 C C . ALA B 1 43 ? -16.406 15.5 5.727 1 97.44 43 ALA B C 1
ATOM 2833 O O . ALA B 1 43 ? -16.516 15.922 4.574 1 97.44 43 ALA B O 1
ATOM 2834 N N . SER B 1 44 ? -17.266 14.602 6.23 1 97.06 44 SER B N 1
ATOM 2835 C CA . SER B 1 44 ? -18.406 14.109 5.469 1 97.06 44 SER B CA 1
ATOM 2836 C C . SER B 1 44 ? -19.344 15.25 5.098 1 97.06 44 SER B C 1
ATOM 2838 O O . SER B 1 44 ? -19.906 15.266 3.996 1 97.06 44 SER B O 1
ATOM 2840 N N . GLN B 1 45 ? -19.5 16.156 6.027 1 97.81 45 GLN B N 1
ATOM 2841 C CA . GLN B 1 45 ? -20.391 17.297 5.809 1 97.81 45 GLN B CA 1
ATOM 2842 C C . GLN B 1 45 ? -19.812 18.25 4.762 1 97.81 45 GLN B C 1
ATOM 2844 O O . GLN B 1 45 ? -20.531 18.719 3.881 1 97.81 45 GLN B O 1
ATOM 2849 N N . ARG B 1 46 ? -18.516 18.594 4.844 1 98.31 46 ARG B N 1
ATOM 2850 C CA . ARG B 1 46 ? -17.875 19.453 3.852 1 98.31 46 ARG B CA 1
ATOM 2851 C C . ARG B 1 46 ? -17.938 18.828 2.463 1 98.31 46 ARG B C 1
ATOM 2853 O O . ARG B 1 46 ? -18.141 19.516 1.467 1 98.31 46 ARG B O 1
ATOM 2860 N N . LYS B 1 47 ? -17.75 17.5 2.408 1 97.56 47 LYS B N 1
ATOM 2861 C CA . LYS B 1 47 ? -17.859 16.797 1.139 1 97.56 47 LYS B CA 1
ATOM 2862 C C . LYS B 1 47 ? -19.266 16.938 0.551 1 97.56 47 LYS B C 1
ATOM 2864 O O . LYS B 1 47 ? -19.406 17.203 -0.646 1 97.56 47 LYS B O 1
ATOM 2869 N N . ALA B 1 48 ? -20.266 16.75 1.394 1 98 48 ALA B N 1
ATOM 2870 C CA . ALA B 1 48 ? -21.656 16.891 0.958 1 98 48 ALA B CA 1
ATOM 2871 C C . ALA B 1 48 ? -21.938 18.312 0.451 1 98 48 ALA B C 1
ATOM 2873 O O . ALA B 1 48 ? -22.641 18.484 -0.542 1 98 48 ALA B O 1
ATOM 2874 N N . ILE B 1 49 ? -21.391 19.297 1.137 1 98.5 49 ILE B N 1
ATOM 2875 C CA . ILE B 1 49 ? -21.562 20.688 0.732 1 98.5 49 ILE B CA 1
ATOM 2876 C C . ILE B 1 49 ? -20.953 20.906 -0.654 1 98.5 49 ILE B C 1
ATOM 2878 O O . ILE B 1 49 ? -21.578 21.5 -1.527 1 98.5 49 ILE B O 1
ATOM 2882 N N . ARG B 1 50 ? -19.781 20.391 -0.852 1 98.12 50 ARG B N 1
ATOM 2883 C CA . ARG B 1 50 ? -19.109 20.562 -2.133 1 98.12 50 ARG B CA 1
ATOM 2884 C C . ARG B 1 50 ? -19.875 19.875 -3.254 1 98.12 50 ARG B C 1
ATOM 2886 O O . ARG B 1 50 ? -20.016 20.422 -4.348 1 98.12 50 ARG B O 1
ATOM 2893 N N . GLU B 1 51 ? -20.297 18.656 -3.008 1 97.88 51 GLU B N 1
ATOM 2894 C CA . GLU B 1 51 ? -21.078 17.922 -4.004 1 97.88 51 GLU B CA 1
ATOM 2895 C C . GLU B 1 51 ? -22.359 18.672 -4.367 1 97.88 51 GLU B C 1
ATOM 2897 O O . GLU B 1 51 ? -22.703 18.797 -5.547 1 97.88 51 GLU B O 1
ATOM 2902 N N . THR B 1 52 ? -23.062 19.125 -3.361 1 98.19 52 THR B N 1
ATOM 2903 C CA . THR B 1 52 ? -24.297 19.875 -3.574 1 98.19 52 THR B CA 1
ATOM 2904 C C . THR B 1 52 ? -24.016 21.172 -4.332 1 98.19 52 THR B C 1
ATOM 2906 O O . THR B 1 52 ? -24.781 21.547 -5.227 1 98.19 52 THR B O 1
ATOM 2909 N N . TYR B 1 53 ? -22.984 21.891 -3.92 1 98.19 53 TYR B N 1
ATOM 2910 C CA . TYR B 1 53 ? -22.578 23.125 -4.57 1 98.19 53 TYR B CA 1
ATOM 2911 C C . TYR B 1 53 ? -22.328 22.906 -6.059 1 98.19 53 TYR B C 1
ATOM 2913 O O . TYR B 1 53 ? -22.797 23.688 -6.895 1 98.19 53 TYR B O 1
ATOM 2921 N N . ALA B 1 54 ? -21.594 21.859 -6.387 1 97.38 54 ALA B N 1
ATOM 2922 C CA . ALA B 1 54 ? -21.281 21.531 -7.777 1 97.38 54 ALA B CA 1
ATOM 2923 C C . ALA B 1 54 ? -22.547 21.203 -8.555 1 97.38 54 ALA B C 1
ATOM 2925 O O . ALA B 1 54 ? -22.703 21.609 -9.711 1 97.38 54 ALA B O 1
ATOM 2926 N N . GLN B 1 55 ? -23.406 20.469 -7.969 1 97.56 55 GLN B N 1
ATOM 2927 C CA . GLN B 1 55 ? -24.656 20.094 -8.609 1 97.56 55 GLN B CA 1
ATOM 2928 C C . GLN B 1 55 ? -25.531 21.312 -8.859 1 97.56 55 GLN B C 1
ATOM 2930 O O . GLN B 1 55 ? -26.188 21.406 -9.898 1 97.56 55 GLN B O 1
ATOM 2935 N N . THR B 1 56 ? -25.578 22.203 -7.941 1 96.94 56 THR B N 1
ATOM 2936 C CA . THR B 1 56 ? -26.5 23.344 -7.973 1 96.94 56 THR B CA 1
ATOM 2937 C C . THR B 1 56 ? -25.938 24.469 -8.844 1 96.94 56 THR B C 1
ATOM 2939 O O . THR B 1 56 ? -26.688 25.141 -9.555 1 96.94 56 THR B O 1
ATOM 2942 N N . HIS B 1 57 ? -24.656 24.688 -8.766 1 94.94 57 HIS B N 1
ATOM 2943 C CA . HIS B 1 57 ? -24.094 25.875 -9.391 1 94.94 57 HIS B CA 1
ATOM 2944 C C . HIS B 1 57 ? -23.203 25.5 -10.57 1 94.94 57 HIS B C 1
ATOM 2946 O O . HIS B 1 57 ? -22.719 26.375 -11.281 1 94.94 57 HIS B O 1
ATOM 2952 N N . GLY B 1 58 ? -22.891 24.203 -10.75 1 95 58 GLY B N 1
ATOM 2953 C CA . GLY B 1 58 ? -22.141 23.719 -11.898 1 95 58 GLY B CA 1
ATOM 2954 C C . GLY B 1 58 ? -20.641 23.938 -11.773 1 95 58 GLY B C 1
ATOM 2955 O O . GLY B 1 58 ? -19.922 23.875 -12.766 1 95 58 GLY B O 1
ATOM 2956 N N . GLU B 1 59 ? -20.234 24.375 -10.586 1 94.25 59 GLU B N 1
ATOM 2957 C CA . GLU B 1 59 ? -18.812 24.609 -10.336 1 94.25 59 GLU B CA 1
ATOM 2958 C C . GLU B 1 59 ? -18.406 24.062 -8.961 1 94.25 59 GLU B C 1
ATOM 2960 O O . GLU B 1 59 ? -19.219 24.016 -8.039 1 94.25 59 GLU B O 1
ATOM 2965 N N . ASP B 1 60 ? -17.125 23.734 -8.852 1 95.56 60 ASP B N 1
ATOM 2966 C CA . ASP B 1 60 ? -16.594 23.297 -7.562 1 95.56 60 ASP B CA 1
ATOM 2967 C C . ASP B 1 60 ? -16.453 24.453 -6.59 1 95.56 60 ASP B C 1
ATOM 2969 O O . ASP B 1 60 ? -15.945 25.516 -6.957 1 95.56 60 ASP B O 1
ATOM 2973 N N . LEU B 1 61 ? -16.938 24.234 -5.461 1 97.75 61 LEU B N 1
ATOM 2974 C CA . LEU B 1 61 ? -16.828 25.234 -4.402 1 97.75 61 LEU B CA 1
ATOM 2975 C C . LEU B 1 61 ? -15.391 25.703 -4.242 1 97.75 61 LEU B C 1
ATOM 2977 O O . LEU B 1 61 ? -15.141 26.891 -4.008 1 97.75 61 LEU B O 1
ATOM 2981 N N . LEU B 1 62 ? -14.391 24.859 -4.406 1 97.75 62 LEU B N 1
ATOM 2982 C CA . LEU B 1 62 ? -12.977 25.172 -4.227 1 97.75 62 LEU B CA 1
ATOM 2983 C C . LEU B 1 62 ? -12.523 26.234 -5.234 1 97.75 62 LEU B C 1
ATOM 2985 O O . LEU B 1 62 ? -11.664 27.062 -4.926 1 97.75 62 LEU B O 1
ATOM 2989 N N . LYS B 1 63 ? -13.039 26.172 -6.41 1 96.5 63 LYS B N 1
ATOM 2990 C CA . LYS B 1 63 ? -12.672 27.141 -7.434 1 96.5 63 LYS B CA 1
ATOM 2991 C C . LYS B 1 63 ? -13.117 28.547 -7.035 1 96.5 63 LYS B C 1
ATOM 2993 O O . LYS B 1 63 ? -12.344 29.5 -7.164 1 96.5 63 LYS B O 1
ATOM 2998 N N . ASP B 1 64 ? -14.344 28.625 -6.586 1 95.75 64 ASP B N 1
ATOM 2999 C CA . ASP B 1 64 ? -14.852 29.922 -6.152 1 95.75 64 ASP B CA 1
ATOM 3000 C C . ASP B 1 64 ? -14.094 30.422 -4.926 1 95.75 64 ASP B C 1
ATOM 3002 O O . ASP B 1 64 ? -13.789 31.625 -4.828 1 95.75 64 ASP B O 1
ATOM 3006 N N . LEU B 1 65 ? -13.828 29.562 -4 1 97.5 65 LEU B N 1
ATOM 3007 C CA . LEU B 1 65 ? -13.039 29.953 -2.834 1 97.5 65 LEU B CA 1
ATOM 3008 C C . LEU B 1 65 ? -11.664 30.469 -3.252 1 97.5 65 LEU B C 1
ATOM 3010 O O . LEU B 1 65 ? -11.188 31.469 -2.723 1 97.5 65 LEU B O 1
ATOM 3014 N N . ASP B 1 66 ? -11.062 29.797 -4.184 1 96.25 66 ASP B N 1
ATOM 3015 C CA . ASP B 1 66 ? -9.742 30.156 -4.68 1 96.25 66 ASP B CA 1
ATOM 3016 C C . ASP B 1 66 ? -9.766 31.531 -5.359 1 96.25 66 ASP B C 1
ATOM 3018 O O . ASP B 1 66 ? -8.828 32.312 -5.215 1 96.25 66 ASP B O 1
ATOM 3022 N N . LYS B 1 67 ? -10.805 31.812 -6.043 1 94.88 67 LYS B N 1
ATOM 3023 C CA . LYS B 1 67 ? -10.969 33.062 -6.777 1 94.88 67 LYS B CA 1
ATOM 3024 C C . LYS B 1 67 ? -11.242 34.219 -5.828 1 94.88 67 LYS B C 1
ATOM 3026 O O . LYS B 1 67 ? -10.773 35.344 -6.047 1 94.88 67 LYS B O 1
ATOM 3031 N N . GLU B 1 68 ? -12 33.906 -4.777 1 94.94 68 GLU B N 1
ATOM 3032 C CA . GLU B 1 68 ? -12.586 35 -3.965 1 94.94 68 GLU B CA 1
ATOM 3033 C C . GLU B 1 68 ? -11.703 35.312 -2.756 1 94.94 68 GLU B C 1
ATOM 3035 O O . GLU B 1 68 ? -11.852 36.344 -2.135 1 94.94 68 GLU B O 1
ATOM 3040 N N . LEU B 1 69 ? -10.883 34.406 -2.357 1 96.06 69 LEU B N 1
ATOM 3041 C CA . LEU B 1 69 ? -10.055 34.594 -1.17 1 96.06 69 LEU B CA 1
ATOM 3042 C C . LEU B 1 69 ? -8.594 34.781 -1.553 1 96.06 69 LEU B C 1
ATOM 3044 O O . LEU B 1 69 ? -8.211 34.562 -2.703 1 96.06 69 LEU B O 1
ATOM 3048 N N . SER B 1 70 ? -7.777 35.344 -0.558 1 93.56 70 SER B N 1
ATOM 3049 C CA . SER B 1 70 ? -6.367 35.562 -0.852 1 93.56 70 SER B CA 1
ATOM 3050 C C . SER B 1 70 ? -5.496 35.281 0.365 1 93.56 70 SER B C 1
ATOM 3052 O O . SER B 1 70 ? -6.004 35.094 1.471 1 93.56 70 SER B O 1
ATOM 3054 N N . SER B 1 71 ? -4.211 35.062 0.099 1 94.19 71 SER B N 1
ATOM 3055 C CA . SER B 1 71 ? -3.158 35 1.106 1 94.19 71 SER B CA 1
ATOM 3056 C C . SER B 1 71 ? -3.293 33.75 1.974 1 94.19 71 SER B C 1
ATOM 3058 O O . SER B 1 71 ? -3.674 32.688 1.484 1 94.19 71 SER B O 1
ATOM 3060 N N . ASP B 1 72 ? -2.854 33.844 3.232 1 96.19 72 ASP B N 1
ATOM 3061 C CA . ASP B 1 72 ? -2.797 32.688 4.125 1 96.19 72 ASP B CA 1
ATOM 3062 C C . ASP B 1 72 ? -4.199 32.188 4.469 1 96.19 72 ASP B C 1
ATOM 3064 O O . ASP B 1 72 ? -4.41 30.984 4.652 1 96.19 72 ASP B O 1
ATOM 3068 N N . PHE B 1 73 ? -5.148 33.156 4.516 1 97.81 73 PHE B N 1
ATOM 3069 C CA . PHE B 1 73 ? -6.527 32.75 4.781 1 97.81 73 PHE B CA 1
ATOM 3070 C C . PHE B 1 73 ? -7.051 31.844 3.688 1 97.81 73 PHE B C 1
ATOM 3072 O O . PHE B 1 73 ? -7.664 30.812 3.977 1 97.81 73 PHE B O 1
ATOM 3079 N N . GLU B 1 74 ? -6.809 32.156 2.459 1 97.94 74 GLU B N 1
ATOM 3080 C CA . GLU B 1 74 ? -7.207 31.344 1.315 1 97.94 74 GLU B CA 1
ATOM 3081 C C . GLU B 1 74 ? -6.648 29.922 1.423 1 97.94 74 GLU B C 1
ATOM 3083 O O . GLU B 1 74 ? -7.387 28.953 1.273 1 97.94 74 GLU B O 1
ATOM 3088 N N . LYS B 1 75 ? -5.355 29.812 1.732 1 97.44 75 LYS B N 1
ATOM 3089 C CA . LYS B 1 75 ? -4.691 28.516 1.825 1 97.44 75 LYS B CA 1
ATOM 3090 C C . LYS B 1 75 ? -5.316 27.641 2.916 1 97.44 75 LYS B C 1
ATOM 3092 O O . LYS B 1 75 ? -5.539 26.453 2.719 1 97.44 75 LYS B O 1
ATOM 3097 N N . ALA B 1 76 ? -5.621 28.266 4.02 1 98.38 76 ALA B N 1
ATOM 3098 C CA . ALA B 1 76 ? -6.219 27.531 5.137 1 98.38 76 ALA B CA 1
ATOM 3099 C C . ALA B 1 76 ? -7.609 27.031 4.773 1 98.38 76 ALA B C 1
ATOM 3101 O O . ALA B 1 76 ? -7.941 25.859 5.043 1 98.38 76 ALA B O 1
ATOM 3102 N N . VAL B 1 77 ? -8.406 27.891 4.121 1 98.56 77 VAL B N 1
ATOM 3103 C CA . VAL B 1 77 ? -9.773 27.516 3.771 1 98.56 77 VAL B CA 1
ATOM 3104 C C . VAL B 1 77 ? -9.766 26.406 2.723 1 98.56 77 VAL B C 1
ATOM 3106 O O . VAL B 1 77 ? -10.531 25.453 2.822 1 98.56 77 VAL B O 1
ATOM 3109 N N . LEU B 1 78 ? -8.906 26.562 1.741 1 98.25 78 LEU B N 1
ATOM 3110 C CA . LEU B 1 78 ? -8.836 25.562 0.676 1 98.25 78 LEU B CA 1
ATOM 3111 C C . LEU B 1 78 ? -8.414 24.203 1.226 1 98.25 78 LEU B C 1
ATOM 3113 O O . LEU B 1 78 ? -9.055 23.188 0.95 1 98.25 78 LEU B O 1
ATOM 3117 N N . LEU B 1 79 ? -7.406 24.125 2.068 1 98.19 79 LEU B N 1
ATOM 3118 C CA . LEU B 1 79 ? -6.926 22.875 2.648 1 98.19 79 LEU B CA 1
ATOM 3119 C C . LEU B 1 79 ? -7.988 22.266 3.553 1 98.19 79 LEU B C 1
ATOM 3121 O O . LEU B 1 79 ? -8.203 21.047 3.518 1 98.19 79 LEU B O 1
ATOM 3125 N N . TRP B 1 80 ? -8.656 23.094 4.27 1 98.56 80 TRP B N 1
ATOM 3126 C CA . TRP B 1 80 ? -9.648 22.594 5.219 1 98.56 80 TRP B CA 1
ATOM 3127 C C . TRP B 1 80 ? -10.867 22.031 4.488 1 98.56 80 TRP B C 1
ATOM 3129 O O . TRP B 1 80 ? -11.453 21.047 4.922 1 98.56 80 TRP B O 1
ATOM 3139 N N . THR B 1 81 ? -11.242 22.672 3.402 1 98.44 81 THR B N 1
ATOM 3140 C CA . THR B 1 81 ? -12.461 22.297 2.691 1 98.44 81 THR B CA 1
ATOM 3141 C C . THR B 1 81 ? -12.297 20.969 1.98 1 98.44 81 THR B C 1
ATOM 3143 O O . THR B 1 81 ? -13.266 20.234 1.791 1 98.44 81 THR B O 1
ATOM 3146 N N . LEU B 1 82 ? -11.102 20.594 1.706 1 98 82 LEU B N 1
ATOM 3147 C CA . LEU B 1 82 ? -10.812 19.328 1.05 1 98 82 LEU B CA 1
ATOM 3148 C C . LEU B 1 82 ? -11.125 18.156 1.975 1 98 82 LEU B C 1
ATOM 3150 O O . LEU B 1 82 ? -10.859 18.219 3.178 1 98 82 LEU B O 1
ATOM 3154 N N . ASP B 1 83 ? -11.625 17.094 1.336 1 96.44 83 ASP B N 1
ATOM 3155 C CA . ASP B 1 83 ? -11.688 15.82 2.043 1 96.44 83 ASP B CA 1
ATOM 3156 C C . ASP B 1 83 ? -10.297 15.383 2.506 1 96.44 83 ASP B C 1
ATOM 3158 O O . ASP B 1 83 ? -9.305 15.609 1.811 1 96.44 83 ASP B O 1
ATOM 3162 N N . PRO B 1 84 ? -10.242 14.727 3.711 1 98.12 84 PRO B N 1
ATOM 3163 C CA . PRO B 1 84 ? -8.938 14.383 4.266 1 98.12 84 PRO B CA 1
ATOM 3164 C C . PRO B 1 84 ? -8.047 13.633 3.268 1 98.12 84 PRO B C 1
ATOM 3166 O O . PRO B 1 84 ? -6.855 13.922 3.16 1 98.12 84 PRO B O 1
ATOM 3169 N N . ALA B 1 85 ? -8.609 12.664 2.533 1 98.44 85 ALA B N 1
ATOM 3170 C CA . ALA B 1 85 ? -7.828 11.906 1.557 1 98.44 85 ALA B CA 1
ATOM 3171 C C . ALA B 1 85 ? -7.328 12.812 0.435 1 98.44 85 ALA B C 1
ATOM 3173 O O . ALA B 1 85 ? -6.16 12.734 0.048 1 98.44 85 ALA B O 1
ATOM 3174 N N . GLU B 1 86 ? -8.219 13.672 -0.037 1 98.19 86 GLU B N 1
ATOM 3175 C CA . GLU B 1 86 ? -7.852 14.617 -1.084 1 98.19 86 GLU B CA 1
ATOM 3176 C C . GLU B 1 86 ? -6.824 15.625 -0.58 1 98.19 86 GLU B C 1
ATOM 3178 O O . GLU B 1 86 ? -5.918 16.016 -1.319 1 98.19 86 GLU B O 1
ATOM 3183 N N . ARG B 1 87 ? -7.023 16.094 0.617 1 98.31 87 ARG B N 1
ATOM 3184 C CA . ARG B 1 87 ? -6.105 17.031 1.236 1 98.31 87 ARG B CA 1
ATOM 3185 C C . ARG B 1 87 ? -4.703 16.453 1.34 1 98.31 87 ARG B C 1
ATOM 3187 O O . ARG B 1 87 ? -3.721 17.109 0.984 1 98.31 87 ARG B O 1
ATOM 3194 N N . ASP B 1 88 ? -4.582 15.195 1.826 1 98.31 88 ASP B N 1
ATOM 3195 C CA . ASP B 1 88 ? -3.287 14.531 1.937 1 98.31 88 ASP B CA 1
ATOM 3196 C C . ASP B 1 88 ? -2.65 14.336 0.562 1 98.31 88 ASP B C 1
ATOM 3198 O O . ASP B 1 88 ? -1.44 14.516 0.404 1 98.31 88 ASP B O 1
ATOM 3202 N N . ALA B 1 89 ? -3.49 13.953 -0.412 1 98.19 89 ALA B N 1
ATOM 3203 C CA . ALA B 1 89 ? -2.984 13.812 -1.774 1 98.19 89 ALA B CA 1
ATOM 3204 C C . ALA B 1 89 ? -2.424 15.133 -2.293 1 98.19 89 ALA B C 1
ATOM 3206 O O . ALA B 1 89 ? -1.344 15.164 -2.887 1 98.19 89 ALA B O 1
ATOM 3207 N N . PHE B 1 90 ? -3.162 16.219 -2.062 1 96.75 90 PHE B N 1
ATOM 3208 C CA . PHE B 1 90 ? -2.748 17.547 -2.494 1 96.75 90 PHE B CA 1
ATOM 3209 C C . PHE B 1 90 ? -1.439 17.953 -1.822 1 96.75 90 PHE B C 1
ATOM 3211 O O . PHE B 1 90 ? -0.497 18.375 -2.492 1 96.75 90 PHE B O 1
ATOM 3218 N N . LEU B 1 91 ? -1.369 17.781 -0.494 1 96.38 91 LEU B N 1
ATOM 3219 C CA . LEU B 1 91 ? -0.176 18.141 0.27 1 96.38 91 LEU B CA 1
ATOM 3220 C C . LEU B 1 91 ? 1.021 17.312 -0.187 1 96.38 91 LEU B C 1
ATOM 3222 O O . LEU B 1 91 ? 2.123 17.844 -0.343 1 96.38 91 LEU B O 1
ATOM 3226 N N . ALA B 1 92 ? 0.812 16.016 -0.422 1 96.56 92 ALA B N 1
ATOM 3227 C CA . ALA B 1 92 ? 1.884 15.141 -0.879 1 96.56 92 ALA B CA 1
ATOM 3228 C C . ALA B 1 92 ? 2.395 15.562 -2.254 1 96.56 92 ALA B C 1
ATOM 3230 O O . ALA B 1 92 ? 3.604 15.578 -2.496 1 96.56 92 ALA B O 1
ATOM 3231 N N . ASN B 1 93 ? 1.457 15.867 -3.125 1 95.81 93 ASN B N 1
ATOM 3232 C CA . ASN B 1 93 ? 1.857 16.281 -4.465 1 95.81 93 ASN B CA 1
ATOM 3233 C C . ASN B 1 93 ? 2.672 17.578 -4.426 1 95.81 93 ASN B C 1
ATOM 3235 O O . ASN B 1 93 ? 3.703 17.688 -5.094 1 95.81 93 ASN B O 1
ATOM 3239 N N . GLN B 1 94 ? 2.217 18.516 -3.635 1 93.25 94 GLN B N 1
ATOM 3240 C CA . GLN B 1 94 ? 2.965 19.766 -3.479 1 93.25 94 GLN B CA 1
ATOM 3241 C C . GLN B 1 94 ? 4.363 19.5 -2.926 1 93.25 94 GLN B C 1
ATOM 3243 O O . GLN B 1 94 ? 5.328 20.156 -3.33 1 93.25 94 GLN B O 1
ATOM 3248 N N . ALA B 1 95 ? 4.406 18.531 -2.043 1 93.94 95 ALA B N 1
ATOM 3249 C CA . ALA B 1 95 ? 5.664 18.219 -1.38 1 93.94 95 ALA B CA 1
ATOM 3250 C C . ALA B 1 95 ? 6.652 17.578 -2.357 1 93.94 95 ALA B C 1
ATOM 3252 O O . ALA B 1 95 ? 7.867 17.703 -2.189 1 93.94 95 ALA B O 1
ATOM 3253 N N . THR B 1 96 ? 6.148 16.781 -3.402 1 90.5 96 THR B N 1
ATOM 3254 C CA . THR B 1 96 ? 7.039 16.125 -4.352 1 90.5 96 THR B CA 1
ATOM 3255 C C . THR B 1 96 ? 7.582 17.125 -5.367 1 90.5 96 THR B C 1
ATOM 3257 O O . THR B 1 96 ? 8.602 16.875 -6.012 1 90.5 96 THR B O 1
ATOM 3260 N N . LYS B 1 97 ? 6.762 18 -5.895 1 77.75 97 LYS B N 1
ATOM 3261 C CA . LYS B 1 97 ? 7.133 18.906 -6.973 1 77.75 97 LYS B CA 1
ATOM 3262 C C . LYS B 1 97 ? 8.312 19.781 -6.57 1 77.75 97 LYS B C 1
ATOM 3264 O O . LYS B 1 97 ? 9.32 19.859 -7.281 1 77.75 97 LYS B O 1
ATOM 3269 N N . MET B 1 98 ? 8.188 20.891 -5.988 1 54.16 98 MET B N 1
ATOM 3270 C CA . MET B 1 98 ? 8.883 22.172 -6.09 1 54.16 98 MET B CA 1
ATOM 3271 C C . MET B 1 98 ? 10.344 22.031 -5.688 1 54.16 98 MET B C 1
ATOM 3273 O O . MET B 1 98 ? 10.734 21.047 -5.07 1 54.16 98 MET B O 1
ATOM 3277 N N . LEU B 1 99 ? 11.188 23.062 -6.027 1 49.38 99 LEU B N 1
ATOM 3278 C CA . LEU B 1 99 ? 12.523 23.531 -5.684 1 49.38 99 LEU B CA 1
ATOM 3279 C C . LEU B 1 99 ? 12.859 23.203 -4.23 1 49.38 99 LEU B C 1
ATOM 3281 O O . LEU B 1 99 ? 14.023 23.031 -3.877 1 49.38 99 LEU B O 1
ATOM 3285 N N . THR B 1 100 ? 11.758 23.062 -3.393 1 49.88 100 THR B N 1
ATOM 3286 C CA . THR B 1 100 ? 12.016 22.844 -1.973 1 49.88 100 THR B CA 1
ATOM 3287 C C . THR B 1 100 ? 11.344 21.562 -1.498 1 49.88 100 THR B C 1
ATOM 3289 O O . THR B 1 100 ? 10.273 21.609 -0.889 1 49.88 100 THR B O 1
ATOM 3292 N N . SER B 1 101 ? 11.656 20.406 -2.16 1 59.59 101 SER B N 1
ATOM 3293 C CA . SER B 1 101 ? 11.195 19.109 -1.668 1 59.59 101 SER B CA 1
ATOM 3294 C C . SER B 1 101 ? 11.125 19.094 -0.145 1 59.59 101 SER B C 1
ATOM 3296 O O . SER B 1 101 ? 12.078 19.484 0.53 1 59.59 101 SER B O 1
ATOM 3298 N N . ASN B 1 102 ? 9.773 19.078 0.296 1 86.19 102 ASN B N 1
ATOM 3299 C CA . ASN B 1 102 ? 9.633 18.891 1.735 1 86.19 102 ASN B CA 1
ATOM 3300 C C . ASN B 1 102 ? 9.32 17.438 2.08 1 86.19 102 ASN B C 1
ATOM 3302 O O . ASN B 1 102 ? 8.164 17.078 2.326 1 86.19 102 ASN B O 1
ATOM 3306 N N . ASN B 1 103 ? 10.375 16.656 2.049 1 93.81 103 ASN B N 1
ATOM 3307 C CA . ASN B 1 103 ? 10.305 15.234 2.359 1 93.81 103 ASN B CA 1
ATOM 3308 C C . ASN B 1 103 ? 9.648 14.992 3.713 1 93.81 103 ASN B C 1
ATOM 3310 O O . ASN B 1 103 ? 9.07 13.922 3.945 1 93.81 103 ASN B O 1
ATOM 3314 N N . ALA B 1 104 ? 9.641 16.047 4.496 1 94.62 104 ALA B N 1
ATOM 3315 C CA . ALA B 1 104 ? 9.086 15.914 5.84 1 94.62 104 ALA B CA 1
ATOM 3316 C C . ALA B 1 104 ? 7.566 15.766 5.797 1 94.62 104 ALA B C 1
ATOM 3318 O O . ALA B 1 104 ? 6.984 15.039 6.609 1 94.62 104 ALA B O 1
ATOM 3319 N N . ILE B 1 105 ? 6.949 16.453 4.848 1 95.88 105 ILE B N 1
ATOM 3320 C CA . ILE B 1 105 ? 5.496 16.391 4.734 1 95.88 105 ILE B CA 1
ATOM 3321 C C . ILE B 1 105 ? 5.074 14.992 4.273 1 95.88 105 ILE B C 1
ATOM 3323 O O . ILE B 1 105 ? 4.102 14.43 4.785 1 95.88 105 ILE B O 1
ATOM 3327 N N . ILE B 1 106 ? 5.828 14.406 3.312 1 96.88 106 ILE B N 1
ATOM 3328 C CA . ILE B 1 106 ? 5.562 13.047 2.848 1 96.88 106 ILE B CA 1
ATOM 3329 C C . ILE B 1 106 ? 5.738 12.062 4.004 1 96.88 106 ILE B C 1
ATOM 3331 O O . ILE B 1 106 ? 4.887 11.203 4.227 1 96.88 106 ILE B O 1
ATOM 3335 N N . MET B 1 107 ? 6.816 12.289 4.719 1 97.06 107 MET B N 1
ATOM 3336 C CA . MET B 1 107 ? 7.098 11.438 5.875 1 97.06 107 MET B CA 1
ATOM 3337 C C . MET B 1 107 ? 5.984 11.547 6.91 1 97.06 107 MET B C 1
ATOM 3339 O O . MET B 1 107 ? 5.527 10.539 7.449 1 97.06 107 MET B O 1
ATOM 3343 N N . GLU B 1 108 ? 5.5 12.719 7.145 1 97.06 108 GLU B N 1
ATOM 3344 C CA . GLU B 1 108 ? 4.426 12.992 8.094 1 97.06 108 GLU B CA 1
ATOM 3345 C C . GLU B 1 108 ? 3.148 12.25 7.711 1 97.06 108 GLU B C 1
ATOM 3347 O O . GLU B 1 108 ? 2.549 11.562 8.539 1 97.06 108 GLU B O 1
ATOM 3352 N N . ILE B 1 109 ? 2.771 12.391 6.488 1 97.94 109 ILE B N 1
ATOM 3353 C CA . ILE B 1 109 ? 1.557 11.75 5.992 1 97.94 109 ILE B CA 1
ATOM 3354 C C . ILE B 1 109 ? 1.689 10.234 6.098 1 97.94 109 ILE B C 1
ATOM 3356 O O . ILE B 1 109 ? 0.783 9.555 6.59 1 97.94 109 ILE B O 1
ATOM 3360 N N . ALA B 1 110 ? 2.816 9.695 5.773 1 98.19 110 ALA B N 1
ATOM 3361 C CA . ALA B 1 110 ? 3.047 8.258 5.719 1 98.19 110 ALA B CA 1
ATOM 3362 C C . ALA B 1 110 ? 3.072 7.648 7.117 1 98.19 110 ALA B C 1
ATOM 3364 O O . ALA B 1 110 ? 2.693 6.492 7.309 1 98.19 110 ALA B O 1
ATOM 3365 N N . SER B 1 111 ? 3.463 8.406 8.109 1 98.25 111 SER B N 1
ATOM 3366 C CA . SER B 1 111 ? 3.76 7.82 9.414 1 98.25 111 SER B CA 1
ATOM 3367 C C . SER B 1 111 ? 2.658 8.133 10.422 1 98.25 111 SER B C 1
ATOM 3369 O O . SER B 1 111 ? 2.568 7.484 11.469 1 98.25 111 SER B O 1
ATOM 3371 N N . THR B 1 112 ? 1.778 9.094 10.109 1 98.06 112 THR B N 1
ATOM 3372 C CA . THR B 1 112 ? 0.81 9.484 11.125 1 98.06 112 THR B CA 1
ATOM 3373 C C . THR B 1 112 ? -0.601 9.07 10.719 1 98.06 112 THR B C 1
ATOM 3375 O O . THR B 1 112 ? -1.509 9.039 11.555 1 98.06 112 THR B O 1
ATOM 3378 N N . ARG B 1 113 ? -0.833 8.797 9.438 1 98.12 113 ARG B N 1
ATOM 3379 C CA . ARG B 1 113 ? -2.127 8.297 8.984 1 98.12 113 ARG B CA 1
ATOM 3380 C C . ARG B 1 113 ? -2.254 6.797 9.227 1 98.12 113 ARG B C 1
ATOM 3382 O O . ARG B 1 113 ? -1.256 6.074 9.203 1 98.12 113 ARG B O 1
ATOM 3389 N N . SER B 1 114 ? -3.486 6.324 9.539 1 97.44 114 SER B N 1
ATOM 3390 C CA . SER B 1 114 ? -3.713 4.883 9.531 1 97.44 114 SER B CA 1
ATOM 3391 C C . SER B 1 114 ? -3.477 4.289 8.148 1 97.44 114 SER B C 1
ATOM 3393 O O . SER B 1 114 ? -3.541 5.004 7.145 1 97.44 114 SER B O 1
ATOM 3395 N N . PRO B 1 115 ? -3.189 2.996 8.109 1 97.56 115 PRO B N 1
ATOM 3396 C CA . PRO B 1 115 ? -2.963 2.379 6.797 1 97.56 115 PRO B CA 1
ATOM 3397 C C . PRO B 1 115 ? -4.137 2.582 5.84 1 97.56 115 PRO B C 1
ATOM 3399 O O . PRO B 1 115 ? -3.93 2.807 4.645 1 97.56 115 PRO B O 1
ATOM 3402 N N . LEU B 1 116 ? -5.336 2.494 6.32 1 97.75 116 LEU B N 1
ATOM 3403 C CA . LEU B 1 116 ? -6.508 2.707 5.48 1 97.75 116 LEU B CA 1
ATOM 3404 C C . LEU B 1 116 ? -6.586 4.156 5.016 1 97.75 116 LEU B C 1
ATOM 3406 O O . LEU B 1 116 ? -6.926 4.426 3.859 1 97.75 116 LEU B O 1
ATOM 3410 N N . GLU B 1 117 ? -6.277 5.117 5.918 1 98.12 117 GLU B N 1
ATOM 3411 C CA . GLU B 1 117 ? -6.25 6.527 5.543 1 98.12 117 GLU B CA 1
ATOM 3412 C C . GLU B 1 117 ? -5.191 6.797 4.48 1 98.12 117 GLU B C 1
ATOM 3414 O O . GLU B 1 117 ? -5.422 7.566 3.543 1 98.12 117 GLU B O 1
ATOM 3419 N N . LEU B 1 118 ? -4.012 6.227 4.668 1 98.62 118 LEU B N 1
ATOM 3420 C CA . LEU B 1 118 ? -2.941 6.387 3.689 1 98.62 118 LEU B CA 1
ATOM 3421 C C . LEU B 1 118 ? -3.354 5.82 2.334 1 98.62 118 LEU B C 1
ATOM 3423 O O . LEU B 1 118 ? -3.064 6.418 1.294 1 98.62 118 LEU B O 1
ATOM 3427 N N . LEU B 1 119 ? -4.043 4.707 2.363 1 98.56 119 LEU B N 1
ATOM 3428 C CA . LEU B 1 119 ? -4.531 4.105 1.127 1 98.56 119 LEU B CA 1
ATOM 3429 C C . LEU B 1 119 ? -5.52 5.031 0.426 1 98.56 119 LEU B C 1
ATOM 3431 O O . LEU B 1 119 ? -5.477 5.18 -0.797 1 98.56 119 LEU B O 1
ATOM 3435 N N . LYS B 1 120 ? -6.441 5.602 1.195 1 98.5 120 LYS B N 1
ATOM 3436 C CA . LYS B 1 120 ? -7.398 6.543 0.623 1 98.5 120 LYS B CA 1
ATOM 3437 C C . LYS B 1 120 ? -6.684 7.75 0.014 1 98.5 120 LYS B C 1
ATOM 3439 O O . LYS B 1 120 ? -7.086 8.242 -1.04 1 98.5 120 LYS B O 1
ATOM 3444 N N . ALA B 1 121 ? -5.652 8.234 0.698 1 98.69 121 ALA B N 1
ATOM 3445 C CA . ALA B 1 121 ? -4.859 9.344 0.171 1 98.69 121 ALA B CA 1
ATOM 3446 C C . ALA B 1 121 ? -4.18 8.953 -1.141 1 98.69 121 ALA B C 1
ATOM 3448 O O . ALA B 1 121 ? -4.152 9.742 -2.09 1 98.69 121 ALA B O 1
ATOM 3449 N N . LYS B 1 122 ? -3.592 7.789 -1.182 1 98.69 122 LYS B N 1
ATOM 3450 C CA . LYS B 1 122 ? -2.934 7.297 -2.389 1 98.69 122 LYS B CA 1
ATOM 3451 C C . LYS B 1 122 ? -3.928 7.152 -3.537 1 98.69 122 LYS B C 1
ATOM 3453 O O . LYS B 1 122 ? -3.607 7.465 -4.688 1 98.69 122 LYS B O 1
ATOM 3458 N N . SER B 1 123 ? -5.145 6.621 -3.248 1 98.56 123 SER B N 1
ATOM 3459 C CA . SER B 1 123 ? -6.191 6.516 -4.258 1 98.56 123 SER B CA 1
ATOM 3460 C C . SER B 1 123 ? -6.586 7.887 -4.789 1 98.56 123 SER B C 1
ATOM 3462 O O . SER B 1 123 ? -6.758 8.062 -6 1 98.56 123 SER B O 1
ATOM 3464 N N . ALA B 1 124 ? -6.77 8.836 -3.844 1 98.56 124 ALA B N 1
ATOM 3465 C CA . ALA B 1 124 ? -7.09 10.203 -4.25 1 98.56 124 ALA B CA 1
ATOM 3466 C C . ALA B 1 124 ? -5.977 10.789 -5.109 1 98.56 124 ALA B C 1
ATOM 3468 O O . ALA B 1 124 ? -6.242 11.539 -6.055 1 98.56 124 ALA B O 1
ATOM 3469 N N . TYR B 1 125 ? -4.746 10.516 -4.777 1 98.5 125 TYR B N 1
ATOM 3470 C CA . TYR B 1 125 ? -3.58 10.969 -5.527 1 98.5 125 TYR B CA 1
ATOM 3471 C C . TYR B 1 125 ? -3.639 10.492 -6.973 1 98.5 125 TYR B C 1
ATOM 3473 O O . TYR B 1 125 ? -3.436 11.273 -7.902 1 98.5 125 TYR B O 1
ATOM 3481 N N . GLN B 1 126 ? -3.938 9.242 -7.152 1 98.44 126 GLN B N 1
ATOM 3482 C CA . GLN B 1 126 ? -4.008 8.656 -8.484 1 98.44 126 GLN B CA 1
ATOM 3483 C C . GLN B 1 126 ? -5.156 9.266 -9.289 1 98.44 126 GLN B C 1
ATOM 3485 O O . GLN B 1 126 ? -5.016 9.516 -10.492 1 98.44 126 GLN B O 1
ATOM 3490 N N . SER B 1 127 ? -6.281 9.406 -8.617 1 97.69 127 SER B N 1
ATOM 3491 C CA . SER B 1 127 ? -7.441 9.984 -9.289 1 97.69 127 SER B CA 1
ATOM 3492 C C . SER B 1 127 ? -7.152 11.391 -9.789 1 97.69 127 SER B C 1
ATOM 3494 O O . SER B 1 127 ? -7.566 11.766 -10.891 1 97.69 127 SER B O 1
ATOM 3496 N N . ARG B 1 128 ? -6.418 12.141 -9.008 1 96.94 128 ARG B N 1
ATOM 3497 C CA . ARG B 1 128 ? -6.223 13.562 -9.289 1 96.94 128 ARG B CA 1
ATOM 3498 C C . ARG B 1 128 ? -5.031 13.766 -10.219 1 96.94 128 ARG B C 1
ATOM 3500 O O . ARG B 1 128 ? -5.078 14.609 -11.117 1 96.94 128 ARG B O 1
ATOM 3507 N N . PHE B 1 129 ? -3.994 13.008 -10.023 1 97 129 PHE B N 1
ATOM 3508 C CA . PHE B 1 129 ? -2.742 13.352 -10.688 1 97 129 PHE B CA 1
ATOM 3509 C C . PHE B 1 129 ? -2.348 12.281 -11.695 1 97 129 PHE B C 1
ATOM 3511 O O . PHE B 1 129 ? -1.349 12.422 -12.398 1 97 129 PHE B O 1
ATOM 3518 N N . LYS B 1 130 ? -3.025 11.148 -11.766 1 97.44 130 LYS B N 1
ATOM 3519 C CA . LYS B 1 130 ? -2.881 10.086 -12.75 1 97.44 130 LYS B CA 1
ATOM 3520 C C . LYS B 1 130 ? -1.513 9.422 -12.648 1 97.44 130 LYS B C 1
ATOM 3522 O O . LYS B 1 130 ? -0.881 9.117 -13.664 1 97.44 130 LYS B O 1
ATOM 3527 N N . LYS B 1 131 ? -0.94 9.367 -11.383 1 96.31 131 LYS B N 1
ATOM 3528 C CA . LYS B 1 131 ? 0.282 8.68 -10.977 1 96.31 131 LYS B CA 1
ATOM 3529 C C . LYS B 1 131 ? 0.157 8.141 -9.555 1 96.31 131 LYS B C 1
ATOM 3531 O O . LYS B 1 131 ? -0.635 8.648 -8.758 1 96.31 131 LYS B O 1
ATOM 3536 N N . SER B 1 132 ? 0.907 7.086 -9.289 1 98 132 SER B N 1
ATOM 3537 C CA . SER B 1 132 ? 0.942 6.668 -7.891 1 98 132 SER B CA 1
ATOM 3538 C C . SER B 1 132 ? 1.808 7.609 -7.055 1 98 132 SER B C 1
ATOM 3540 O O . SER B 1 132 ? 2.746 8.219 -7.57 1 98 132 SER B O 1
ATOM 3542 N N . LEU B 1 133 ? 1.464 7.785 -5.789 1 97.94 133 LEU B N 1
ATOM 3543 C CA . LEU B 1 133 ? 2.273 8.57 -4.859 1 97.94 133 LEU B CA 1
ATOM 3544 C C . LEU B 1 133 ? 3.689 8.008 -4.766 1 97.94 133 LEU B C 1
ATOM 3546 O O . LEU B 1 133 ? 4.664 8.758 -4.789 1 97.94 133 LEU B O 1
ATOM 3550 N N . GLU B 1 134 ? 3.834 6.609 -4.723 1 98.12 134 GLU B N 1
ATOM 3551 C CA . GLU B 1 134 ? 5.125 5.938 -4.621 1 98.12 134 GLU B CA 1
ATOM 3552 C C . GLU B 1 134 ? 6.023 6.285 -5.801 1 98.12 134 GLU B C 1
ATOM 3554 O O . GLU B 1 134 ? 7.227 6.492 -5.637 1 98.12 134 GLU B O 1
ATOM 3559 N N . GLU B 1 135 ? 5.418 6.371 -6.984 1 96.81 135 GLU B N 1
ATOM 3560 C CA . GLU B 1 135 ? 6.223 6.66 -8.164 1 96.81 135 GLU B CA 1
ATOM 3561 C C . GLU B 1 135 ? 6.805 8.07 -8.109 1 96.81 135 GLU B C 1
ATOM 3563 O O . GLU B 1 135 ? 7.977 8.281 -8.438 1 96.81 135 GLU B O 1
ATOM 3568 N N . ASP B 1 136 ? 6.008 9.078 -7.688 1 95.94 136 ASP B N 1
ATOM 3569 C CA . ASP B 1 136 ? 6.5 10.445 -7.582 1 95.94 136 ASP B CA 1
ATOM 3570 C C . ASP B 1 136 ? 7.527 10.57 -6.461 1 95.94 136 ASP B C 1
ATOM 3572 O O . ASP B 1 136 ? 8.555 11.234 -6.625 1 95.94 136 ASP B O 1
ATOM 3576 N N . VAL B 1 137 ? 7.273 9.953 -5.32 1 96.56 137 VAL B N 1
ATOM 3577 C CA . VAL B 1 137 ? 8.242 9.984 -4.23 1 96.56 137 VAL B CA 1
ATOM 3578 C C . VAL B 1 137 ? 9.562 9.367 -4.688 1 96.56 137 VAL B C 1
ATOM 3580 O O . VAL B 1 137 ? 10.625 9.953 -4.484 1 96.56 137 VAL B O 1
ATOM 3583 N N . ALA B 1 138 ? 9.492 8.227 -5.328 1 96 138 ALA B N 1
ATOM 3584 C CA . ALA B 1 138 ? 10.688 7.531 -5.789 1 96 138 ALA B CA 1
ATOM 3585 C C . ALA B 1 138 ? 11.43 8.352 -6.84 1 96 138 ALA B C 1
ATOM 3587 O O . ALA B 1 138 ? 12.664 8.398 -6.844 1 96 138 ALA B O 1
ATOM 3588 N N . TYR B 1 139 ? 10.688 8.945 -7.699 1 94.62 139 TYR B N 1
ATOM 3589 C CA . TYR B 1 139 ? 11.273 9.719 -8.789 1 94.62 139 TYR B CA 1
ATOM 3590 C C . TYR B 1 139 ? 11.992 10.953 -8.258 1 94.62 139 TYR B C 1
ATOM 3592 O O . TYR B 1 139 ? 13.086 11.289 -8.719 1 94.62 139 TYR B O 1
ATOM 3600 N N . HIS B 1 140 ? 11.438 11.625 -7.254 1 93.44 140 HIS B N 1
ATOM 3601 C CA . HIS B 1 140 ? 11.922 12.93 -6.816 1 93.44 140 HIS B CA 1
ATOM 3602 C C . HIS B 1 140 ? 12.891 12.789 -5.648 1 93.44 140 HIS B C 1
ATOM 3604 O O . HIS B 1 140 ? 13.367 13.789 -5.102 1 93.44 140 HIS B O 1
ATOM 3610 N N . THR B 1 141 ? 13.133 11.609 -5.195 1 93.62 141 THR B N 1
ATOM 3611 C CA . THR B 1 141 ? 14.109 11.375 -4.141 1 93.62 141 THR B CA 1
ATOM 3612 C C . THR B 1 141 ? 15.18 10.391 -4.598 1 93.62 141 THR B C 1
ATOM 3614 O O . THR B 1 141 ? 15.055 9.789 -5.664 1 93.62 141 THR B O 1
ATOM 3617 N N . SER B 1 142 ? 16.328 10.281 -3.826 1 93.19 142 SER B N 1
ATOM 3618 C CA . SER B 1 142 ? 17.422 9.367 -4.133 1 93.19 142 SER B CA 1
ATOM 3619 C C . SER B 1 142 ? 18.156 8.93 -2.865 1 93.19 142 SER B C 1
ATOM 3621 O O . SER B 1 142 ? 17.922 9.492 -1.79 1 93.19 142 SER B O 1
ATOM 3623 N N . GLY B 1 143 ? 18.859 7.844 -2.979 1 94.06 143 GLY B N 1
ATOM 3624 C CA . GLY B 1 143 ? 19.703 7.398 -1.88 1 94.06 143 GLY B CA 1
ATOM 3625 C C . GLY B 1 143 ? 18.922 7 -0.648 1 94.06 143 GLY B C 1
ATOM 3626 O O . GLY B 1 143 ? 17.906 6.293 -0.75 1 94.06 143 GLY B O 1
ATOM 3627 N N . ASP B 1 144 ? 19.438 7.484 0.458 1 94.88 144 ASP B N 1
ATOM 3628 C CA . ASP B 1 144 ? 18.891 7.066 1.745 1 94.88 144 ASP B CA 1
ATOM 3629 C C . ASP B 1 144 ? 17.484 7.617 1.947 1 94.88 144 ASP B C 1
ATOM 3631 O O . ASP B 1 144 ? 16.641 6.965 2.572 1 94.88 144 ASP B O 1
ATOM 3635 N N . ILE B 1 145 ? 17.234 8.82 1.416 1 95.88 145 ILE B N 1
ATOM 3636 C CA . ILE B 1 145 ? 15.922 9.43 1.551 1 95.88 145 ILE B CA 1
ATOM 3637 C C . ILE B 1 145 ? 14.875 8.578 0.835 1 95.88 145 ILE B C 1
ATOM 3639 O O . ILE B 1 145 ? 13.812 8.289 1.389 1 95.88 145 ILE B O 1
ATOM 3643 N N . ARG B 1 146 ? 15.188 8.117 -0.364 1 95.62 146 ARG B N 1
ATOM 3644 C CA . ARG B 1 146 ? 14.289 7.25 -1.121 1 95.62 146 ARG B CA 1
ATOM 3645 C C . ARG B 1 146 ? 14.086 5.914 -0.41 1 95.62 146 ARG B C 1
ATOM 3647 O O . ARG B 1 146 ? 12.953 5.43 -0.303 1 95.62 146 ARG B O 1
ATOM 3654 N N . LYS B 1 147 ? 15.172 5.328 0.14 1 96.44 147 LYS B N 1
ATOM 3655 C CA . LYS B 1 147 ? 15.133 4.043 0.831 1 96.44 147 LYS B CA 1
ATOM 3656 C C . LYS B 1 147 ? 14.211 4.098 2.045 1 96.44 147 LYS B C 1
ATOM 3658 O O . LYS B 1 147 ? 13.609 3.09 2.418 1 96.44 147 LYS B O 1
ATOM 3663 N N . LEU B 1 148 ? 14.148 5.297 2.584 1 97.44 148 LEU B N 1
ATOM 3664 C CA . LEU B 1 148 ? 13.312 5.484 3.766 1 97.44 148 LEU B CA 1
ATOM 3665 C C . LEU B 1 148 ? 11.875 5.797 3.369 1 97.44 148 LEU B C 1
ATOM 3667 O O . LEU B 1 148 ? 10.938 5.156 3.855 1 97.44 148 LEU B O 1
ATOM 3671 N N . LEU B 1 149 ? 11.672 6.711 2.4 1 97.25 149 LEU B N 1
ATOM 3672 C CA . LEU B 1 149 ? 10.359 7.289 2.148 1 97.25 149 LEU B CA 1
ATOM 3673 C C . LEU B 1 149 ? 9.492 6.332 1.331 1 97.25 149 LEU B C 1
ATOM 3675 O O . LEU B 1 149 ? 8.281 6.246 1.549 1 97.25 149 LEU B O 1
ATOM 3679 N N . VAL B 1 150 ? 10.023 5.602 0.385 1 97.81 150 VAL B N 1
ATOM 3680 C CA . VAL B 1 150 ? 9.219 4.758 -0.489 1 97.81 150 VAL B CA 1
ATOM 3681 C C . VAL B 1 150 ? 8.57 3.639 0.326 1 97.81 150 VAL B C 1
ATOM 3683 O O . VAL B 1 150 ? 7.355 3.439 0.265 1 97.81 150 VAL B O 1
ATOM 3686 N N . PRO B 1 151 ? 9.352 2.951 1.216 1 97.94 151 PRO B N 1
ATOM 3687 C CA . PRO B 1 151 ? 8.664 1.948 2.031 1 97.94 151 PRO B CA 1
ATOM 3688 C C . PRO B 1 151 ? 7.695 2.568 3.037 1 97.94 151 PRO B C 1
ATOM 3690 O O . PRO B 1 151 ? 6.66 1.975 3.35 1 97.94 151 PRO B O 1
ATOM 3693 N N . LEU B 1 152 ? 7.98 3.746 3.535 1 98.25 152 LEU B N 1
ATOM 3694 C CA . LEU B 1 152 ? 7.074 4.395 4.477 1 98.25 152 LEU B CA 1
ATOM 3695 C C . LEU B 1 152 ? 5.723 4.668 3.826 1 98.25 152 LEU B C 1
ATOM 3697 O O . LEU B 1 152 ? 4.676 4.426 4.434 1 98.25 152 LEU B O 1
ATOM 3701 N N . VAL B 1 153 ? 5.758 5.102 2.586 1 98.06 153 VAL B N 1
ATOM 3702 C CA . VAL B 1 153 ? 4.523 5.445 1.888 1 98.06 153 VAL B CA 1
ATOM 3703 C C . VAL B 1 153 ? 3.859 4.176 1.36 1 98.06 153 VAL B C 1
ATOM 3705 O O . VAL B 1 153 ? 2.639 4.133 1.184 1 98.06 153 VAL B O 1
ATOM 3708 N N . GLY B 1 154 ? 4.629 3.123 1.18 1 97.88 154 GLY B N 1
ATOM 3709 C CA . GLY B 1 154 ? 4.129 1.949 0.482 1 97.88 154 GLY B CA 1
ATOM 3710 C C . GLY B 1 154 ? 3.609 0.875 1.419 1 97.88 154 GLY B C 1
ATOM 3711 O O . GLY B 1 154 ? 2.752 0.073 1.039 1 97.88 154 GLY B O 1
ATOM 3712 N N . THR B 1 155 ? 4.07 0.811 2.643 1 97.62 155 THR B N 1
ATOM 3713 C CA . THR B 1 155 ? 3.76 -0.273 3.568 1 97.62 155 THR B CA 1
ATOM 3714 C C . THR B 1 155 ? 2.318 -0.17 4.059 1 97.62 155 THR B C 1
ATOM 3716 O O . THR B 1 155 ? 1.879 0.898 4.488 1 97.62 155 THR B O 1
ATOM 3719 N N . PHE B 1 156 ? 1.512 -1.232 3.83 1 98.56 156 PHE B N 1
ATOM 3720 C CA . PHE B 1 156 ? 0.22 -1.367 4.492 1 98.56 156 PHE B CA 1
ATOM 3721 C C . PHE B 1 156 ? 0.39 -1.925 5.902 1 98.56 156 PHE B C 1
ATOM 3723 O O . PHE B 1 156 ? 0.215 -3.125 6.125 1 98.56 156 PHE B O 1
ATOM 3730 N N . ARG B 1 157 ? 0.65 -1.09 6.848 1 98.25 157 ARG B N 1
ATOM 3731 C CA . ARG B 1 157 ? 1.153 -1.417 8.18 1 98.25 157 ARG B CA 1
ATOM 3732 C C . ARG B 1 157 ? 0.098 -2.156 9 1 98.25 157 ARG B C 1
ATOM 3734 O O . ARG B 1 157 ? -1.081 -1.796 8.969 1 98.25 157 ARG B O 1
ATOM 3741 N N . TYR B 1 158 ? 0.541 -3.166 9.68 1 98.44 158 TYR B N 1
ATOM 3742 C CA . TYR B 1 158 ? -0.341 -3.867 10.602 1 98.44 158 TYR B CA 1
ATOM 3743 C C . TYR B 1 158 ? -0.67 -2.996 11.812 1 98.44 158 TYR B C 1
ATOM 3745 O O . TYR B 1 158 ? 0.215 -2.352 12.375 1 98.44 158 TYR B O 1
ATOM 3753 N N . GLU B 1 159 ? -1.927 -2.979 12.227 1 97.62 159 GLU B N 1
ATOM 3754 C CA . GLU B 1 159 ? -2.338 -2.064 13.289 1 97.62 159 GLU B CA 1
ATOM 3755 C C . GLU B 1 159 ? -2.762 -2.828 14.539 1 97.62 159 GLU B C 1
ATOM 3757 O O . GLU B 1 159 ? -3.27 -2.232 15.492 1 97.62 159 GLU B O 1
ATOM 3762 N N . GLY B 1 160 ? -2.635 -4.121 14.539 1 97.19 160 GLY B N 1
ATOM 3763 C CA . GLY B 1 160 ? -3.02 -4.895 15.703 1 97.19 160 GLY B CA 1
ATOM 3764 C C . GLY B 1 160 ? -2.072 -4.723 16.875 1 97.19 160 GLY B C 1
ATOM 3765 O O . GLY B 1 160 ? -1.026 -4.082 16.75 1 97.19 160 GLY B O 1
ATOM 3766 N N . ASP B 1 161 ? -2.375 -5.312 18.031 1 97 161 ASP B N 1
ATOM 3767 C CA . ASP B 1 161 ? -1.649 -5.078 19.281 1 97 161 ASP B CA 1
ATOM 3768 C C . ASP B 1 161 ? -0.654 -6.203 19.547 1 97 161 ASP B C 1
ATOM 3770 O O . ASP B 1 161 ? 0.044 -6.191 20.562 1 97 161 ASP B O 1
ATOM 3774 N N . GLU B 1 162 ? -0.552 -7.129 18.578 1 97.56 162 GLU B N 1
ATOM 3775 C CA . GLU B 1 162 ? 0.349 -8.258 18.812 1 97.56 162 GLU B CA 1
ATOM 3776 C C . GLU B 1 162 ? 1.803 -7.797 18.875 1 97.56 162 GLU B C 1
ATOM 3778 O O . GLU B 1 162 ? 2.238 -6.984 18.047 1 97.56 162 GLU B O 1
ATOM 3783 N N . VAL B 1 163 ? 2.508 -8.266 19.922 1 97.88 163 VAL B N 1
ATOM 3784 C CA . VAL B 1 163 ? 3.914 -7.922 20.109 1 97.88 163 VAL B CA 1
ATOM 3785 C C . VAL B 1 163 ? 4.723 -9.188 20.375 1 97.88 163 VAL B C 1
ATOM 3787 O O . VAL B 1 163 ? 4.305 -10.039 21.172 1 97.88 163 VAL B O 1
ATOM 3790 N N . ASN B 1 164 ? 5.758 -9.367 19.672 1 98 164 ASN B N 1
ATOM 3791 C CA . ASN B 1 164 ? 6.762 -10.391 19.969 1 98 164 ASN B CA 1
ATOM 3792 C C . ASN B 1 164 ? 7.918 -9.828 20.781 1 98 164 ASN B C 1
ATOM 3794 O O . ASN B 1 164 ? 8.789 -9.141 20.234 1 98 164 ASN B O 1
ATOM 3798 N N . MET B 1 165 ? 8.008 -10.188 22.078 1 97.81 165 MET B N 1
ATOM 3799 C CA . MET B 1 165 ? 8.969 -9.586 23 1 97.81 165 MET B CA 1
ATOM 3800 C C . MET B 1 165 ? 10.383 -10.07 22.703 1 97.81 165 MET B C 1
ATOM 3802 O O . MET B 1 165 ? 11.352 -9.328 22.875 1 97.81 165 MET B O 1
ATOM 3806 N N . THR B 1 166 ? 10.5 -11.328 22.25 1 98.25 166 THR B N 1
ATOM 3807 C CA . THR B 1 166 ? 11.812 -11.828 21.859 1 98.25 166 THR B CA 1
ATOM 3808 C C . THR B 1 166 ? 12.359 -11.023 20.672 1 98.25 166 THR B C 1
ATOM 3810 O O . THR B 1 166 ? 13.531 -10.648 20.672 1 98.25 166 THR B O 1
ATOM 3813 N N . LEU B 1 167 ? 11.445 -10.797 19.781 1 97.88 167 LEU B N 1
ATOM 3814 C CA . LEU B 1 167 ? 11.82 -9.992 18.641 1 97.88 167 LEU B CA 1
ATOM 3815 C C . LEU B 1 167 ? 12.156 -8.562 19.062 1 97.88 167 LEU B C 1
ATOM 3817 O O . LEU B 1 167 ? 13.102 -7.965 18.547 1 97.88 167 LEU B O 1
ATOM 3821 N N . ALA B 1 168 ? 11.383 -7.957 19.969 1 98.5 168 ALA B N 1
ATOM 3822 C CA . ALA B 1 168 ? 11.625 -6.605 20.469 1 98.5 168 ALA B CA 1
ATOM 3823 C C . ALA B 1 168 ? 13.031 -6.484 21.047 1 98.5 168 ALA B C 1
ATOM 3825 O O . ALA B 1 168 ? 13.734 -5.512 20.781 1 98.5 168 ALA B O 1
ATOM 3826 N N . LYS B 1 169 ? 13.453 -7.484 21.797 1 98.25 169 LYS B N 1
ATOM 3827 C CA . LYS B 1 169 ? 14.773 -7.484 22.422 1 98.25 169 LYS B CA 1
ATOM 3828 C C . LYS B 1 169 ? 15.883 -7.562 21.375 1 98.25 169 LYS B C 1
ATOM 3830 O O . LYS B 1 169 ? 16.828 -6.785 21.406 1 98.25 169 LYS B O 1
ATOM 3835 N N . SER B 1 170 ? 15.688 -8.508 20.453 1 98.38 170 SER B N 1
ATOM 3836 C CA . SER B 1 170 ? 16.703 -8.703 19.438 1 98.38 170 SER B CA 1
ATOM 3837 C C . SER B 1 170 ? 16.828 -7.48 18.531 1 98.38 170 SER B C 1
ATOM 3839 O O . SER B 1 170 ? 17.938 -7.07 18.188 1 98.38 170 SER B O 1
ATOM 3841 N N . GLU B 1 171 ? 15.703 -6.859 18.172 1 98.38 171 GLU B N 1
ATOM 3842 C CA . GLU B 1 171 ? 15.742 -5.691 17.297 1 98.38 171 GLU B CA 1
ATOM 3843 C C . GLU B 1 171 ? 16.234 -4.461 18.047 1 98.38 171 GLU B C 1
ATOM 3845 O O . GLU B 1 171 ? 16.891 -3.596 17.453 1 98.38 171 GLU B O 1
ATOM 3850 N N . ALA B 1 172 ? 15.953 -4.348 19.344 1 98.56 172 ALA B N 1
ATOM 3851 C CA . ALA B 1 172 ? 16.531 -3.271 20.141 1 98.56 172 ALA B CA 1
ATOM 3852 C C . ALA B 1 172 ? 18.062 -3.328 20.125 1 98.56 172 ALA B C 1
ATOM 3854 O O . ALA B 1 172 ? 18.719 -2.305 19.953 1 98.56 172 ALA B O 1
ATOM 3855 N N . LYS B 1 173 ? 18.562 -4.527 20.312 1 98.38 173 LYS B N 1
ATOM 3856 C CA . LYS B 1 173 ? 20.016 -4.719 20.281 1 98.38 173 LYS B CA 1
ATOM 3857 C C . LYS B 1 173 ? 20.578 -4.371 18.906 1 98.38 173 LYS B C 1
ATOM 3859 O O . LYS B 1 173 ? 21.609 -3.695 18.812 1 98.38 173 LYS B O 1
ATOM 3864 N N . LEU B 1 174 ? 19.906 -4.816 17.875 1 98.38 174 LEU B N 1
ATOM 3865 C CA . LEU B 1 174 ? 20.328 -4.531 16.516 1 98.38 174 LEU B CA 1
ATOM 3866 C C . LEU B 1 174 ? 20.359 -3.027 16.25 1 98.38 174 LEU B C 1
ATOM 3868 O O . LEU B 1 174 ? 21.344 -2.514 15.711 1 98.38 174 LEU B O 1
ATOM 3872 N N . LEU B 1 175 ? 19.312 -2.336 16.656 1 98.31 175 LEU B N 1
ATOM 3873 C CA . LEU B 1 175 ? 19.25 -0.889 16.484 1 98.31 175 LEU B CA 1
ATOM 3874 C C . LEU B 1 175 ? 20.391 -0.207 17.234 1 98.31 175 LEU B C 1
ATOM 3876 O O . LEU B 1 175 ? 21.062 0.669 16.688 1 98.31 175 LEU B O 1
ATOM 3880 N N . HIS B 1 176 ? 20.625 -0.617 18.438 1 98 176 HIS B N 1
ATOM 3881 C CA . HIS B 1 176 ? 21.688 -0.019 19.25 1 98 176 HIS B CA 1
ATOM 3882 C C . HIS B 1 176 ? 23.047 -0.189 18.594 1 98 176 HIS B C 1
ATOM 3884 O O . HIS B 1 176 ? 23.828 0.764 18.516 1 98 176 HIS B O 1
ATOM 3890 N N . ASP B 1 177 ? 23.328 -1.38 18.125 1 98 177 ASP B N 1
ATOM 3891 C CA . ASP B 1 177 ? 24.609 -1.665 17.484 1 98 177 ASP B CA 1
ATOM 3892 C C . ASP B 1 177 ? 24.812 -0.788 16.25 1 98 177 ASP B C 1
ATOM 3894 O O . ASP B 1 177 ? 25.891 -0.214 16.047 1 98 177 ASP B O 1
ATOM 3898 N N . LYS B 1 178 ? 23.781 -0.673 15.406 1 97.44 178 LYS B N 1
ATOM 3899 C CA . LYS B 1 178 ? 23.891 0.114 14.18 1 97.44 178 LYS B CA 1
ATOM 3900 C C . LYS B 1 178 ? 24.047 1.599 14.5 1 97.44 178 LYS B C 1
ATOM 3902 O O . LYS B 1 178 ? 24.828 2.297 13.844 1 97.44 178 LYS B O 1
ATOM 3907 N N . ILE B 1 179 ? 23.344 2.078 15.477 1 96.62 179 ILE B N 1
ATOM 3908 C CA . ILE B 1 179 ? 23.375 3.486 15.852 1 96.62 179 ILE B CA 1
ATOM 3909 C C . ILE B 1 179 ? 24.734 3.816 16.469 1 96.62 179 ILE B C 1
ATOM 3911 O O . ILE B 1 179 ? 25.312 4.867 16.188 1 96.62 179 ILE B O 1
ATOM 3915 N N . ALA B 1 180 ? 25.266 2.908 17.297 1 94.62 180 ALA B N 1
ATOM 3916 C CA . ALA B 1 180 ? 26.578 3.092 17.891 1 94.62 180 ALA B CA 1
ATOM 3917 C C . ALA B 1 180 ? 27.656 3.193 16.828 1 94.62 180 ALA B C 1
ATOM 3919 O O . ALA B 1 180 ? 28.625 3.943 16.969 1 94.62 180 ALA B O 1
ATOM 3920 N N . ASP B 1 181 ? 27.469 2.504 15.766 1 95.75 181 ASP B N 1
ATOM 3921 C CA . ASP B 1 181 ? 28.406 2.506 14.648 1 95.75 181 ASP B CA 1
ATOM 3922 C C . ASP B 1 181 ? 28.125 3.666 13.695 1 95.75 181 ASP B C 1
ATOM 3924 O O . ASP B 1 181 ? 28.75 3.768 12.633 1 95.75 181 ASP B O 1
ATOM 3928 N N . LYS B 1 182 ? 27.188 4.492 13.977 1 94.44 182 LYS B N 1
ATOM 3929 C CA . LYS B 1 182 ? 26.75 5.625 13.164 1 94.44 182 LYS B CA 1
ATOM 3930 C C . LYS B 1 182 ? 26.25 5.164 11.797 1 94.44 182 LYS B C 1
ATOM 3932 O O . LYS B 1 182 ? 26.422 5.871 10.805 1 94.44 182 LYS B O 1
ATOM 3937 N N . ALA B 1 183 ? 25.781 3.867 11.742 1 96 183 ALA B N 1
ATOM 3938 C CA . ALA B 1 183 ? 25.188 3.307 10.531 1 96 183 ALA B CA 1
ATOM 3939 C C . ALA B 1 183 ? 23.688 3.527 10.492 1 96 183 ALA B C 1
ATOM 3941 O O . ALA B 1 183 ? 22.906 2.574 10.359 1 96 183 ALA B O 1
ATOM 3942 N N . TYR B 1 184 ? 23.281 4.816 10.461 1 96 184 TYR B N 1
ATOM 3943 C CA . TYR B 1 184 ? 21.891 5.215 10.578 1 96 184 TYR B CA 1
ATOM 3944 C C . TYR B 1 184 ? 21.094 4.773 9.359 1 96 184 TYR B C 1
ATOM 3946 O O . TYR B 1 184 ? 19.859 4.672 9.414 1 96 184 TYR B O 1
ATOM 3954 N N . ASN B 1 185 ? 21.797 4.594 8.25 1 95.75 185 ASN B N 1
ATOM 3955 C CA . ASN B 1 185 ? 21.141 4.25 6.992 1 95.75 185 ASN B CA 1
ATOM 3956 C C . ASN B 1 185 ? 21.203 2.75 6.715 1 95.75 185 ASN B C 1
ATOM 3958 O O . ASN B 1 185 ? 20.953 2.309 5.59 1 95.75 185 ASN B O 1
ATOM 3962 N N . HIS B 1 186 ? 21.594 1.962 7.742 1 96.81 186 HIS B N 1
ATOM 3963 C CA . HIS B 1 186 ? 21.641 0.517 7.555 1 96.81 186 HIS B CA 1
ATOM 3964 C C . HIS B 1 186 ? 20.266 -0.036 7.199 1 96.81 186 HIS B C 1
ATOM 3966 O O . HIS B 1 186 ? 19.266 0.374 7.781 1 96.81 186 HIS B O 1
ATOM 3972 N N . GLU B 1 187 ? 20.203 -1.003 6.32 1 96.5 187 GLU B N 1
ATOM 3973 C CA . GLU B 1 187 ? 18.938 -1.516 5.773 1 96.5 187 GLU B CA 1
ATOM 3974 C C . GLU B 1 187 ? 18.078 -2.133 6.863 1 96.5 187 GLU B C 1
ATOM 3976 O O . GLU B 1 187 ? 16.844 -2.061 6.801 1 96.5 187 GLU B O 1
ATOM 3981 N N . ASP B 1 188 ? 18.688 -2.719 7.863 1 97.19 188 ASP B N 1
ATOM 3982 C CA . ASP B 1 188 ? 17.922 -3.342 8.93 1 97.19 188 ASP B CA 1
ATOM 3983 C C . ASP B 1 188 ? 17.234 -2.287 9.805 1 97.19 188 ASP B C 1
ATOM 3985 O O . ASP B 1 188 ? 16.125 -2.504 10.297 1 97.19 188 ASP B O 1
ATOM 3989 N N . LEU B 1 189 ? 18 -1.195 10.07 1 97.81 189 LEU B N 1
ATOM 3990 C CA . LEU B 1 189 ? 17.375 -0.099 10.805 1 97.81 189 LEU B CA 1
ATOM 3991 C C . LEU B 1 189 ? 16.203 0.475 10.039 1 97.81 189 LEU B C 1
ATOM 3993 O O . LEU B 1 189 ? 15.109 0.638 10.594 1 97.81 189 LEU B O 1
ATOM 3997 N N . ILE B 1 190 ? 16.359 0.664 8.75 1 97.88 190 ILE B N 1
ATOM 3998 C CA . ILE B 1 190 ? 15.328 1.242 7.891 1 97.88 190 ILE B CA 1
ATOM 3999 C C . ILE B 1 190 ? 14.141 0.294 7.809 1 97.88 190 ILE B C 1
ATOM 4001 O O . ILE B 1 190 ? 12.984 0.721 7.945 1 97.88 190 ILE B O 1
ATOM 4005 N N . ARG B 1 191 ? 14.367 -1.046 7.613 1 97.62 191 ARG B N 1
ATOM 4006 C CA . ARG B 1 191 ? 13.242 -1.973 7.469 1 97.62 191 ARG B CA 1
ATOM 4007 C C . ARG B 1 191 ? 12.422 -2.039 8.75 1 97.62 191 ARG B C 1
ATOM 4009 O O . ARG B 1 191 ? 11.195 -2.174 8.703 1 97.62 191 ARG B O 1
ATOM 4016 N N . ILE B 1 192 ? 13.078 -1.979 9.93 1 98.5 192 ILE B N 1
ATOM 4017 C CA . ILE B 1 192 ? 12.375 -2.045 11.203 1 98.5 192 ILE B CA 1
ATOM 4018 C C . ILE B 1 192 ? 11.453 -0.838 11.344 1 98.5 192 ILE B C 1
ATOM 4020 O O . ILE B 1 192 ? 10.258 -0.991 11.617 1 98.5 192 ILE B O 1
ATOM 4024 N N . VAL B 1 193 ? 11.961 0.348 11.062 1 98.38 193 VAL B N 1
ATOM 4025 C CA . VAL B 1 193 ? 11.219 1.591 11.242 1 98.38 193 VAL B CA 1
ATOM 4026 C C . VAL B 1 193 ? 10.086 1.663 10.227 1 98.38 193 VAL B C 1
ATOM 4028 O O . VAL B 1 193 ? 8.969 2.082 10.555 1 98.38 193 VAL B O 1
ATOM 4031 N N . THR B 1 194 ? 10.25 1.165 9.039 1 98.5 194 THR B N 1
ATOM 4032 C CA . THR B 1 194 ? 9.305 1.441 7.961 1 98.5 194 THR B CA 1
ATOM 4033 C C . THR B 1 194 ? 8.242 0.35 7.879 1 98.5 194 THR B C 1
ATOM 4035 O O . THR B 1 194 ? 7.168 0.562 7.309 1 98.5 194 THR B O 1
ATOM 4038 N N . THR B 1 195 ? 8.484 -0.842 8.508 1 98.44 195 THR B N 1
ATOM 4039 C CA . THR B 1 195 ? 7.551 -1.923 8.211 1 98.44 195 THR B CA 1
ATOM 4040 C C . THR B 1 195 ? 6.887 -2.434 9.492 1 98.44 195 THR B C 1
ATOM 4042 O O . THR B 1 195 ? 5.77 -2.947 9.453 1 98.44 195 THR B O 1
ATOM 4045 N N . ARG B 1 196 ? 7.508 -2.336 10.664 1 98.56 196 ARG B N 1
ATOM 4046 C CA . ARG B 1 196 ? 6.969 -2.895 11.898 1 98.56 196 ARG B CA 1
ATOM 4047 C C . ARG B 1 196 ? 5.68 -2.186 12.305 1 98.56 196 ARG B C 1
ATOM 4049 O O . ARG B 1 196 ? 5.52 -0.989 12.055 1 98.56 196 ARG B O 1
ATOM 4056 N N . SER B 1 197 ? 4.746 -3.002 12.898 1 98.19 197 SER B N 1
ATOM 4057 C CA . SER B 1 197 ? 3.574 -2.375 13.5 1 98.19 197 SER B CA 1
ATOM 4058 C C . SER B 1 197 ? 3.975 -1.372 14.57 1 98.19 197 SER B C 1
ATOM 4060 O O . SER B 1 197 ? 5.043 -1.496 15.18 1 98.19 197 SER B O 1
ATOM 4062 N N . LYS B 1 198 ? 3.139 -0.364 14.773 1 98 198 LYS B N 1
ATOM 4063 C CA . LYS B 1 198 ? 3.43 0.626 15.805 1 98 198 LYS B CA 1
ATOM 4064 C C . LYS B 1 198 ? 3.596 -0.036 17.172 1 98 198 LYS B C 1
ATOM 4066 O O . LYS B 1 198 ? 4.48 0.336 17.938 1 98 198 LYS B O 1
ATOM 4071 N N . ALA B 1 199 ? 2.779 -1.059 17.5 1 98.31 199 ALA B N 1
ATOM 4072 C CA . ALA B 1 199 ? 2.877 -1.784 18.766 1 98.31 199 ALA B CA 1
ATOM 4073 C C . ALA B 1 199 ? 4.234 -2.465 18.906 1 98.31 199 ALA B C 1
ATOM 4075 O O . ALA B 1 199 ? 4.887 -2.355 19.938 1 98.31 199 ALA B O 1
ATOM 4076 N N . GLN B 1 200 ? 4.668 -3.176 17.844 1 98.62 200 GLN B N 1
ATOM 4077 C CA . GLN B 1 200 ? 5.949 -3.875 17.859 1 98.62 200 GLN B CA 1
ATOM 4078 C C . GLN B 1 200 ? 7.109 -2.889 17.969 1 98.62 200 GLN B C 1
ATOM 4080 O O . GLN B 1 200 ? 8.062 -3.123 18.719 1 98.62 200 GLN B O 1
ATOM 4085 N N . LEU B 1 201 ? 7.066 -1.783 17.234 1 98.56 201 LEU B N 1
ATOM 4086 C CA . LEU B 1 201 ? 8.117 -0.772 17.266 1 98.56 201 LEU B CA 1
ATOM 4087 C C . LEU B 1 201 ? 8.234 -0.15 18.641 1 98.56 201 LEU B C 1
ATOM 4089 O O . LEU B 1 201 ? 9.344 0.033 19.156 1 98.56 201 LEU B O 1
ATOM 4093 N N . ASN B 1 202 ? 7.094 0.174 19.266 1 98.25 202 ASN B N 1
ATOM 4094 C CA . ASN B 1 202 ? 7.09 0.728 20.609 1 98.25 202 ASN B CA 1
ATOM 4095 C C . ASN B 1 202 ? 7.738 -0.227 21.609 1 98.25 202 ASN B C 1
ATOM 4097 O O . ASN B 1 202 ? 8.508 0.199 22.469 1 98.25 202 ASN B O 1
ATOM 4101 N N . ALA B 1 203 ? 7.414 -1.494 21.5 1 98.56 203 ALA B N 1
ATOM 4102 C CA . ALA B 1 203 ? 8.031 -2.49 22.375 1 98.56 203 ALA B CA 1
ATOM 4103 C C . ALA B 1 203 ? 9.539 -2.533 22.172 1 98.56 203 ALA B C 1
ATOM 4105 O O . ALA B 1 203 ? 10.297 -2.604 23.141 1 98.56 203 ALA B O 1
ATOM 4106 N N . THR B 1 204 ? 9.945 -2.482 20.906 1 98.75 204 THR B N 1
ATOM 4107 C CA . THR B 1 204 ? 11.367 -2.494 20.562 1 98.75 204 THR B CA 1
ATOM 4108 C C . THR B 1 204 ? 12.07 -1.277 21.156 1 98.75 204 THR B C 1
ATOM 4110 O O . THR B 1 204 ? 13.125 -1.408 21.781 1 98.75 204 THR B O 1
ATOM 4113 N N . LEU B 1 205 ? 11.492 -0.109 21.047 1 98.19 205 LEU B N 1
ATOM 4114 C CA . LEU B 1 205 ? 12.109 1.134 21.5 1 98.19 205 LEU B CA 1
ATOM 4115 C C . LEU B 1 205 ? 12.102 1.224 23.016 1 98.19 205 LEU B C 1
ATOM 4117 O O . LEU B 1 205 ? 13.023 1.781 23.625 1 98.19 205 LEU B O 1
ATOM 4121 N N . ASN B 1 206 ? 11.07 0.714 23.625 1 97.75 206 ASN B N 1
ATOM 4122 C CA . ASN B 1 206 ? 11.055 0.636 25.078 1 97.75 206 ASN B CA 1
ATOM 4123 C C . ASN B 1 206 ? 12.172 -0.252 25.609 1 97.75 206 ASN B C 1
ATOM 4125 O O . ASN B 1 206 ? 12.852 0.104 26.578 1 97.75 206 ASN B O 1
ATOM 4129 N N . HIS B 1 207 ? 12.336 -1.403 24.984 1 98 207 HIS B N 1
ATOM 4130 C CA . HIS B 1 207 ? 13.445 -2.273 25.375 1 98 207 HIS B CA 1
ATOM 4131 C C . HIS B 1 207 ? 14.789 -1.6 25.141 1 98 207 HIS B C 1
ATOM 4133 O O . HIS B 1 207 ? 15.719 -1.755 25.938 1 98 207 HIS B O 1
ATOM 4139 N N . TYR B 1 208 ? 14.883 -0.907 24.016 1 98.31 208 TYR B N 1
ATOM 4140 C CA . TYR B 1 208 ? 16.094 -0.135 23.719 1 98.31 208 TYR B CA 1
ATOM 4141 C C . TYR B 1 208 ? 16.438 0.803 24.859 1 98.31 208 TYR B C 1
ATOM 4143 O O . TYR B 1 208 ? 17.562 0.805 25.359 1 98.31 208 TYR B O 1
ATOM 4151 N N . ASN B 1 209 ? 15.461 1.559 25.328 1 96.75 209 ASN B N 1
ATOM 4152 C CA . ASN B 1 209 ? 15.641 2.51 26.422 1 96.75 209 ASN B CA 1
ATOM 4153 C C . ASN B 1 209 ? 16.031 1.805 27.719 1 96.75 209 ASN B C 1
ATOM 4155 O O . ASN B 1 209 ? 16.938 2.242 28.406 1 96.75 209 ASN B O 1
ATOM 4159 N N . ASN B 1 210 ? 15.398 0.749 28.047 1 97.38 210 ASN B N 1
ATOM 4160 C CA . ASN B 1 210 ? 15.633 0.016 29.281 1 97.38 210 ASN B CA 1
ATOM 4161 C C . ASN B 1 210 ? 17 -0.655 29.297 1 97.38 210 ASN B C 1
ATOM 4163 O O . ASN B 1 210 ? 17.688 -0.646 30.312 1 97.38 210 ASN B O 1
ATOM 4167 N N . ALA B 1 211 ? 17.344 -1.216 28.188 1 97.38 211 ALA B N 1
ATOM 4168 C CA . ALA B 1 211 ? 18.562 -2.018 28.109 1 97.38 211 ALA B CA 1
ATOM 4169 C C . ALA B 1 211 ? 19.797 -1.127 28 1 97.38 211 ALA B C 1
ATOM 4171 O O . ALA B 1 211 ? 20.859 -1.47 28.516 1 97.38 211 ALA B O 1
ATOM 4172 N N . PHE B 1 212 ? 19.594 0.017 27.359 1 96.69 212 PHE B N 1
ATOM 4173 C CA . PHE B 1 212 ? 20.812 0.764 27.031 1 96.69 212 PHE B CA 1
ATOM 4174 C C . PHE B 1 212 ? 20.781 2.145 27.672 1 96.69 212 PHE B C 1
ATOM 4176 O O . PHE B 1 212 ? 21.719 2.922 27.531 1 96.69 212 PHE B O 1
ATOM 4183 N N . GLY B 1 213 ? 19.719 2.551 28.312 1 93.5 213 GLY B N 1
ATOM 4184 C CA . GLY B 1 213 ? 19.672 3.678 29.234 1 93.5 213 GLY B CA 1
ATOM 4185 C C . GLY B 1 213 ? 19.266 4.977 28.562 1 93.5 213 GLY B C 1
ATOM 4186 O O . GLY B 1 213 ? 19.094 5.996 29.234 1 93.5 213 GLY B O 1
ATOM 4187 N N . ASN B 1 214 ? 19.125 4.93 27.234 1 91.94 214 ASN B N 1
ATOM 4188 C CA . ASN B 1 214 ? 18.734 6.137 26.516 1 91.94 214 ASN B CA 1
ATOM 4189 C C . ASN B 1 214 ? 17.594 5.855 25.531 1 91.94 214 ASN B C 1
ATOM 4191 O O . ASN B 1 214 ? 17.547 4.781 24.922 1 91.94 214 ASN B O 1
ATOM 4195 N N . VAL B 1 215 ? 16.719 6.918 25.438 1 92.75 215 VAL B N 1
ATOM 4196 C CA . VAL B 1 215 ? 15.758 6.852 24.344 1 92.75 215 VAL B CA 1
ATOM 4197 C C . VAL B 1 215 ? 16.484 6.957 23.016 1 92.75 215 VAL B C 1
ATOM 4199 O O . VAL B 1 215 ? 17.516 7.617 22.906 1 92.75 215 VAL B O 1
ATOM 4202 N N . ILE B 1 216 ? 16.016 6.316 22.016 1 94.44 216 ILE B N 1
ATOM 4203 C CA . ILE B 1 216 ? 16.703 6.172 20.734 1 94.44 216 ILE B CA 1
ATOM 4204 C C . ILE B 1 216 ? 16.953 7.551 20.125 1 94.44 216 ILE B C 1
ATOM 4206 O O . ILE B 1 216 ? 17.984 7.766 19.484 1 94.44 216 ILE B O 1
ATOM 4210 N N . ASP B 1 217 ? 16.062 8.484 20.359 1 89.31 217 ASP B N 1
ATOM 4211 C CA . ASP B 1 217 ? 16.172 9.828 19.812 1 89.31 217 ASP B CA 1
ATOM 4212 C C . ASP B 1 217 ? 17.484 10.5 20.25 1 89.31 217 ASP B C 1
ATOM 4214 O O . ASP B 1 217 ? 18.094 11.242 19.484 1 89.31 217 ASP B O 1
ATOM 4218 N N . LYS B 1 218 ? 17.891 10.289 21.422 1 90.06 218 LYS B N 1
ATOM 4219 C CA . LYS B 1 218 ? 19.109 10.883 21.969 1 90.06 218 LYS B CA 1
ATOM 4220 C C . LYS B 1 218 ? 20.344 10.297 21.312 1 90.06 218 LYS B C 1
ATOM 4222 O O . LYS B 1 218 ? 21.359 10.984 21.156 1 90.06 218 LYS B O 1
ATOM 4227 N N . ASP B 1 219 ? 20.188 9 20.969 1 92.75 219 ASP B N 1
ATOM 4228 C CA . ASP B 1 219 ? 21.328 8.328 20.391 1 92.75 219 ASP B CA 1
ATOM 4229 C C . ASP B 1 219 ? 21.453 8.633 18.891 1 92.75 219 ASP B C 1
ATOM 4231 O O . ASP B 1 219 ? 22.516 8.469 18.297 1 92.75 219 ASP B O 1
ATOM 4235 N N . LEU B 1 220 ? 20.281 9.039 18.312 1 91.69 220 LEU B N 1
ATOM 4236 C CA . LEU B 1 220 ? 20.328 9.469 16.922 1 91.69 220 LEU B CA 1
ATOM 4237 C C . LEU B 1 220 ? 20.859 10.898 16.812 1 91.69 220 LEU B C 1
ATOM 4239 O O . LEU B 1 220 ? 20.234 11.836 17.312 1 91.69 220 LEU B O 1
ATOM 4243 N N . GLU B 1 221 ? 22.203 10.945 16.703 1 76 221 GLU B N 1
ATOM 4244 C CA . GLU B 1 221 ? 22.984 12.188 16.703 1 76 221 GLU B CA 1
ATOM 4245 C C . GLU B 1 221 ? 22.062 13.406 16.734 1 76 221 GLU B C 1
ATOM 4247 O O . GLU B 1 221 ? 21.328 13.672 15.781 1 76 221 GLU B O 1
ATOM 4252 N N . THR B 1 222 ? 22.188 14.086 17.797 1 66.81 222 THR B N 1
ATOM 4253 C CA . THR B 1 222 ? 21.438 15.32 17.984 1 66.81 222 THR B CA 1
ATOM 4254 C C . THR B 1 222 ? 22.109 16.484 17.25 1 66.81 222 THR B C 1
ATOM 4256 O O . THR B 1 222 ? 23.328 16.594 17.266 1 66.81 222 THR B O 1
ATOM 4259 N N . GLY B 1 223 ? 21.266 17.188 16.531 1 68.56 223 GLY B N 1
ATOM 4260 C CA . GLY B 1 223 ? 21.734 18.406 15.906 1 68.56 223 GLY B CA 1
ATOM 4261 C C . GLY B 1 223 ? 22.328 18.188 14.523 1 68.56 223 GLY B C 1
ATOM 4262 O O . GLY B 1 223 ? 23.031 19.047 14 1 68.56 223 GLY B O 1
ATOM 4263 N N . SER B 1 224 ? 22.234 17 14.031 1 75.75 224 SER B N 1
ATOM 4264 C CA . SER B 1 224 ? 22.734 16.734 12.688 1 75.75 224 SER B CA 1
ATOM 4265 C C . SER B 1 224 ? 22 17.547 11.641 1 75.75 224 SER B C 1
ATOM 4267 O O . SER B 1 224 ? 20.781 17.734 11.742 1 75.75 224 SER B O 1
ATOM 4269 N N . GLU B 1 225 ? 22.719 18.094 10.742 1 84.62 225 GLU B N 1
ATOM 4270 C CA . GLU B 1 225 ? 22.125 18.812 9.617 1 84.62 225 GLU B CA 1
ATOM 4271 C C . GLU B 1 225 ? 21.797 17.859 8.469 1 84.62 225 GLU B C 1
ATOM 4273 O O . GLU B 1 225 ? 21.25 18.281 7.438 1 84.62 225 GLU B O 1
ATOM 4278 N N . ASP B 1 226 ? 22.062 16.641 8.727 1 90.88 226 ASP B N 1
ATOM 4279 C CA . ASP B 1 226 ? 21.781 15.625 7.715 1 90.88 226 ASP B CA 1
ATOM 4280 C C . ASP B 1 226 ? 20.281 15.43 7.535 1 90.88 226 ASP B C 1
ATOM 4282 O O . ASP B 1 226 ? 19.578 15.094 8.484 1 90.88 226 ASP B O 1
ATOM 4286 N N . GLU B 1 227 ? 19.812 15.703 6.344 1 90.62 227 GLU B N 1
ATOM 4287 C CA . GLU B 1 227 ? 18.391 15.641 6.035 1 90.62 227 GLU B CA 1
ATOM 4288 C C . GLU B 1 227 ? 17.812 14.25 6.305 1 90.62 227 GLU B C 1
ATOM 4290 O O . GLU B 1 227 ? 16.703 14.117 6.82 1 90.62 227 GLU B O 1
ATOM 4295 N N . TYR B 1 228 ? 18.609 13.266 5.938 1 95 228 TYR B N 1
ATOM 4296 C CA . TYR B 1 228 ? 18.156 11.891 6.156 1 95 228 TYR B CA 1
ATOM 4297 C C . TYR B 1 228 ? 17.953 11.617 7.641 1 95 228 TYR B C 1
ATOM 4299 O O . TYR B 1 228 ? 16.922 11.062 8.039 1 95 228 TYR B O 1
ATOM 4307 N N . LEU B 1 229 ? 18.906 11.961 8.422 1 94.62 229 LEU B N 1
ATOM 4308 C CA . LEU B 1 229 ? 18.828 11.703 9.852 1 94.62 229 LEU B CA 1
ATOM 4309 C C . LEU B 1 229 ? 17.641 12.43 10.477 1 94.62 229 LEU B C 1
ATOM 4311 O O . LEU B 1 229 ? 16.953 11.883 11.336 1 94.62 229 LEU B O 1
ATOM 4315 N N . LYS B 1 230 ? 17.422 13.641 10.031 1 93.25 230 LYS B N 1
ATOM 4316 C CA . LYS B 1 230 ? 16.266 14.398 10.508 1 93.25 230 LYS B CA 1
ATOM 4317 C C . LYS B 1 230 ? 14.961 13.688 10.164 1 93.25 230 LYS B C 1
ATOM 4319 O O . LYS B 1 230 ? 14.047 13.609 10.992 1 93.25 230 LYS B O 1
ATOM 4324 N N . LEU B 1 231 ? 14.898 13.148 8.953 1 95.12 231 LEU B N 1
ATOM 4325 C CA . LEU B 1 231 ? 13.711 12.43 8.508 1 95.12 231 LEU B CA 1
ATOM 4326 C C . LEU B 1 231 ? 13.523 11.141 9.305 1 95.12 231 LEU B C 1
ATOM 4328 O O . LEU B 1 231 ? 12.398 10.789 9.672 1 95.12 231 LEU B O 1
ATOM 4332 N N . LEU B 1 232 ? 14.648 10.453 9.516 1 96.88 232 LEU B N 1
ATOM 4333 C CA . LEU B 1 232 ? 14.602 9.211 10.281 1 96.88 232 LEU B CA 1
ATOM 4334 C C . LEU B 1 232 ? 14.078 9.453 11.688 1 96.88 232 LEU B C 1
ATOM 4336 O O . LEU B 1 232 ? 13.188 8.734 12.156 1 96.88 232 LEU B O 1
ATOM 4340 N N . LYS B 1 233 ? 14.586 10.453 12.352 1 95.75 233 LYS B N 1
ATOM 4341 C CA . LYS B 1 233 ? 14.141 10.805 13.695 1 95.75 233 LYS B CA 1
ATOM 4342 C C . LYS B 1 233 ? 12.664 11.188 13.703 1 95.75 233 LYS B C 1
ATOM 4344 O O . LYS B 1 233 ? 11.914 10.773 14.586 1 95.75 233 LYS B O 1
ATOM 4349 N N . ALA B 1 234 ? 12.297 11.953 12.727 1 95.75 234 ALA B N 1
ATOM 4350 C CA . ALA B 1 234 ? 10.906 12.391 12.609 1 95.75 234 ALA B CA 1
ATOM 4351 C C . ALA B 1 234 ? 9.977 11.195 12.391 1 95.75 234 ALA B C 1
ATOM 4353 O O . ALA B 1 234 ? 8.883 11.141 12.969 1 95.75 234 ALA B O 1
ATOM 4354 N N . ALA B 1 235 ? 10.383 10.258 11.555 1 97.88 235 ALA B N 1
ATOM 4355 C CA . ALA B 1 235 ? 9.578 9.07 11.297 1 97.88 235 ALA B CA 1
ATOM 4356 C C . ALA B 1 235 ? 9.352 8.266 12.578 1 97.88 235 ALA B C 1
ATOM 4358 O O . ALA B 1 235 ? 8.227 7.859 12.867 1 97.88 235 ALA B O 1
ATOM 4359 N N . ILE B 1 236 ? 10.422 8.047 13.289 1 97.94 236 ILE B N 1
ATOM 4360 C CA . ILE B 1 236 ? 10.328 7.297 14.539 1 97.94 236 ILE B CA 1
ATOM 4361 C C . ILE B 1 236 ? 9.383 8.016 15.5 1 97.94 236 ILE B C 1
ATOM 4363 O O . ILE B 1 236 ? 8.508 7.395 16.109 1 97.94 236 ILE B O 1
ATOM 4367 N N . LYS B 1 237 ? 9.523 9.32 15.617 1 96.5 237 LYS B N 1
ATOM 4368 C CA . LYS B 1 237 ? 8.68 10.117 16.5 1 96.5 237 LYS B CA 1
ATOM 4369 C C . LYS B 1 237 ? 7.219 10.07 16.062 1 96.5 237 LYS B C 1
ATOM 4371 O O . LYS B 1 237 ? 6.324 9.859 16.891 1 96.5 237 LYS B O 1
ATOM 4376 N N . CYS B 1 238 ? 6.93 10.219 14.789 1 97.75 238 CYS B N 1
ATOM 4377 C CA . CYS B 1 238 ? 5.57 10.211 14.258 1 97.75 238 CYS B CA 1
ATOM 4378 C C . CYS B 1 238 ? 4.91 8.852 14.461 1 97.75 238 CYS B C 1
ATOM 4380 O O . CYS B 1 238 ? 3.703 8.766 14.68 1 97.75 238 CYS B O 1
ATOM 4382 N N . LEU B 1 239 ? 5.68 7.754 14.406 1 98 239 LEU B N 1
ATOM 4383 C CA . LEU B 1 239 ? 5.145 6.406 14.539 1 98 239 LEU B CA 1
ATOM 4384 C C . LEU B 1 239 ? 4.859 6.07 16 1 98 239 LEU B C 1
ATOM 4386 O O . LEU B 1 239 ? 4.047 5.195 16.297 1 98 239 LEU B O 1
ATOM 4390 N N . THR B 1 240 ? 5.508 6.762 16.906 1 95.56 240 THR B N 1
ATOM 4391 C CA . THR B 1 240 ? 5.406 6.379 18.312 1 95.56 240 THR B CA 1
ATOM 4392 C C . THR B 1 240 ? 4.656 7.441 19.109 1 95.56 240 THR B C 1
ATOM 4394 O O . THR B 1 240 ? 3.791 7.117 19.922 1 95.56 240 THR B O 1
ATOM 4397 N N . TYR B 1 241 ? 4.992 8.68 18.812 1 94.75 241 TYR B N 1
ATOM 4398 C CA . TYR B 1 241 ? 4.383 9.781 19.547 1 94.75 241 TYR B CA 1
ATOM 4399 C C . TYR B 1 241 ? 4.168 10.992 18.641 1 94.75 241 TYR B C 1
ATOM 4401 O O . TYR B 1 241 ? 4.773 12.047 18.844 1 94.75 241 TYR B O 1
ATOM 4409 N N . PRO B 1 242 ? 3.143 10.891 17.734 1 97 242 PRO B N 1
ATOM 4410 C CA . PRO B 1 242 ? 2.947 11.945 16.734 1 97 242 PRO B CA 1
ATOM 4411 C C . PRO B 1 242 ? 2.576 13.289 17.359 1 97 242 PRO B C 1
ATOM 4413 O O . PRO B 1 242 ? 2.916 14.344 16.812 1 97 242 PRO B O 1
ATOM 4416 N N . GLU B 1 243 ? 1.934 13.328 18.531 1 96.5 243 GLU B N 1
ATOM 4417 C CA . GLU B 1 243 ? 1.547 14.57 19.203 1 96.5 243 GLU B CA 1
ATOM 4418 C C . GLU B 1 243 ? 2.77 15.422 19.531 1 96.5 243 GLU B C 1
ATOM 4420 O O . GLU B 1 243 ? 2.74 16.641 19.406 1 96.5 243 GLU B O 1
ATOM 4425 N N . LYS B 1 244 ? 3.799 14.727 19.953 1 95.5 244 LYS B N 1
ATOM 4426 C CA . LYS B 1 244 ? 5.035 15.43 20.266 1 95.5 244 LYS B CA 1
ATOM 4427 C C . LYS B 1 244 ? 5.68 16.016 19.016 1 95.5 2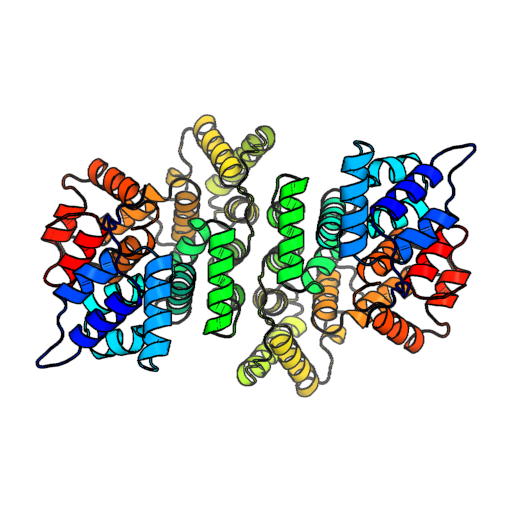44 LYS B C 1
ATOM 4429 O O . LYS B 1 244 ? 6.25 17.109 19.062 1 95.5 244 LYS B O 1
ATOM 4434 N N . TYR B 1 245 ? 5.617 15.344 17.969 1 96.44 245 TYR B N 1
ATOM 4435 C CA . TYR B 1 245 ? 6.152 15.828 16.703 1 96.44 245 TYR B CA 1
ATOM 4436 C C . TYR B 1 245 ? 5.43 17.094 16.25 1 96.44 245 TYR B C 1
ATOM 4438 O O . TYR B 1 245 ? 6.07 18.094 15.922 1 96.44 245 TYR B O 1
ATOM 4446 N N . PHE B 1 246 ? 4.102 17.062 16.25 1 97.69 246 PHE B N 1
ATOM 4447 C CA . PHE B 1 246 ? 3.311 18.188 15.766 1 97.69 246 PHE B CA 1
ATOM 4448 C C . PHE B 1 246 ? 3.414 19.359 16.719 1 97.69 246 PHE B C 1
ATOM 4450 O O . PHE B 1 246 ? 3.383 20.516 16.297 1 97.69 246 PHE B O 1
ATOM 4457 N N . GLU B 1 247 ? 3.506 19.031 18.031 1 96.69 247 GLU B N 1
ATOM 4458 C CA . GLU B 1 247 ? 3.748 20.094 19 1 96.69 247 GLU B CA 1
ATOM 4459 C C . GLU B 1 247 ? 5.031 20.859 18.672 1 96.69 247 GLU B C 1
ATOM 4461 O O . GLU B 1 247 ? 5.039 22.078 18.641 1 96.69 247 GLU B O 1
ATOM 4466 N N . GLU B 1 248 ? 6.105 20.141 18.453 1 95 248 GLU B N 1
ATOM 4467 C CA . GLU B 1 248 ? 7.391 20.766 18.141 1 95 248 GLU B CA 1
ATOM 4468 C C . GLU B 1 248 ? 7.309 21.562 16.844 1 95 248 GLU B C 1
ATOM 4470 O O . GLU B 1 248 ? 7.879 22.656 16.734 1 95 248 GLU B O 1
ATOM 4475 N N . LEU B 1 249 ? 6.621 21.016 15.891 1 95.12 249 LEU B N 1
ATOM 4476 C CA . LEU B 1 249 ? 6.453 21.703 14.609 1 95.12 249 LEU B CA 1
ATOM 4477 C C . LEU B 1 249 ? 5.703 23.016 14.781 1 95.12 249 LEU B C 1
ATOM 4479 O O . LEU B 1 249 ? 6.078 24.031 14.195 1 95.12 249 LEU B O 1
ATOM 4483 N N . LEU B 1 250 ? 4.656 23 15.602 1 96.44 250 LEU B N 1
ATOM 4484 C CA . LEU B 1 250 ? 3.879 24.219 15.859 1 96.44 250 LEU B CA 1
ATOM 4485 C C . LEU B 1 250 ? 4.707 25.234 16.625 1 96.44 250 LEU B C 1
ATOM 4487 O O . LEU B 1 250 ? 4.652 26.438 16.328 1 96.44 250 LEU B O 1
ATOM 4491 N N . ARG B 1 251 ? 5.457 24.75 17.578 1 94.62 251 ARG B N 1
ATOM 4492 C CA . ARG B 1 251 ? 6.309 25.641 18.359 1 94.62 251 ARG B CA 1
ATOM 4493 C C . ARG B 1 251 ? 7.324 26.359 17.469 1 94.62 251 ARG B C 1
ATOM 4495 O O . ARG B 1 251 ? 7.555 27.562 17.625 1 94.62 251 ARG B O 1
ATOM 4502 N N . LEU B 1 252 ? 7.863 25.594 16.547 1 92.75 252 LEU B N 1
ATOM 4503 C CA . LEU B 1 252 ? 8.844 26.172 15.633 1 92.75 252 LEU B CA 1
ATOM 4504 C C . LEU B 1 252 ? 8.164 27.109 14.633 1 92.75 252 LEU B C 1
ATOM 4506 O O . LEU B 1 252 ? 8.758 28.094 14.203 1 92.75 252 LEU B O 1
ATOM 4510 N N . ALA B 1 253 ? 6.918 26.766 14.25 1 94.06 253 ALA B N 1
ATOM 4511 C CA . ALA B 1 253 ? 6.184 27.547 13.258 1 94.06 253 ALA B CA 1
ATOM 4512 C C . ALA B 1 253 ? 5.727 28.875 13.844 1 94.06 253 ALA B C 1
ATOM 4514 O O . ALA B 1 253 ? 5.664 29.891 13.133 1 94.06 253 ALA B O 1
ATOM 4515 N N . ILE B 1 254 ? 5.367 28.797 15.156 1 93.06 254 ILE B N 1
ATOM 4516 C CA . ILE B 1 254 ? 4.902 29.984 15.859 1 93.06 254 ILE B CA 1
ATOM 4517 C C . ILE B 1 254 ? 6.066 30.609 16.625 1 93.06 254 ILE B C 1
ATOM 4519 O O . ILE B 1 254 ? 6.316 30.266 17.781 1 93.06 254 ILE B O 1
ATOM 4523 N N . ASN B 1 255 ? 6.98 31.219 15.781 1 77.38 255 ASN B N 1
ATOM 4524 C CA . ASN B 1 255 ? 8.156 31.75 16.469 1 77.38 255 ASN B CA 1
ATOM 4525 C C . ASN B 1 255 ? 8.195 33.281 16.391 1 77.38 255 ASN B C 1
ATOM 4527 O O . ASN B 1 255 ? 7.617 33.875 15.484 1 77.38 255 ASN B O 1
ATOM 4531 N N . LYS B 1 256 ? 8.273 34.094 17.328 1 66.06 256 LYS B N 1
ATOM 4532 C CA . LYS B 1 256 ? 8.266 35.531 17.516 1 66.06 256 LYS B CA 1
ATOM 4533 C C . LYS B 1 256 ? 8.977 36.25 16.375 1 66.06 256 LYS B C 1
ATOM 4535 O O . LYS B 1 256 ? 8.586 37.344 15.984 1 66.06 256 LYS B O 1
ATOM 4540 N N . MET B 1 257 ? 9.891 35.531 15.648 1 67.62 257 MET B N 1
ATOM 4541 C CA . MET B 1 257 ? 10.648 36.219 14.609 1 67.62 257 MET B CA 1
ATOM 4542 C C . MET B 1 257 ? 9.984 36.062 13.25 1 67.62 257 MET B C 1
ATOM 4544 O O . MET B 1 257 ? 10.195 36.875 12.352 1 67.62 257 MET B O 1
ATOM 4548 N N . GLY B 1 258 ? 9.008 35.156 13.094 1 78.12 258 GLY B N 1
ATOM 4549 C CA . GLY B 1 258 ? 8.273 34.906 11.867 1 78.12 258 GLY B CA 1
ATOM 4550 C C . GLY B 1 258 ? 7.469 33.625 11.906 1 78.12 258 GLY B C 1
ATOM 4551 O O . GLY B 1 258 ? 7.887 32.625 12.516 1 78.12 258 GLY B O 1
ATOM 4552 N N . THR B 1 259 ? 6.238 33.75 11.414 1 84.88 259 THR B N 1
ATOM 4553 C CA . THR B 1 259 ? 5.34 32.625 11.422 1 84.88 259 THR B CA 1
ATOM 4554 C C . THR B 1 259 ? 5.457 31.828 10.125 1 84.88 259 THR B C 1
ATOM 4556 O O . THR B 1 259 ? 5.449 32.406 9.039 1 84.88 259 THR B O 1
ATOM 4559 N N . ASP B 1 260 ? 5.844 30.547 10.312 1 92.56 260 ASP B N 1
ATOM 4560 C CA . ASP B 1 260 ? 5.68 29.641 9.18 1 92.56 260 ASP B CA 1
ATOM 4561 C C . ASP B 1 260 ? 4.215 29.266 8.984 1 92.56 260 ASP B C 1
ATOM 4563 O O . ASP B 1 260 ? 3.762 28.234 9.469 1 92.56 260 ASP B O 1
ATOM 4567 N N . GLU B 1 261 ? 3.514 30.156 8.219 1 94.5 261 GLU B N 1
ATOM 4568 C CA . GLU B 1 261 ? 2.068 30.016 8.055 1 94.5 261 GLU B CA 1
ATOM 4569 C C . GLU B 1 261 ? 1.718 28.703 7.344 1 94.5 261 GLU B C 1
ATOM 4571 O O . GLU B 1 261 ? 0.678 28.109 7.617 1 94.5 261 GLU B O 1
ATOM 4576 N N . LEU B 1 262 ? 2.623 28.266 6.512 1 93.25 262 LEU B N 1
ATOM 4577 C CA . LEU B 1 262 ? 2.354 27.031 5.77 1 93.25 262 LEU B CA 1
ATOM 4578 C C . LEU B 1 262 ? 2.342 25.828 6.703 1 93.25 262 LEU B C 1
ATOM 4580 O O . LEU B 1 262 ? 1.432 25 6.641 1 93.25 262 LEU B O 1
ATOM 4584 N N . ALA B 1 263 ? 3.322 25.734 7.559 1 94.88 263 ALA B N 1
ATOM 4585 C CA . ALA B 1 263 ? 3.385 24.641 8.523 1 94.88 263 ALA B CA 1
ATOM 4586 C C . ALA B 1 263 ? 2.234 24.719 9.516 1 94.88 263 ALA B C 1
ATOM 4588 O O . ALA B 1 263 ? 1.604 23.703 9.828 1 94.88 263 ALA B O 1
ATOM 4589 N N . LEU B 1 264 ? 2.002 25.922 10.016 1 96.88 264 LEU B N 1
ATOM 4590 C CA . LEU B 1 264 ? 0.916 26.125 10.969 1 96.88 264 LEU B CA 1
ATOM 4591 C C . LEU B 1 264 ? -0.423 25.719 10.367 1 96.88 264 LEU B C 1
ATOM 4593 O O . LEU B 1 264 ? -1.171 24.953 10.969 1 96.88 264 LEU B O 1
ATOM 4597 N N . THR B 1 265 ? -0.69 26.172 9.133 1 97.5 265 THR B N 1
ATOM 4598 C CA . THR B 1 265 ? -1.928 25.844 8.43 1 97.5 265 THR B CA 1
ATOM 4599 C C . THR B 1 265 ? -2.053 24.344 8.211 1 97.5 265 THR B C 1
ATOM 4601 O O . THR B 1 265 ? -3.109 23.766 8.461 1 97.5 265 THR B O 1
ATOM 4604 N N . ARG B 1 266 ? -0.986 23.734 7.785 1 96.94 266 ARG B N 1
ATOM 4605 C CA . ARG B 1 266 ? -0.99 22.297 7.488 1 96.94 266 ARG B CA 1
ATOM 4606 C C . ARG B 1 266 ? -1.333 21.484 8.734 1 96.94 266 ARG B C 1
ATOM 4608 O O . ARG B 1 266 ? -2.217 20.625 8.695 1 96.94 266 ARG B O 1
ATOM 4615 N N . VAL B 1 267 ? -0.682 21.781 9.828 1 97.62 267 VAL B N 1
ATOM 4616 C CA . VAL B 1 267 ? -0.887 21 11.047 1 97.62 267 VAL B CA 1
ATOM 4617 C C . VAL B 1 267 ? -2.312 21.203 11.555 1 97.62 267 VAL B C 1
ATOM 4619 O O . VAL B 1 267 ? -3.021 20.234 11.836 1 97.62 267 VAL B O 1
ATOM 4622 N N . VAL B 1 268 ? -2.787 22.422 11.625 1 98.06 268 VAL B N 1
ATOM 4623 C CA . VAL B 1 268 ? -4.105 22.703 12.188 1 98.06 268 VAL B CA 1
ATOM 4624 C C . VAL B 1 268 ? -5.184 22.078 11.312 1 98.06 268 VAL B C 1
ATOM 4626 O O . VAL B 1 268 ? -6.078 21.391 11.82 1 98.06 268 VAL B O 1
ATOM 4629 N N . THR B 1 269 ? -5.074 22.219 10 1 98.19 269 THR B N 1
ATOM 4630 C CA . THR B 1 269 ? -6.129 21.75 9.109 1 98.19 269 THR B CA 1
ATOM 4631 C C . THR B 1 269 ? -6.125 20.219 9.016 1 98.19 269 THR B C 1
ATOM 4633 O O . THR B 1 269 ? -7.168 19.609 8.789 1 98.19 269 THR B O 1
ATOM 4636 N N . THR B 1 270 ? -4.953 19.578 9.227 1 98 270 THR B N 1
ATOM 4637 C CA . THR B 1 270 ? -4.883 18.125 9.086 1 98 270 THR B CA 1
ATOM 4638 C C . THR B 1 270 ? -5.203 17.438 10.414 1 98 270 THR B C 1
ATOM 4640 O O . THR B 1 270 ? -5.598 16.266 10.438 1 98 270 THR B O 1
ATOM 4643 N N . ARG B 1 271 ? -5.098 18.203 11.523 1 98.12 271 ARG B N 1
ATOM 4644 C CA . ARG B 1 271 ? -5.176 17.531 12.812 1 98.12 271 ARG B CA 1
ATOM 4645 C C . ARG B 1 271 ? -6.434 17.938 13.57 1 98.12 271 ARG B C 1
ATOM 4647 O O . ARG B 1 271 ? -6.809 17.297 14.555 1 98.12 271 ARG B O 1
ATOM 4654 N N . ALA B 1 272 ? -7.172 18.953 13.102 1 97.94 272 ALA B N 1
ATOM 4655 C CA . ALA B 1 272 ? -8.32 19.516 13.805 1 97.94 272 ALA B CA 1
ATOM 4656 C C . ALA B 1 272 ? -9.383 18.453 14.062 1 97.94 272 ALA B C 1
ATOM 4658 O O . ALA B 1 272 ? -10.055 18.469 15.102 1 97.94 272 ALA B O 1
ATOM 4659 N N . GLU B 1 273 ? -9.578 17.453 13.219 1 96.75 273 GLU B N 1
ATOM 4660 C CA . GLU B 1 273 ? -10.602 16.422 13.359 1 96.75 273 GLU B CA 1
ATOM 4661 C C . GLU B 1 273 ? -10.023 15.133 13.938 1 96.75 273 GLU B C 1
ATOM 4663 O O . GLU B 1 273 ? -10.719 14.125 14.047 1 96.75 273 GLU B O 1
ATOM 4668 N N . VAL B 1 274 ? -8.805 15.141 14.273 1 96.44 274 VAL B N 1
ATOM 4669 C CA . VAL B 1 274 ? -8.125 13.898 14.625 1 96.44 274 VAL B CA 1
ATOM 4670 C C . VAL B 1 274 ? -7.613 13.977 16.062 1 96.44 274 VAL B C 1
ATOM 4672 O O . VAL B 1 274 ? -8.281 13.508 16.984 1 96.44 274 VAL B O 1
ATOM 4675 N N . ASP B 1 275 ? -6.523 14.805 16.281 1 97 275 ASP B N 1
ATOM 4676 C CA . ASP B 1 275 ? -5.934 14.781 17.609 1 97 275 ASP B CA 1
ATOM 4677 C C . ASP B 1 275 ? -5.359 16.141 18 1 97 275 ASP B C 1
ATOM 4679 O O . ASP B 1 275 ? -4.387 16.219 18.75 1 97 275 ASP B O 1
ATOM 4683 N N . LEU B 1 276 ? -5.91 17.219 17.422 1 97.69 276 LEU B N 1
ATOM 4684 C CA . LEU B 1 276 ? -5.387 18.562 17.672 1 97.69 276 LEU B CA 1
ATOM 4685 C C . LEU B 1 276 ? -5.527 18.922 19.156 1 97.69 276 LEU B C 1
ATOM 4687 O O . LEU B 1 276 ? -4.711 19.672 19.688 1 97.69 276 LEU B O 1
ATOM 4691 N N . GLN B 1 277 ? -6.508 18.391 19.828 1 97 277 GLN B N 1
ATOM 4692 C CA . GLN B 1 277 ? -6.645 18.641 21.266 1 97 277 GLN B CA 1
ATOM 4693 C C . GLN B 1 277 ? -5.449 18.078 22.031 1 97 277 GLN B C 1
ATOM 4695 O O . GLN B 1 277 ? -4.91 18.75 22.922 1 97 277 GLN B O 1
ATOM 4700 N N . ARG B 1 278 ? -5.062 16.859 21.703 1 97.19 278 ARG B N 1
ATOM 4701 C CA . ARG B 1 278 ? -3.908 16.25 22.359 1 97.19 278 ARG B CA 1
ATOM 4702 C C . ARG B 1 278 ? -2.625 17 22.031 1 97.19 278 ARG B C 1
ATOM 4704 O O . ARG B 1 278 ? -1.743 17.141 22.875 1 97.19 278 ARG B O 1
ATOM 4711 N N . ILE B 1 279 ? -2.502 17.438 20.781 1 98.12 279 ILE B N 1
ATOM 4712 C CA . ILE B 1 279 ? -1.352 18.234 20.359 1 98.12 279 ILE B CA 1
ATOM 4713 C C . ILE B 1 279 ? -1.301 19.531 21.156 1 98.12 279 ILE B C 1
ATOM 4715 O O . ILE B 1 279 ? -0.236 19.938 21.625 1 98.12 279 ILE B O 1
ATOM 4719 N N . ALA B 1 280 ? -2.436 20.203 21.328 1 97.19 280 ALA B N 1
ATOM 4720 C CA . ALA B 1 280 ? -2.521 21.438 22.109 1 97.19 280 ALA B CA 1
ATOM 4721 C C . ALA B 1 280 ? -2.123 21.203 23.562 1 97.19 280 ALA B C 1
ATOM 4723 O O . ALA B 1 280 ? -1.476 22.062 24.172 1 97.19 280 ALA B O 1
ATOM 4724 N N . GLU B 1 281 ? -2.551 20.094 24.078 1 96.94 281 GLU B N 1
ATOM 4725 C CA . GLU B 1 281 ? -2.168 19.75 25.438 1 96.94 281 GLU B CA 1
ATOM 4726 C C . GLU B 1 281 ? -0.656 19.578 25.562 1 96.94 281 GLU B C 1
ATOM 4728 O O . GLU B 1 281 ? -0.045 20.062 26.516 1 96.94 281 GLU B O 1
ATOM 4733 N N . GLU B 1 282 ? -0.061 18.844 24.594 1 96.38 282 GLU B N 1
ATOM 4734 C CA . GLU B 1 282 ? 1.392 18.688 24.578 1 96.38 282 GLU B CA 1
ATOM 4735 C C . GLU B 1 282 ? 2.08 20.047 24.438 1 96.38 282 GLU B C 1
ATOM 4737 O O . GLU B 1 282 ? 3.127 20.281 25.047 1 96.38 282 GLU B O 1
ATOM 4742 N N . TYR B 1 283 ? 1.521 20.938 23.625 1 96.88 283 TYR B N 1
ATOM 4743 C CA . TYR B 1 283 ? 2.059 22.266 23.422 1 96.88 283 TYR B CA 1
ATOM 4744 C C . TYR B 1 283 ? 2.066 23.047 24.734 1 96.88 283 TYR B C 1
ATOM 4746 O O . TYR B 1 283 ? 3.059 23.703 25.078 1 96.88 283 TYR B O 1
ATOM 4754 N N . GLN B 1 284 ? 1.031 23.016 25.438 1 95.25 284 GLN B N 1
ATOM 4755 C CA . GLN B 1 284 ? 0.905 23.719 26.719 1 95.25 284 GLN B CA 1
ATOM 4756 C C . GLN B 1 284 ? 1.908 23.188 27.734 1 95.25 284 GLN B C 1
ATOM 4758 O O . GLN B 1 284 ? 2.436 23.953 28.547 1 95.25 284 GLN B O 1
ATOM 4763 N N . ARG B 1 285 ? 2.148 21.922 27.719 1 95.62 285 ARG B N 1
ATOM 4764 C CA . ARG B 1 285 ? 3.104 21.312 28.625 1 95.62 285 ARG B CA 1
ATOM 4765 C C . ARG B 1 285 ? 4.516 21.828 28.375 1 95.62 285 ARG B C 1
ATOM 4767 O O . ARG B 1 285 ? 5.309 21.969 29.312 1 95.62 285 ARG B O 1
ATOM 4774 N N . ARG B 1 286 ? 4.801 22.094 27.219 1 93.81 286 ARG B N 1
ATOM 4775 C CA . ARG B 1 286 ? 6.176 22.391 26.828 1 93.81 286 ARG B CA 1
ATOM 4776 C C . ARG B 1 286 ? 6.383 23.906 26.688 1 93.81 286 ARG B C 1
ATOM 4778 O O . ARG B 1 286 ? 7.516 24.375 26.562 1 93.81 286 ARG B O 1
ATOM 4785 N N . ASN B 1 287 ? 5.293 24.578 26.672 1 90.56 287 ASN B N 1
ATOM 4786 C CA . ASN B 1 287 ? 5.367 26.016 26.453 1 90.56 287 ASN B CA 1
ATOM 4787 C C . ASN B 1 287 ? 4.598 26.781 27.531 1 90.56 287 ASN B C 1
ATOM 4789 O O . ASN B 1 287 ? 3.688 26.234 28.156 1 90.56 287 ASN B O 1
ATOM 4793 N N . SER B 1 288 ? 4.914 28.016 27.719 1 90 288 SER B N 1
ATOM 4794 C CA . SER B 1 288 ? 4.336 28.828 28.781 1 90 288 SER B CA 1
ATOM 4795 C C . SER B 1 288 ? 2.955 29.344 28.391 1 90 288 SER B C 1
ATOM 4797 O O . SER B 1 288 ? 2.178 29.766 29.25 1 90 288 SER B O 1
ATOM 4799 N N . VAL B 1 289 ? 2.68 29.344 27.172 1 92.75 289 VAL B N 1
ATOM 4800 C CA . VAL B 1 289 ? 1.406 29.875 26.688 1 92.75 289 VAL B CA 1
ATOM 4801 C C . VAL B 1 289 ? 0.636 28.766 25.969 1 92.75 289 VAL B C 1
ATOM 4803 O O . VAL B 1 289 ? 1.227 27.969 25.234 1 92.75 289 VAL B O 1
ATOM 4806 N N . PRO B 1 290 ? -0.713 28.734 26.188 1 95.25 290 PRO B N 1
ATOM 4807 C CA . PRO B 1 290 ? -1.507 27.766 25.438 1 95.25 290 PRO B CA 1
ATOM 4808 C C . PRO B 1 290 ? -1.472 28 23.922 1 95.25 290 PRO B C 1
ATOM 4810 O O . PRO B 1 290 ? -1.251 29.141 23.484 1 95.25 290 PRO B O 1
ATOM 4813 N N . LEU B 1 291 ? -1.718 26.922 23.172 1 96.31 291 LEU B N 1
ATOM 4814 C CA . LEU B 1 291 ? -1.592 26.953 21.719 1 96.31 291 LEU B CA 1
ATOM 4815 C C . LEU B 1 291 ? -2.518 28.016 21.125 1 96.31 291 LEU B C 1
ATOM 4817 O O . LEU B 1 291 ? -2.125 28.75 20.219 1 96.31 291 LEU B O 1
ATOM 4821 N N . ASP B 1 292 ? -3.828 28.109 21.578 1 95.56 292 ASP B N 1
ATOM 4822 C CA . ASP B 1 292 ? -4.781 29.062 21.031 1 95.56 292 ASP B CA 1
ATOM 4823 C C . ASP B 1 292 ? -4.309 30.5 21.25 1 95.56 292 ASP B C 1
ATOM 4825 O O . ASP B 1 292 ? -4.438 31.344 20.359 1 95.56 292 ASP B O 1
ATOM 4829 N N . ARG B 1 293 ? -3.691 30.844 22.375 1 95.06 293 ARG B N 1
ATOM 4830 C CA . ARG B 1 293 ? -3.158 32.188 22.656 1 95.06 293 ARG B CA 1
ATOM 4831 C C . ARG B 1 293 ? -1.909 32.469 21.828 1 95.06 293 ARG B C 1
ATOM 4833 O O . ARG B 1 293 ? -1.691 33.594 21.391 1 95.06 293 ARG B O 1
ATOM 4840 N N . ALA B 1 294 ? -1.07 31.406 21.734 1 94.81 294 ALA B N 1
ATOM 4841 C CA . ALA B 1 294 ? 0.118 31.562 20.891 1 94.81 294 ALA B CA 1
ATOM 4842 C C . ALA B 1 294 ? -0.261 31.938 19.469 1 94.81 294 ALA B C 1
ATOM 4844 O O . ALA B 1 294 ? 0.342 32.844 18.875 1 94.81 294 ALA B O 1
ATOM 4845 N N . ILE B 1 295 ? -1.261 31.266 18.906 1 95.81 295 ILE B N 1
ATOM 4846 C CA . ILE B 1 295 ? -1.729 31.547 17.562 1 95.81 295 ILE B CA 1
ATOM 4847 C C . ILE B 1 295 ? -2.359 32.938 17.5 1 95.81 295 ILE B C 1
ATOM 4849 O O . ILE B 1 295 ? -2.117 33.688 16.562 1 95.81 295 ILE B O 1
ATOM 4853 N N . ASP B 1 296 ? -3.123 33.219 18.516 1 94.12 296 ASP B N 1
ATOM 4854 C CA . ASP B 1 296 ? -3.77 34.531 18.625 1 94.12 296 ASP B CA 1
ATOM 4855 C C . ASP B 1 296 ? -2.746 35.656 18.562 1 94.12 296 ASP B C 1
ATOM 4857 O O . ASP B 1 296 ? -2.955 36.656 17.859 1 94.12 296 ASP B O 1
ATOM 4861 N N . ASN B 1 297 ? -1.629 35.531 19.172 1 93.25 297 ASN B N 1
ATOM 4862 C CA . ASN B 1 297 ? -0.583 36.531 19.281 1 93.25 297 ASN B CA 1
ATOM 4863 C C . ASN B 1 297 ? 0.23 36.625 17.984 1 93.25 297 ASN B C 1
ATOM 4865 O O . ASN B 1 297 ? 0.787 37.688 17.672 1 93.25 297 ASN B O 1
ATOM 4869 N N . ASP B 1 298 ? 0.254 35.5 17.219 1 94.19 298 ASP B N 1
ATOM 4870 C CA . ASP B 1 298 ? 1.21 35.438 16.109 1 94.19 298 ASP B CA 1
ATOM 4871 C C . ASP B 1 298 ? 0.513 35.594 14.766 1 94.19 298 ASP B C 1
ATOM 4873 O O . ASP B 1 298 ? 1.167 35.625 13.719 1 94.19 298 ASP B O 1
ATOM 4877 N N . THR B 1 299 ? -0.771 35.594 14.734 1 94.62 299 THR B N 1
ATOM 4878 C CA . THR B 1 299 ? -1.535 35.719 13.5 1 94.62 299 THR B CA 1
ATOM 4879 C C . THR B 1 299 ? -2.6 36.812 13.617 1 94.62 299 THR B C 1
ATOM 4881 O O . THR B 1 299 ? -2.826 37.344 14.711 1 94.62 299 THR B O 1
ATOM 4884 N N . SER B 1 300 ? -3.225 37.188 12.484 1 94.56 300 SER B N 1
ATOM 4885 C CA . SER B 1 300 ? -4.215 38.25 12.492 1 94.56 300 SER B CA 1
ATOM 4886 C C . SER B 1 300 ? -5.27 38.062 11.414 1 94.56 300 SER B C 1
ATOM 4888 O O . SER B 1 300 ? -5.121 37.188 10.555 1 94.56 300 SER B O 1
ATOM 4890 N N . GLY B 1 301 ? -6.414 38.75 11.562 1 96.12 301 GLY B N 1
ATOM 4891 C CA . GLY B 1 301 ? -7.434 38.812 10.531 1 96.12 301 GLY B CA 1
ATOM 4892 C C . GLY B 1 301 ? -8.211 37.5 10.406 1 96.12 301 GLY B C 1
ATOM 4893 O O . GLY B 1 301 ? -8.453 36.812 11.406 1 96.12 301 GLY B O 1
ATOM 4894 N N . ASP B 1 302 ? -8.695 37.25 9.219 1 96.88 302 ASP B N 1
ATOM 4895 C CA . ASP B 1 302 ? -9.523 36.062 8.961 1 96.88 302 ASP B CA 1
ATOM 4896 C C . ASP B 1 302 ? -8.719 34.781 9.094 1 96.88 302 ASP B C 1
ATOM 4898 O O . ASP B 1 302 ? -9.25 33.75 9.508 1 96.88 302 ASP B O 1
ATOM 4902 N N . TYR B 1 303 ? -7.414 34.906 8.781 1 97.56 303 TYR B N 1
ATOM 4903 C CA . TYR B 1 303 ? -6.527 33.781 8.969 1 97.56 303 TYR B CA 1
ATOM 4904 C C . TYR B 1 303 ? -6.5 33.344 10.43 1 97.56 303 TYR B C 1
ATOM 4906 O O . TYR B 1 303 ? -6.66 32.156 10.734 1 97.56 303 TYR B O 1
ATOM 4914 N N . GLN B 1 304 ? -6.344 34.312 11.312 1 97.06 304 GLN B N 1
ATOM 4915 C CA . GLN B 1 304 ? -6.383 34.062 12.75 1 97.06 304 GLN B CA 1
ATOM 4916 C C . GLN B 1 304 ? -7.719 33.438 13.164 1 97.06 304 GLN B C 1
ATOM 4918 O O . GLN B 1 304 ? -7.75 32.469 13.914 1 97.06 304 GLN B O 1
ATOM 4923 N N . LYS B 1 305 ? -8.797 33.969 12.68 1 97.62 305 LYS B N 1
ATOM 4924 C CA . LYS B 1 305 ? -10.148 33.562 13.07 1 97.62 305 LYS B CA 1
ATOM 4925 C C . LYS B 1 305 ? -10.414 32.094 12.695 1 97.62 305 LYS B C 1
ATOM 4927 O O . LYS B 1 305 ? -10.984 31.344 13.484 1 97.62 305 LYS B O 1
ATOM 4932 N N . ILE B 1 306 ? -10 31.688 11.492 1 98.12 306 ILE B N 1
ATOM 4933 C CA . ILE B 1 306 ? -10.312 30.328 11.078 1 98.12 306 ILE B CA 1
ATOM 4934 C C . ILE B 1 306 ? -9.461 29.344 11.867 1 98.12 306 ILE B C 1
ATOM 4936 O O . ILE B 1 306 ? -9.93 28.25 12.227 1 98.12 306 ILE B O 1
ATOM 4940 N N . LEU B 1 307 ? -8.195 29.672 12.117 1 98.19 307 LEU B N 1
ATOM 4941 C CA . LEU B 1 307 ? -7.34 28.797 12.906 1 98.19 307 LEU B CA 1
ATOM 4942 C C . LEU B 1 307 ? -7.906 28.594 14.305 1 98.19 307 LEU B C 1
ATOM 4944 O O . LEU B 1 307 ? -7.957 27.469 14.805 1 98.19 307 LEU B O 1
ATOM 4948 N N . LEU B 1 308 ? -8.312 29.688 14.906 1 97.81 308 LEU B N 1
ATOM 4949 C CA . LEU B 1 308 ? -8.844 29.609 16.266 1 97.81 308 LEU B CA 1
ATOM 4950 C C . LEU B 1 308 ? -10.164 28.844 16.281 1 97.81 308 LEU B C 1
ATOM 4952 O O . LEU B 1 308 ? -10.453 28.109 17.234 1 97.81 308 LEU B O 1
ATOM 4956 N N . ALA B 1 309 ? -10.984 29.031 15.227 1 97.56 309 ALA B N 1
ATOM 4957 C CA . ALA B 1 309 ? -12.219 28.25 15.117 1 97.56 309 ALA B CA 1
ATOM 4958 C C . ALA B 1 309 ? -11.914 26.75 15.047 1 97.56 309 ALA B C 1
ATOM 4960 O O . ALA B 1 309 ? -12.578 25.953 15.703 1 97.56 309 ALA B O 1
ATOM 4961 N N . LEU B 1 310 ? -10.922 26.359 14.297 1 98 310 LEU B N 1
ATOM 4962 C CA . LEU B 1 310 ? -10.547 24.969 14.133 1 98 310 LEU B CA 1
ATOM 4963 C C . LEU B 1 310 ? -9.93 24.406 15.406 1 98 310 LEU B C 1
ATOM 4965 O O . LEU B 1 310 ? -9.938 23.188 15.625 1 98 310 LEU B O 1
ATOM 4969 N N . LEU B 1 311 ? -9.43 25.312 16.219 1 97.31 311 LEU B N 1
ATOM 4970 C CA . LEU B 1 311 ? -8.883 24.922 17.5 1 97.31 311 LEU B CA 1
ATOM 4971 C C . LEU B 1 311 ? -9.984 24.797 18.547 1 97.31 311 LEU B C 1
ATOM 4973 O O . LEU B 1 311 ? -9.734 24.391 19.688 1 97.31 311 LEU B O 1
ATOM 4977 N N . GLY B 1 312 ? -11.195 25.172 18.172 1 94.38 312 GLY B N 1
ATOM 4978 C CA . GLY B 1 312 ? -12.344 25.016 19.047 1 94.38 312 GLY B CA 1
ATOM 4979 C C . GLY B 1 312 ? -12.586 26.219 19.938 1 94.38 312 GLY B C 1
ATOM 4980 O O . GLY B 1 312 ? -13.336 26.125 20.922 1 94.38 312 GLY B O 1
ATOM 4981 N N . ARG B 1 313 ? -11.859 27.234 19.641 1 88.81 313 ARG B N 1
ATOM 4982 C CA . ARG B 1 313 ? -12.07 28.438 20.453 1 88.81 313 ARG B CA 1
ATOM 4983 C C . ARG B 1 313 ? -13.352 29.156 20.031 1 88.81 313 ARG B C 1
ATOM 4985 O O . ARG B 1 313 ? -13.578 29.375 18.844 1 88.81 313 ARG B O 1
ATOM 4992 N N . GLU B 1 314 ? -14.43 29.047 20.812 1 66.06 314 GLU B N 1
ATOM 4993 C CA . GLU B 1 314 ? -15.695 29.719 20.562 1 66.06 314 GLU B CA 1
ATOM 4994 C C . GLU B 1 314 ? -15.586 31.219 20.828 1 66.06 314 GLU B C 1
ATOM 4996 O O . GLU B 1 314 ? -14.836 31.641 21.719 1 66.06 314 GLU B O 1
ATOM 5001 N N . ASP B 1 315 ? -15.797 32.062 19.734 1 53.47 315 ASP B N 1
ATOM 5002 C CA . ASP B 1 315 ? -15.93 33.5 20.016 1 53.47 315 ASP B CA 1
ATOM 5003 C C . ASP B 1 315 ? -16.891 33.719 21.188 1 53.47 315 ASP B C 1
ATOM 5005 O O . ASP B 1 315 ? -17.828 32.969 21.391 1 53.47 315 ASP B O 1
#